Protein AF-A0A812XBV9-F1 (afdb_monomer_lite)

Structure (mmCIF, N/CA/C/O backbone):
data_AF-A0A812XBV9-F1
#
_entry.id   AF-A0A812XBV9-F1
#
loop_
_atom_site.group_PDB
_atom_site.id
_atom_site.type_symbol
_atom_site.label_atom_id
_atom_site.label_alt_id
_atom_site.label_comp_id
_atom_site.label_asym_id
_atom_site.label_entity_id
_atom_site.label_seq_id
_atom_site.pdbx_PDB_ins_code
_atom_site.Cartn_x
_atom_site.Cartn_y
_atom_site.Cartn_z
_atom_site.occupancy
_atom_site.B_iso_or_equiv
_atom_site.auth_seq_id
_atom_site.auth_comp_id
_atom_site.auth_asym_id
_atom_site.auth_atom_id
_atom_site.pdbx_PDB_model_num
ATOM 1 N N . MET A 1 1 ? 23.191 -6.930 1.680 1.00 27.78 1 MET A N 1
ATOM 2 C CA . MET A 1 1 ? 24.410 -7.057 0.852 1.00 27.78 1 MET A CA 1
ATOM 3 C C . MET A 1 1 ? 24.149 -6.350 -0.461 1.00 27.78 1 MET A C 1
ATOM 5 O O . MET A 1 1 ? 23.033 -6.417 -0.948 1.00 27.78 1 MET A O 1
ATOM 9 N N . LYS A 1 2 ? 25.125 -5.575 -0.938 1.00 32.94 2 LYS A N 1
ATOM 10 C CA . LYS A 1 2 ? 25.006 -4.695 -2.104 1.00 32.94 2 LYS A CA 1
ATOM 11 C C . LYS A 1 2 ? 24.888 -5.532 -3.384 1.00 32.94 2 LYS A C 1
ATOM 13 O O . LYS A 1 2 ? 25.775 -6.328 -3.660 1.00 32.94 2 LYS A O 1
ATOM 18 N N . SER A 1 3 ? 23.859 -5.301 -4.187 1.00 29.70 3 SER A N 1
ATOM 19 C CA . SER A 1 3 ? 23.828 -5.710 -5.599 1.00 29.70 3 SER A CA 1
ATOM 20 C C . SER A 1 3 ? 23.317 -4.546 -6.438 1.00 29.70 3 SER A C 1
ATOM 22 O O . SER A 1 3 ? 22.304 -4.617 -7.117 1.00 29.70 3 SER A O 1
ATOM 24 N N . ALA A 1 4 ? 24.027 -3.423 -6.339 1.00 32.88 4 ALA A N 1
ATOM 25 C CA . ALA A 1 4 ? 23.884 -2.332 -7.284 1.00 32.88 4 ALA A CA 1
ATOM 26 C C . ALA A 1 4 ? 24.925 -2.584 -8.387 1.00 32.88 4 ALA A C 1
ATOM 28 O O . ALA A 1 4 ? 26.127 -2.524 -8.129 1.00 32.88 4 ALA A O 1
ATOM 29 N N . ALA A 1 5 ? 24.467 -2.981 -9.574 1.00 44.12 5 ALA A N 1
ATOM 30 C CA . ALA A 1 5 ? 25.327 -3.325 -10.701 1.00 44.12 5 ALA A CA 1
ATOM 31 C C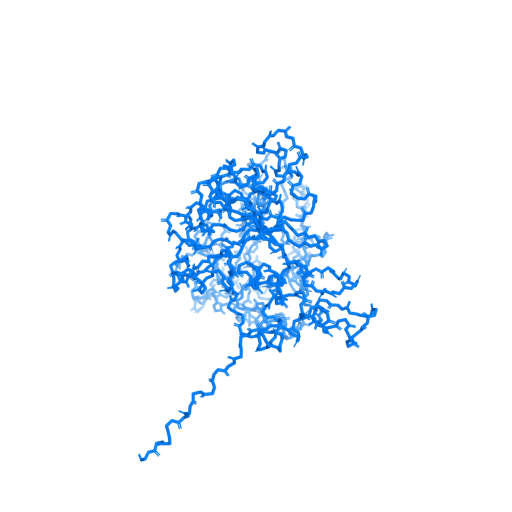 . ALA A 1 5 ? 25.739 -2.068 -11.482 1.00 44.12 5 ALA A C 1
ATOM 33 O O . ALA A 1 5 ? 24.898 -1.262 -11.884 1.00 44.12 5 ALA A O 1
ATOM 34 N N . VAL A 1 6 ? 27.045 -1.906 -11.686 1.00 35.16 6 VAL A N 1
ATOM 35 C CA . VAL A 1 6 ? 27.669 -0.795 -12.416 1.00 35.16 6 VAL A CA 1
ATOM 36 C C . VAL A 1 6 ? 27.518 -1.036 -13.922 1.00 35.16 6 VAL A C 1
ATOM 38 O O . VAL A 1 6 ? 27.993 -2.043 -14.439 1.00 35.16 6 VAL A O 1
ATOM 41 N N . ILE A 1 7 ? 26.892 -0.110 -14.645 1.00 44.69 7 ILE A N 1
ATOM 42 C CA . ILE A 1 7 ? 26.972 -0.032 -16.110 1.00 44.69 7 ILE A CA 1
ATOM 43 C C . ILE A 1 7 ? 27.617 1.321 -16.395 1.00 44.69 7 ILE A C 1
ATOM 45 O O . ILE A 1 7 ? 27.002 2.350 -16.165 1.00 44.69 7 ILE A O 1
ATOM 49 N N . ALA A 1 8 ? 28.884 1.359 -16.798 1.00 36.19 8 ALA A N 1
ATOM 50 C CA . ALA A 1 8 ? 29.570 2.625 -17.053 1.00 36.19 8 ALA A CA 1
ATOM 51 C C . ALA A 1 8 ? 28.933 3.366 -18.249 1.00 36.19 8 ALA A C 1
ATOM 53 O O . ALA A 1 8 ? 28.562 2.750 -19.247 1.00 36.19 8 ALA A O 1
ATOM 54 N N . VAL A 1 9 ? 28.811 4.697 -18.194 1.00 41.47 9 VAL A N 1
ATOM 55 C CA . VAL A 1 9 ? 28.460 5.479 -19.392 1.00 41.47 9 VAL A CA 1
ATOM 56 C C . VAL A 1 9 ? 29.735 5.981 -20.045 1.00 41.47 9 VAL A C 1
ATOM 58 O O . VAL A 1 9 ? 30.546 6.670 -19.421 1.00 41.47 9 VAL A O 1
ATOM 61 N N . LEU A 1 10 ? 29.881 5.698 -21.334 1.00 41.31 10 LEU A N 1
ATOM 62 C CA . LEU A 1 10 ? 30.812 6.413 -22.198 1.00 41.31 10 LEU A CA 1
ATOM 63 C C . LEU A 1 10 ? 29.968 7.389 -23.021 1.00 41.31 10 LEU A C 1
ATOM 65 O O . LEU A 1 10 ? 29.344 7.007 -24.003 1.00 41.31 10 LEU A O 1
ATOM 69 N N . ILE A 1 11 ? 29.877 8.644 -22.583 1.00 43.53 11 ILE A N 1
ATOM 70 C CA . ILE A 1 11 ? 29.222 9.699 -23.367 1.00 43.53 11 ILE A CA 1
ATOM 71 C C . ILE A 1 11 ? 30.276 10.250 -24.321 1.00 43.53 11 ILE A C 1
ATOM 73 O O . ILE A 1 11 ? 31.255 10.834 -23.865 1.00 43.53 11 ILE A O 1
ATOM 77 N N . ALA A 1 12 ? 30.075 10.113 -25.630 1.00 41.25 12 ALA A N 1
ATOM 78 C CA . ALA A 1 12 ? 30.874 10.858 -26.594 1.00 41.25 12 ALA A CA 1
ATOM 79 C C . ALA A 1 12 ? 30.089 12.026 -27.172 1.00 41.25 12 ALA A C 1
ATOM 81 O O . ALA A 1 12 ? 29.129 11.869 -27.920 1.00 41.25 12 ALA A O 1
ATOM 82 N N . SER A 1 13 ? 30.572 13.232 -26.913 1.00 39.94 13 SER A N 1
ATOM 83 C CA . SER A 1 13 ? 30.228 14.372 -27.753 1.00 39.94 13 SER A CA 1
ATOM 84 C C . SER A 1 13 ? 31.112 14.342 -28.997 1.00 39.94 13 SER A C 1
ATOM 86 O O . SER A 1 13 ? 32.218 14.874 -28.989 1.00 39.94 13 SER A O 1
ATOM 88 N N . LEU A 1 14 ? 30.645 13.715 -30.079 1.00 43.22 14 LEU A N 1
ATOM 89 C CA . LEU A 1 14 ? 31.294 13.831 -31.389 1.00 43.22 14 LEU A CA 1
ATOM 90 C C . LEU A 1 14 ? 30.937 15.182 -32.018 1.00 43.22 14 LEU A C 1
ATOM 92 O O . LEU A 1 14 ? 29.976 15.306 -32.764 1.00 43.22 14 LEU A O 1
ATOM 96 N N . ILE A 1 15 ? 31.730 16.212 -31.723 1.00 41.88 15 ILE A N 1
ATOM 97 C CA . ILE A 1 15 ? 31.645 17.501 -32.418 1.00 41.88 15 ILE A CA 1
ATOM 98 C C . ILE A 1 15 ? 32.419 17.377 -33.736 1.00 41.88 15 ILE A C 1
ATOM 100 O O . ILE A 1 15 ? 33.622 17.119 -33.725 1.00 41.88 15 ILE A O 1
ATOM 104 N N . LEU A 1 16 ? 31.747 17.588 -34.874 1.00 36.00 16 LEU A N 1
ATOM 105 C CA . LEU A 1 16 ? 32.397 17.717 -36.182 1.00 36.00 16 LEU A CA 1
ATOM 106 C C . LEU A 1 16 ? 33.376 18.904 -36.173 1.00 36.00 16 LEU A C 1
ATOM 108 O O . LEU A 1 16 ? 32.991 20.056 -36.361 1.00 36.00 16 LEU A O 1
ATOM 112 N N . GLY A 1 17 ? 34.661 18.613 -35.982 1.00 31.77 17 GLY A N 1
ATOM 113 C CA . GLY A 1 17 ? 35.753 19.397 -36.542 1.00 31.77 17 GLY A CA 1
ATOM 114 C C . GLY A 1 17 ? 36.124 18.785 -37.888 1.00 31.77 17 GLY A C 1
ATOM 115 O O . GLY A 1 17 ? 36.511 17.621 -37.957 1.00 31.77 17 GLY A O 1
ATOM 116 N N . THR A 1 18 ? 35.983 19.543 -38.971 1.00 37.50 18 THR A N 1
ATOM 117 C CA . THR A 1 18 ? 36.460 19.167 -40.307 1.00 37.50 18 THR A CA 1
ATOM 118 C C . THR A 1 18 ? 37.985 19.007 -40.276 1.00 37.50 18 THR A C 1
ATOM 120 O O . THR A 1 18 ? 38.712 19.972 -40.503 1.00 37.50 18 THR A O 1
ATOM 123 N N . GLY A 1 19 ? 38.499 17.823 -39.937 1.00 32.84 19 GLY A N 1
ATOM 124 C CA . GLY A 1 19 ? 39.942 17.641 -39.806 1.00 32.84 19 GLY A CA 1
ATOM 125 C C . GLY A 1 19 ? 40.392 16.239 -39.406 1.00 32.84 19 GLY A C 1
ATOM 126 O O . GLY A 1 19 ? 40.447 15.908 -38.231 1.00 32.84 19 GLY A O 1
ATOM 127 N N . THR A 1 20 ? 40.832 15.488 -40.419 1.00 33.41 20 THR A N 1
ATOM 128 C CA . THR A 1 20 ? 41.923 14.493 -40.391 1.00 33.41 20 THR A CA 1
ATOM 129 C C . THR A 1 20 ? 41.747 13.164 -39.636 1.00 33.41 20 THR A C 1
ATOM 131 O O . THR A 1 20 ? 41.835 13.092 -38.419 1.00 33.41 20 THR A O 1
ATOM 134 N N . GLY A 1 21 ? 41.718 12.075 -40.420 1.00 34.97 21 GLY A N 1
ATOM 135 C CA . GLY A 1 21 ? 42.597 10.920 -40.194 1.00 34.97 21 GLY A CA 1
ATOM 136 C C . GLY A 1 21 ? 42.126 9.832 -39.229 1.00 34.97 21 GLY A C 1
ATOM 137 O O . GLY A 1 21 ? 42.772 9.595 -38.213 1.00 34.97 21 GLY A O 1
ATOM 138 N N . PHE A 1 22 ? 41.090 9.069 -39.590 1.00 43.72 22 PHE A N 1
ATOM 139 C CA . PHE A 1 22 ? 40.867 7.765 -38.959 1.00 43.72 22 PHE A CA 1
ATOM 140 C C . PHE A 1 22 ? 41.961 6.786 -39.415 1.00 43.72 22 PHE A C 1
ATOM 142 O O . PHE A 1 22 ? 42.019 6.395 -40.580 1.00 43.72 22 PHE A O 1
ATOM 149 N N . MET A 1 23 ? 42.856 6.422 -38.493 1.00 35.03 23 MET A N 1
ATOM 150 C CA . MET A 1 23 ? 43.927 5.444 -38.700 1.00 35.03 23 MET A CA 1
ATOM 151 C C . MET A 1 23 ? 43.361 4.121 -39.236 1.00 35.03 23 MET A C 1
ATOM 153 O O . MET A 1 23 ? 42.583 3.437 -38.569 1.00 35.03 23 MET A O 1
ATOM 157 N N . ALA A 1 24 ? 43.775 3.751 -40.449 1.00 32.47 24 ALA A N 1
ATOM 158 C CA . ALA A 1 24 ? 43.490 2.455 -41.041 1.00 32.47 24 ALA A CA 1
ATOM 159 C C . ALA A 1 24 ? 44.209 1.363 -40.236 1.00 32.47 24 ALA A C 1
ATOM 161 O O . ALA A 1 24 ? 45.425 1.202 -40.326 1.00 32.47 24 ALA A O 1
ATOM 162 N N . SER A 1 25 ? 43.458 0.611 -39.434 1.00 39.50 25 SER A N 1
ATOM 163 C CA . SER A 1 25 ? 43.980 -0.593 -38.797 1.00 39.50 25 SER A CA 1
ATOM 164 C C . SER A 1 25 ? 43.973 -1.749 -39.801 1.00 39.50 25 SER A C 1
ATOM 166 O O . SER A 1 25 ? 42.959 -2.032 -40.443 1.00 39.50 25 SER A O 1
ATOM 168 N N . SER A 1 26 ? 45.126 -2.395 -39.957 1.00 37.50 26 SER A N 1
ATOM 169 C CA . SER A 1 26 ? 45.388 -3.514 -40.863 1.00 37.50 26 SER A CA 1
ATOM 170 C C . SER A 1 26 ? 44.745 -4.817 -40.371 1.00 37.50 26 SER A C 1
ATOM 172 O O . SER A 1 26 ? 45.421 -5.755 -39.955 1.00 37.50 26 SER A O 1
ATOM 174 N N . TYR A 1 27 ? 43.419 -4.908 -40.431 1.00 44.81 27 TYR A N 1
ATOM 175 C CA . TYR A 1 27 ? 42.720 -6.183 -40.263 1.00 44.81 27 TYR A CA 1
ATOM 176 C C . TYR A 1 27 ? 42.576 -6.890 -41.616 1.00 44.81 27 TYR A C 1
ATOM 178 O O . TYR A 1 27 ? 42.417 -6.237 -42.650 1.00 44.81 27 TYR A O 1
ATOM 186 N N . LYS A 1 28 ? 42.612 -8.234 -41.626 1.00 46.56 28 LYS A N 1
ATOM 187 C CA . LYS A 1 28 ? 42.173 -9.027 -42.788 1.00 46.56 28 LYS A CA 1
ATOM 188 C C . LYS A 1 28 ? 40.769 -8.541 -43.161 1.00 46.56 28 LYS A C 1
ATOM 190 O O . LYS A 1 28 ? 39.845 -8.727 -42.374 1.00 46.56 28 LYS A O 1
ATOM 195 N N . LYS A 1 29 ? 40.628 -7.890 -44.321 1.00 53.81 29 LYS A N 1
ATOM 196 C CA . LYS A 1 29 ? 39.341 -7.422 -44.851 1.00 53.81 29 LYS A CA 1
ATOM 197 C C . LYS A 1 29 ? 38.484 -8.636 -45.193 1.00 53.81 29 LYS A C 1
ATOM 199 O O . LYS A 1 29 ? 38.538 -9.150 -46.304 1.00 53.81 29 LYS A O 1
ATOM 204 N N . VAL A 1 30 ? 37.730 -9.112 -44.211 1.00 63.31 30 VAL A N 1
ATOM 205 C CA . VAL A 1 30 ? 36.536 -9.908 -44.469 1.00 63.31 30 VAL A CA 1
ATOM 206 C C . VAL A 1 30 ? 35.455 -8.907 -44.869 1.00 63.31 30 VAL A C 1
ATOM 208 O O . VAL A 1 30 ? 35.198 -7.952 -44.133 1.00 63.31 30 VAL A O 1
ATOM 211 N N . ASN A 1 31 ? 34.874 -9.079 -46.056 1.00 76.50 31 ASN A N 1
ATOM 212 C CA . ASN A 1 31 ? 33.734 -8.278 -46.495 1.00 76.50 31 ASN A CA 1
ATOM 213 C C . ASN A 1 31 ? 32.481 -8.796 -45.783 1.00 76.50 31 ASN A C 1
ATOM 215 O O . ASN A 1 31 ? 31.766 -9.644 -46.305 1.00 76.50 31 ASN A O 1
ATOM 219 N N . TRP A 1 32 ? 32.262 -8.314 -44.563 1.00 87.94 32 TRP A N 1
ATOM 220 C CA . TRP A 1 32 ? 31.052 -8.590 -43.797 1.00 87.94 32 TRP A CA 1
ATOM 221 C C . TRP A 1 32 ? 29.821 -7.985 -44.479 1.00 87.94 32 TRP A C 1
ATOM 223 O O . TRP A 1 32 ? 29.881 -6.855 -44.970 1.00 87.94 32 TRP A O 1
ATOM 233 N N . ILE A 1 33 ? 28.703 -8.713 -44.479 1.00 89.94 33 ILE A N 1
ATOM 234 C CA . ILE A 1 33 ? 27.433 -8.225 -45.024 1.00 89.94 33 ILE A CA 1
ATOM 235 C C . ILE A 1 33 ? 26.680 -7.535 -43.890 1.00 89.94 33 ILE A C 1
ATOM 237 O O . ILE A 1 33 ? 26.290 -8.179 -42.921 1.00 89.94 33 ILE A O 1
ATOM 241 N N . VAL A 1 34 ? 26.496 -6.217 -43.989 1.00 91.81 34 VAL A N 1
ATOM 242 C CA . VAL A 1 34 ? 25.741 -5.428 -43.004 1.00 91.81 34 VAL A CA 1
ATOM 243 C C . VAL A 1 34 ? 24.404 -5.039 -43.615 1.00 91.81 34 VAL A C 1
ATOM 245 O O . VAL A 1 34 ? 24.374 -4.357 -44.641 1.00 91.81 34 VAL A O 1
ATOM 248 N N . ARG A 1 35 ? 23.300 -5.441 -42.982 1.00 93.00 35 ARG A N 1
ATOM 249 C CA . ARG A 1 35 ? 21.942 -5.096 -43.425 1.00 93.00 35 ARG A CA 1
ATOM 250 C C . ARG A 1 35 ? 21.070 -4.635 -42.255 1.00 93.00 35 ARG A C 1
ATOM 252 O O . ARG A 1 35 ? 21.368 -4.992 -41.112 1.00 93.00 35 ARG A O 1
ATOM 259 N N . PRO A 1 36 ? 20.019 -3.832 -42.507 1.00 92.38 36 PRO A N 1
ATOM 260 C CA . PRO A 1 36 ? 19.009 -3.550 -41.495 1.00 92.38 36 PRO A CA 1
ATOM 261 C C . PRO A 1 36 ? 18.426 -4.853 -40.948 1.00 92.38 36 PRO A C 1
ATOM 263 O O . PRO A 1 36 ? 18.231 -5.813 -41.702 1.00 92.38 36 PRO A O 1
ATOM 266 N N . ALA A 1 37 ? 18.189 -4.878 -39.642 1.00 90.38 37 ALA A N 1
ATOM 267 C CA . ALA A 1 37 ? 17.507 -5.992 -39.007 1.00 90.38 37 ALA A CA 1
ATOM 268 C C . ALA A 1 37 ? 16.026 -6.014 -39.392 1.00 90.38 37 ALA A C 1
ATOM 270 O O . ALA A 1 37 ? 15.444 -4.990 -39.760 1.00 90.38 37 ALA A O 1
ATOM 271 N N . ASP A 1 38 ? 15.421 -7.185 -39.263 1.00 88.88 38 ASP A N 1
ATOM 272 C CA . ASP A 1 38 ? 13.989 -7.380 -39.398 1.00 88.88 38 ASP A CA 1
ATOM 273 C C . ASP A 1 38 ? 13.415 -8.173 -38.212 1.00 88.88 38 ASP A C 1
ATOM 275 O O . ASP A 1 38 ? 14.125 -8.700 -37.353 1.00 88.88 38 ASP A O 1
ATOM 279 N N . ALA A 1 39 ? 12.085 -8.256 -38.138 1.00 87.12 39 ALA A N 1
ATOM 280 C CA . ALA A 1 39 ? 11.406 -8.952 -37.047 1.00 87.12 39 ALA A CA 1
ATOM 281 C C . ALA A 1 39 ? 11.685 -10.471 -37.009 1.00 87.12 39 ALA A C 1
ATOM 283 O O . ALA A 1 39 ? 11.527 -11.084 -35.951 1.00 87.12 39 ALA A O 1
ATOM 284 N N . SER A 1 40 ? 12.084 -11.079 -38.131 1.00 89.25 40 SER A N 1
ATOM 285 C CA . SER A 1 40 ? 12.431 -12.502 -38.222 1.00 89.25 40 SER A CA 1
ATOM 286 C C . SER A 1 40 ? 13.819 -12.811 -37.652 1.00 89.25 40 SER A C 1
ATOM 288 O O . SER A 1 40 ? 14.042 -13.922 -37.173 1.00 89.25 40 SER A O 1
ATOM 290 N N . ASP A 1 41 ? 14.701 -11.811 -37.554 1.00 90.25 41 ASP A N 1
ATOM 291 C CA . ASP A 1 41 ? 16.037 -11.949 -36.960 1.00 90.25 41 ASP A CA 1
ATOM 292 C C . ASP A 1 41 ? 16.021 -12.173 -35.438 1.00 90.25 41 ASP A C 1
ATOM 294 O O . ASP A 1 41 ? 17.058 -12.480 -34.846 1.00 90.25 41 ASP A O 1
ATOM 298 N N . LYS A 1 42 ? 14.862 -12.034 -34.777 1.00 89.88 42 LYS A N 1
ATOM 299 C CA . LYS A 1 42 ? 14.741 -12.041 -33.310 1.00 89.88 42 LYS A CA 1
ATOM 300 C C . LYS A 1 42 ? 15.455 -13.219 -32.648 1.00 89.88 42 LYS A C 1
ATOM 302 O O . LYS A 1 42 ? 16.213 -13.017 -31.705 1.00 89.88 42 LYS A O 1
ATOM 307 N N . GLU A 1 43 ? 15.196 -14.439 -33.107 1.00 89.94 43 GLU A N 1
ATOM 308 C CA . GLU A 1 43 ? 15.755 -15.643 -32.482 1.00 89.94 43 GLU A CA 1
ATOM 309 C C . GLU A 1 43 ? 17.279 -15.712 -32.655 1.00 89.94 43 GLU A C 1
ATOM 311 O O . GLU A 1 43 ? 18.009 -16.016 -31.712 1.00 89.94 43 GLU A O 1
ATOM 316 N N . ALA A 1 44 ? 17.774 -15.368 -33.844 1.00 90.94 44 ALA A N 1
ATOM 317 C CA . ALA A 1 44 ? 19.202 -15.349 -34.134 1.00 90.94 44 ALA A CA 1
ATOM 318 C C . ALA A 1 44 ? 19.937 -14.263 -33.328 1.00 90.94 44 ALA A C 1
ATOM 320 O O . ALA A 1 44 ? 21.024 -14.516 -32.805 1.00 90.94 44 ALA A O 1
ATOM 321 N N . VAL A 1 45 ? 19.329 -13.086 -33.164 1.00 90.81 45 VAL A N 1
ATOM 322 C CA . VAL A 1 45 ? 19.875 -11.996 -32.346 1.00 90.81 45 VAL A CA 1
ATOM 323 C C . VAL A 1 45 ? 19.857 -12.351 -30.860 1.00 90.81 45 VAL A C 1
ATOM 325 O O . VAL A 1 45 ? 20.874 -12.155 -30.199 1.00 90.81 45 VAL A O 1
ATOM 328 N N . ASP A 1 46 ? 18.766 -12.913 -30.330 1.00 88.69 46 ASP A N 1
ATOM 329 C CA . ASP A 1 46 ? 18.699 -13.362 -28.930 1.00 88.69 46 ASP A CA 1
ATOM 330 C C . ASP A 1 46 ? 19.828 -14.367 -28.636 1.00 88.69 46 ASP A C 1
ATOM 332 O O . ASP A 1 46 ? 20.566 -14.226 -27.656 1.00 88.69 46 ASP A O 1
ATOM 336 N N . ASN A 1 47 ? 20.026 -15.340 -29.533 1.00 90.06 47 ASN A N 1
ATOM 337 C CA . ASN A 1 47 ? 21.102 -16.325 -29.429 1.00 90.06 47 ASN A CA 1
ATOM 338 C C . ASN A 1 47 ? 22.495 -15.679 -29.492 1.00 90.06 47 ASN A C 1
ATOM 340 O O . ASN A 1 47 ? 23.373 -16.033 -28.700 1.00 90.06 47 ASN A O 1
ATOM 344 N N . LEU A 1 48 ? 22.705 -14.713 -30.392 1.00 91.69 48 LEU A N 1
ATOM 345 C CA . LEU A 1 48 ? 23.956 -13.960 -30.487 1.00 91.69 48 LEU A CA 1
ATOM 346 C C . LEU A 1 48 ? 24.232 -13.159 -29.209 1.00 91.69 48 LEU A C 1
ATOM 348 O O . LEU A 1 48 ? 25.356 -13.191 -28.707 1.00 91.69 48 LEU A O 1
ATOM 352 N N . LEU A 1 49 ? 23.237 -12.444 -28.678 1.00 89.69 49 LEU A N 1
ATOM 353 C CA . LEU A 1 49 ? 23.368 -11.656 -27.452 1.00 89.69 49 LEU A CA 1
ATOM 354 C C . LEU A 1 49 ? 23.717 -12.559 -26.271 1.00 89.69 49 LEU A C 1
ATOM 356 O O . LEU A 1 49 ? 24.663 -12.265 -25.539 1.00 89.69 49 LEU A O 1
ATOM 360 N N . HIS A 1 50 ? 23.023 -13.692 -26.137 1.00 88.25 50 HIS A N 1
ATOM 361 C CA . HIS A 1 50 ? 23.333 -14.699 -25.127 1.00 88.25 50 HIS A CA 1
ATOM 362 C C . HIS A 1 50 ? 24.763 -15.222 -25.267 1.00 88.25 50 HIS A C 1
ATOM 364 O O . HIS A 1 50 ? 25.504 -15.222 -24.283 1.00 88.25 50 HIS A O 1
ATOM 370 N N . LEU A 1 51 ? 25.182 -15.626 -26.469 1.00 89.94 51 LEU A N 1
ATOM 371 C CA . LEU A 1 51 ? 26.529 -16.137 -26.724 1.00 89.94 51 LEU A CA 1
ATOM 372 C C . LEU A 1 51 ? 27.603 -15.079 -26.431 1.00 89.94 51 LEU A C 1
ATOM 374 O O . LEU A 1 51 ? 28.581 -15.361 -25.740 1.00 89.94 51 LEU A O 1
ATOM 378 N N . SER A 1 52 ? 27.412 -13.857 -26.923 1.00 90.25 52 SER A N 1
ATOM 379 C CA . SER A 1 52 ? 28.334 -12.735 -26.746 1.00 90.25 52 SER A CA 1
ATOM 380 C C . SER A 1 52 ? 28.450 -12.351 -25.273 1.00 90.25 52 SER A C 1
ATOM 382 O O . SER A 1 52 ? 29.538 -12.379 -24.705 1.00 90.25 52 SER A O 1
ATOM 384 N N . TYR A 1 53 ? 27.343 -12.014 -24.614 1.00 88.69 53 TYR A N 1
ATOM 385 C CA . TYR A 1 53 ? 27.390 -11.473 -23.258 1.00 88.69 53 TYR A CA 1
ATOM 386 C C . TYR A 1 53 ? 27.781 -12.513 -22.206 1.00 88.69 53 TYR A C 1
ATOM 388 O O . TYR A 1 53 ? 28.544 -12.177 -21.304 1.00 88.69 53 TYR A O 1
ATOM 396 N N . SER A 1 54 ? 27.353 -13.773 -22.337 1.00 85.88 54 SER A N 1
ATOM 397 C CA . SER A 1 54 ? 27.758 -14.827 -21.391 1.00 85.88 54 SER A CA 1
ATOM 398 C C . SER A 1 54 ? 29.267 -15.088 -21.397 1.00 85.88 54 SER A C 1
ATOM 400 O O . SER A 1 54 ? 29.851 -15.304 -20.339 1.00 85.88 54 SER A O 1
ATOM 402 N N . ASN A 1 55 ? 29.907 -15.030 -22.570 1.00 86.69 55 ASN A N 1
ATOM 403 C CA . ASN A 1 55 ? 31.340 -15.291 -22.708 1.00 86.69 55 ASN A CA 1
ATOM 404 C C . ASN A 1 55 ? 32.182 -14.048 -22.412 1.00 86.69 55 ASN A C 1
ATOM 406 O O . ASN A 1 55 ? 33.208 -14.144 -21.744 1.00 86.69 55 ASN A O 1
ATOM 410 N N . LEU A 1 56 ? 31.775 -12.882 -22.922 1.00 86.62 56 LEU A N 1
ATOM 411 C CA . LEU A 1 56 ? 32.622 -11.689 -22.900 1.00 86.62 56 LEU A CA 1
ATOM 412 C C . LEU A 1 56 ? 32.530 -10.909 -21.589 1.00 86.62 56 LEU A C 1
ATOM 414 O O . LEU A 1 56 ? 33.525 -10.323 -21.180 1.00 86.62 56 LEU A O 1
ATOM 418 N N . LEU A 1 57 ? 31.380 -10.927 -20.906 1.00 85.38 57 LEU A N 1
ATOM 419 C CA . LEU A 1 57 ? 31.211 -10.191 -19.648 1.00 85.38 57 LEU A CA 1
ATOM 420 C C . LEU A 1 57 ? 31.774 -10.943 -18.430 1.00 85.38 57 LEU A C 1
ATOM 422 O O . LEU A 1 57 ? 32.011 -10.328 -17.394 1.00 85.38 57 LEU A O 1
ATOM 426 N N . ALA A 1 58 ? 32.024 -12.251 -18.538 1.00 83.56 58 ALA A N 1
ATOM 427 C CA . ALA A 1 58 ? 32.483 -13.086 -17.424 1.00 83.56 58 ALA A CA 1
ATOM 428 C C . ALA A 1 58 ? 33.808 -12.619 -16.789 1.00 83.56 58 ALA A C 1
ATOM 430 O O . ALA A 1 58 ? 34.047 -12.885 -15.615 1.00 83.56 58 ALA A O 1
ATOM 431 N N . GLY A 1 59 ? 34.664 -11.924 -17.548 1.00 80.56 59 GLY A N 1
ATOM 432 C CA . GLY A 1 59 ? 35.940 -11.402 -17.049 1.00 80.56 59 GLY A CA 1
ATOM 433 C C . GLY A 1 59 ? 35.829 -10.113 -16.227 1.00 80.56 59 GLY A C 1
ATOM 434 O O . GLY A 1 59 ? 36.693 -9.859 -15.393 1.00 80.56 59 GLY A O 1
ATOM 435 N N . ASP A 1 60 ? 34.771 -9.325 -16.434 1.00 80.50 60 ASP A N 1
ATOM 436 C CA . ASP A 1 60 ? 34.629 -7.981 -15.852 1.00 80.50 60 ASP A CA 1
ATOM 437 C C . ASP A 1 60 ? 33.496 -7.883 -14.813 1.00 80.50 60 ASP A C 1
ATOM 439 O O . ASP A 1 60 ? 33.360 -6.862 -14.134 1.00 80.50 60 ASP A O 1
ATOM 443 N N . TYR A 1 61 ? 32.675 -8.931 -14.674 1.00 79.62 61 TYR A N 1
ATOM 444 C CA . TYR A 1 61 ? 31.472 -8.943 -13.838 1.00 79.62 61 TYR A CA 1
ATOM 445 C C . TYR A 1 61 ? 31.371 -10.212 -12.980 1.00 79.62 61 TYR A C 1
ATOM 447 O O . TYR A 1 61 ? 31.734 -11.303 -13.410 1.00 79.62 61 TYR A O 1
ATOM 455 N N . ALA A 1 62 ? 30.839 -10.074 -11.760 1.00 78.62 62 ALA A N 1
ATOM 456 C CA . ALA A 1 62 ? 30.651 -11.198 -10.840 1.00 78.62 62 ALA A CA 1
ATOM 457 C C . ALA A 1 62 ? 29.614 -12.217 -11.374 1.00 78.62 62 ALA A C 1
ATOM 459 O O . ALA A 1 62 ? 28.590 -11.789 -11.922 1.00 78.62 62 ALA A O 1
ATOM 460 N N . PRO A 1 63 ? 29.814 -13.537 -11.183 1.00 77.50 63 PRO A N 1
ATOM 461 C CA . PRO A 1 63 ? 28.909 -14.570 -11.698 1.00 77.50 63 PRO A CA 1
ATOM 462 C C . PRO A 1 63 ? 27.442 -14.387 -11.283 1.00 77.50 63 PRO A C 1
ATOM 464 O O . PRO A 1 63 ? 26.549 -14.462 -12.124 1.00 77.50 63 PRO A O 1
ATOM 467 N N . GLU A 1 64 ? 27.186 -14.046 -10.019 1.00 73.44 64 GLU A N 1
ATOM 468 C CA . GLU A 1 64 ? 25.834 -13.873 -9.466 1.00 73.44 64 GLU A CA 1
ATOM 469 C C . GLU A 1 64 ? 25.099 -12.682 -10.108 1.00 73.44 64 GLU A C 1
ATOM 471 O O . GLU A 1 64 ? 23.873 -12.673 -10.270 1.00 73.44 64 GLU A O 1
ATOM 476 N N . MET A 1 65 ? 25.858 -11.659 -10.514 1.00 71.94 65 MET A N 1
ATOM 477 C CA . MET A 1 65 ? 25.324 -10.514 -11.246 1.00 71.94 65 MET A CA 1
ATOM 478 C C . MET A 1 65 ? 24.925 -10.916 -12.666 1.00 71.94 65 MET A C 1
ATOM 480 O O . MET A 1 65 ? 23.855 -10.520 -13.128 1.00 71.94 65 MET A O 1
ATOM 484 N N . LEU A 1 66 ? 25.758 -11.706 -13.350 1.00 79.25 66 LEU A N 1
ATOM 485 C CA . LEU A 1 66 ? 25.486 -12.168 -14.710 1.00 79.25 66 LEU A CA 1
ATOM 486 C C . LEU A 1 66 ? 24.279 -13.105 -14.760 1.00 79.25 66 LEU A C 1
ATOM 488 O O . LEU A 1 66 ? 23.453 -12.956 -15.659 1.00 79.25 66 LEU A O 1
ATOM 492 N N . GLU A 1 67 ? 24.103 -13.980 -13.767 1.00 77.56 67 GLU A N 1
ATOM 493 C CA . GLU A 1 67 ? 22.894 -14.809 -13.637 1.00 77.56 67 GLU A CA 1
ATOM 494 C C . GLU A 1 67 ? 21.611 -13.968 -13.603 1.00 77.56 67 GLU A C 1
ATOM 496 O O . GLU A 1 67 ? 20.598 -14.336 -14.199 1.00 77.56 67 GLU A O 1
ATOM 501 N N . THR A 1 68 ? 21.659 -12.804 -12.949 1.00 72.62 68 THR A N 1
ATOM 502 C CA . THR A 1 68 ? 20.514 -11.886 -12.872 1.00 72.62 68 THR A CA 1
ATOM 503 C C . THR A 1 68 ? 20.379 -11.016 -14.127 1.00 72.62 68 THR A C 1
ATOM 505 O O . THR A 1 68 ? 19.264 -10.735 -14.568 1.00 72.62 68 THR A O 1
ATOM 508 N N . ALA A 1 69 ? 21.496 -10.569 -14.705 1.00 77.69 69 ALA A N 1
ATOM 509 C CA . ALA A 1 69 ? 21.516 -9.616 -15.811 1.00 77.69 69 ALA A CA 1
ATOM 510 C C . ALA A 1 69 ? 21.215 -10.260 -17.167 1.00 77.69 69 ALA A C 1
ATOM 512 O O . ALA A 1 69 ? 20.440 -9.700 -17.942 1.00 77.69 69 ALA A O 1
ATOM 513 N N . LEU A 1 70 ? 21.815 -11.420 -17.465 1.00 82.44 70 LEU A N 1
ATOM 514 C CA . LEU A 1 70 ? 21.749 -12.059 -18.784 1.00 82.44 70 LEU A CA 1
ATOM 515 C C . LEU A 1 70 ? 20.308 -12.289 -19.269 1.00 82.44 70 LEU A C 1
ATOM 517 O O . LEU A 1 70 ? 20.036 -11.925 -20.415 1.00 82.44 70 LEU A O 1
ATOM 521 N N . PRO A 1 71 ? 19.357 -12.773 -18.440 1.00 80.25 71 PRO A N 1
ATOM 522 C CA . PRO A 1 71 ? 17.967 -12.924 -18.868 1.00 80.25 71 PRO A CA 1
ATOM 523 C C . PRO A 1 71 ? 17.288 -11.612 -19.275 1.00 80.25 71 PRO A C 1
ATOM 525 O O . PRO A 1 71 ? 16.289 -11.659 -19.984 1.00 80.25 71 PRO A O 1
ATOM 528 N N . LEU A 1 72 ? 17.786 -10.458 -18.818 1.00 76.44 72 LEU A N 1
ATOM 529 C CA . LEU A 1 72 ? 17.212 -9.139 -19.093 1.00 76.44 72 LEU A CA 1
ATOM 530 C C . LEU A 1 72 ? 17.867 -8.462 -20.301 1.00 76.44 72 LEU A C 1
ATOM 532 O O . LEU A 1 72 ? 17.177 -7.832 -21.098 1.00 76.44 72 LEU A O 1
ATOM 536 N N . ILE A 1 73 ? 19.193 -8.571 -20.432 1.00 79.19 73 ILE A N 1
ATOM 537 C CA . ILE A 1 73 ? 19.963 -7.860 -21.468 1.00 79.19 73 ILE A CA 1
ATOM 538 C C . ILE A 1 73 ? 20.119 -8.650 -22.772 1.00 79.19 73 ILE A C 1
ATOM 540 O O . ILE A 1 73 ? 20.472 -8.060 -23.789 1.00 79.19 73 ILE A O 1
ATOM 544 N N . CYS A 1 74 ? 19.860 -9.962 -22.755 1.00 83.75 74 CYS A N 1
ATOM 545 C CA . CYS A 1 74 ? 19.930 -10.807 -23.952 1.00 83.75 74 CYS A CA 1
ATOM 546 C C . CYS A 1 74 ? 18.588 -10.931 -24.687 1.00 83.75 74 CYS A C 1
ATOM 548 O O . CYS A 1 74 ? 18.513 -11.620 -25.698 1.00 83.75 74 CYS A O 1
ATOM 550 N N . GLN A 1 75 ? 17.534 -10.274 -24.192 1.00 79.00 75 GLN A N 1
ATOM 551 C CA . GLN A 1 75 ? 16.247 -10.220 -24.876 1.00 79.00 75 GLN A CA 1
ATOM 552 C C . GLN A 1 75 ? 16.220 -9.056 -25.857 1.00 79.00 75 GLN A C 1
ATOM 554 O O . GLN A 1 75 ? 16.305 -7.885 -25.473 1.00 79.00 75 GLN A O 1
ATOM 559 N N . THR A 1 76 ? 16.040 -9.377 -27.130 1.00 78.25 76 THR A N 1
ATOM 560 C CA . THR A 1 76 ? 15.915 -8.374 -28.176 1.00 78.25 76 THR A CA 1
ATOM 561 C C . THR A 1 76 ? 14.604 -7.617 -28.030 1.00 78.25 76 THR A C 1
ATOM 563 O O . THR A 1 76 ? 13.523 -8.192 -27.877 1.00 78.25 76 THR A O 1
ATOM 566 N N . ARG A 1 77 ? 14.703 -6.291 -28.113 1.00 79.62 77 ARG A N 1
ATOM 567 C CA . ARG A 1 77 ? 13.552 -5.391 -28.094 1.00 79.62 77 ARG A CA 1
ATOM 568 C C . ARG A 1 77 ? 12.913 -5.330 -29.489 1.00 79.62 77 ARG A C 1
ATOM 570 O O . ARG A 1 77 ? 13.624 -4.966 -30.429 1.00 79.62 77 ARG A O 1
ATOM 577 N N . PRO A 1 78 ? 11.611 -5.641 -29.651 1.00 79.94 78 PRO A N 1
ATOM 578 C CA . PRO A 1 78 ? 10.945 -5.619 -30.959 1.00 79.94 78 PRO A CA 1
ATOM 579 C C . PRO A 1 78 ? 11.055 -4.274 -31.689 1.00 79.94 78 PRO A C 1
ATOM 581 O O . PRO A 1 78 ? 11.124 -4.229 -32.916 1.00 79.94 78 PRO A O 1
ATOM 584 N N . GLU A 1 79 ? 11.126 -3.172 -30.940 1.00 81.31 79 GLU A N 1
ATOM 585 C CA . GLU A 1 79 ? 11.248 -1.822 -31.496 1.00 81.31 79 GLU A CA 1
ATOM 586 C C . GLU A 1 79 ? 12.612 -1.580 -32.158 1.00 81.31 79 GLU A C 1
ATOM 588 O O . GLU A 1 79 ? 12.727 -0.729 -33.033 1.00 81.31 79 GLU A O 1
ATOM 593 N N . LEU A 1 80 ? 13.656 -2.318 -31.759 1.00 83.94 80 LEU A N 1
ATOM 594 C CA . LEU A 1 80 ? 14.976 -2.217 -32.388 1.00 83.94 80 LEU A CA 1
ATOM 595 C C . LEU A 1 80 ? 15.032 -3.013 -33.690 1.00 83.94 80 LEU A C 1
ATOM 597 O O . LEU A 1 80 ? 15.543 -2.501 -34.676 1.00 83.94 80 LEU A O 1
ATOM 601 N N . LEU A 1 81 ? 14.450 -4.214 -33.720 1.00 83.75 81 LEU A N 1
ATOM 602 C CA . LEU A 1 81 ? 14.395 -5.055 -34.926 1.00 83.75 81 LEU A CA 1
ATOM 603 C C . LEU A 1 81 ? 13.566 -4.446 -36.055 1.00 83.75 81 LEU A C 1
ATOM 605 O O . LEU A 1 81 ? 13.745 -4.787 -37.214 1.00 83.75 81 LEU A O 1
ATOM 609 N N . THR A 1 82 ? 12.633 -3.565 -35.714 1.00 81.06 82 THR A N 1
ATOM 610 C CA . THR A 1 82 ? 11.805 -2.844 -36.686 1.00 81.06 82 THR A CA 1
ATOM 611 C C . THR A 1 82 ? 12.361 -1.456 -37.015 1.00 81.06 82 THR A C 1
ATOM 613 O O . THR A 1 82 ? 11.782 -0.742 -37.833 1.00 81.06 82 THR A O 1
ATOM 616 N N . SER A 1 83 ? 13.489 -1.068 -36.407 1.00 82.75 83 SER A N 1
ATOM 617 C CA . SER A 1 83 ? 14.142 0.214 -36.662 1.00 82.75 83 SER A CA 1
ATOM 618 C C . SER A 1 83 ? 15.024 0.145 -37.905 1.00 82.75 83 SER A C 1
ATOM 620 O O . SER A 1 83 ? 15.890 -0.719 -38.018 1.00 82.75 83 SER A O 1
ATOM 622 N N . SER A 1 84 ? 14.904 1.130 -38.797 1.00 84.00 84 SER A N 1
ATOM 623 C CA . SER A 1 84 ? 15.763 1.245 -39.986 1.00 84.00 84 SER A CA 1
ATOM 624 C C . SER A 1 84 ? 17.222 1.595 -39.667 1.00 84.00 84 SER A C 1
ATOM 626 O O . SER A 1 84 ? 18.064 1.583 -40.559 1.00 84.00 84 SER A O 1
ATOM 628 N N . THR A 1 85 ? 17.517 1.944 -38.414 1.00 88.81 85 THR A N 1
ATOM 629 C CA . THR A 1 85 ? 18.840 2.361 -37.921 1.00 88.81 85 THR A CA 1
ATOM 630 C C . THR A 1 85 ? 19.500 1.311 -37.021 1.00 88.81 85 THR A C 1
ATOM 632 O O . THR A 1 85 ? 20.469 1.614 -36.317 1.00 88.81 85 THR A O 1
ATOM 635 N N . TRP A 1 86 ? 18.964 0.086 -37.003 1.00 92.44 86 TRP A N 1
ATOM 636 C CA . TRP A 1 86 ? 19.521 -1.043 -36.266 1.00 92.44 86 TRP A CA 1
ATOM 637 C C . TRP A 1 86 ? 19.857 -2.193 -37.214 1.00 92.44 86 TRP A C 1
ATOM 639 O O . TRP A 1 86 ? 19.102 -2.515 -38.129 1.00 92.44 86 TRP A O 1
ATOM 649 N N . TYR A 1 87 ? 21.036 -2.774 -37.019 1.00 93.56 87 TYR A N 1
ATOM 650 C CA . TYR A 1 87 ? 21.723 -3.565 -38.026 1.00 93.56 87 TYR A CA 1
ATOM 651 C C . TYR A 1 87 ? 22.144 -4.925 -37.494 1.00 93.56 87 TYR A C 1
ATOM 653 O O . TYR A 1 87 ? 22.517 -5.072 -36.326 1.00 93.56 87 TYR A O 1
ATOM 661 N N . VAL A 1 88 ? 22.173 -5.895 -38.402 1.00 93.94 88 VAL A N 1
ATOM 662 C CA . VAL A 1 88 ? 22.794 -7.203 -38.205 1.00 93.94 88 VAL A CA 1
ATOM 663 C C . VAL A 1 88 ? 23.944 -7.385 -39.189 1.00 93.94 88 VAL A C 1
ATOM 665 O O . VAL A 1 88 ? 23.964 -6.802 -40.278 1.00 93.94 88 VAL A O 1
ATOM 668 N N . VAL A 1 89 ? 24.930 -8.176 -38.777 1.00 94.62 89 VAL A N 1
ATOM 669 C CA . VAL A 1 89 ? 26.063 -8.579 -39.607 1.00 94.62 89 VAL A CA 1
ATOM 670 C C . VAL A 1 89 ? 25.965 -10.056 -39.880 1.00 94.62 89 VAL A C 1
ATOM 672 O O . VAL A 1 89 ? 25.981 -10.855 -38.945 1.00 94.62 89 VAL A O 1
ATOM 675 N N . GLU A 1 90 ? 25.939 -10.399 -41.155 1.00 93.31 90 GLU A N 1
ATOM 676 C CA . GLU A 1 90 ? 25.967 -11.771 -41.621 1.00 93.31 90 GLU A CA 1
ATOM 677 C C . GLU A 1 90 ? 27.377 -12.161 -42.049 1.00 93.31 90 GLU A C 1
ATOM 679 O O . GLU A 1 90 ? 28.124 -11.394 -42.675 1.00 93.31 90 GLU A O 1
ATOM 684 N N . ASP A 1 91 ? 27.740 -13.382 -41.684 1.00 89.75 91 ASP A N 1
ATOM 685 C CA . ASP A 1 91 ? 28.923 -14.043 -42.194 1.00 89.75 91 ASP A CA 1
ATOM 686 C C . ASP A 1 91 ? 28.680 -14.439 -43.663 1.00 89.75 91 ASP A C 1
ATOM 688 O O . ASP A 1 91 ? 27.721 -15.161 -43.944 1.00 89.75 91 ASP A O 1
ATOM 692 N N . PRO A 1 92 ? 29.508 -13.969 -44.613 1.00 85.75 92 PRO A N 1
ATOM 693 C CA . PRO A 1 92 ? 29.268 -14.175 -46.040 1.00 85.75 92 PRO A CA 1
ATOM 694 C C . PRO A 1 92 ? 29.369 -15.644 -46.472 1.00 85.75 92 PRO A C 1
ATOM 696 O O . PRO A 1 92 ? 28.788 -16.009 -47.492 1.00 85.75 92 PRO A O 1
ATOM 699 N N . ASP A 1 93 ? 30.086 -16.479 -45.716 1.00 85.56 93 ASP A N 1
ATOM 700 C CA . ASP A 1 93 ? 30.303 -17.885 -46.057 1.00 85.56 93 ASP A CA 1
ATOM 701 C C . ASP A 1 93 ? 29.189 -18.780 -45.497 1.00 85.56 93 ASP A C 1
ATOM 703 O O . ASP A 1 93 ? 28.846 -19.804 -46.088 1.00 85.56 93 ASP A O 1
ATOM 707 N N . THR A 1 94 ? 28.620 -18.409 -44.345 1.00 86.62 94 THR A N 1
ATOM 708 C CA . THR A 1 94 ? 27.644 -19.245 -43.618 1.00 86.62 94 THR A CA 1
ATOM 709 C C . THR A 1 94 ? 26.229 -18.671 -43.574 1.00 86.62 94 THR A C 1
ATOM 711 O O . THR A 1 94 ? 25.296 -19.401 -43.247 1.00 86.62 94 THR A O 1
ATOM 714 N N . GLY A 1 95 ? 26.055 -17.381 -43.868 1.00 86.25 95 GLY A N 1
ATOM 715 C CA . GLY A 1 95 ? 24.793 -16.650 -43.709 1.00 86.25 95 GLY A CA 1
ATOM 716 C C . GLY A 1 95 ? 24.368 -16.440 -42.251 1.00 86.25 95 GLY A C 1
ATOM 717 O O . GLY A 1 95 ? 23.278 -15.938 -41.996 1.00 86.25 95 GLY A O 1
ATOM 718 N N . ALA A 1 96 ? 25.191 -16.835 -41.275 1.00 89.88 96 ALA A N 1
ATOM 719 C CA . ALA A 1 96 ? 24.856 -16.712 -39.862 1.00 89.88 96 ALA A CA 1
ATOM 720 C C . ALA A 1 96 ? 25.024 -15.268 -39.369 1.00 89.88 96 ALA A C 1
ATOM 722 O O . ALA A 1 96 ? 25.986 -14.588 -39.732 1.00 89.88 96 ALA A O 1
ATOM 723 N N . ILE A 1 97 ? 24.137 -14.823 -38.475 1.00 93.38 97 ILE A N 1
ATOM 724 C CA . ILE A 1 97 ? 24.271 -13.522 -37.811 1.00 93.38 97 ILE A CA 1
ATOM 725 C C . ILE A 1 97 ? 25.401 -13.598 -36.776 1.00 93.38 97 ILE A C 1
ATOM 727 O O . ILE A 1 97 ? 25.318 -14.326 -35.789 1.00 93.38 97 ILE A O 1
ATOM 731 N N . VAL A 1 98 ? 26.463 -12.826 -37.002 1.00 93.69 98 VAL A N 1
ATOM 732 C CA . VAL A 1 98 ? 27.689 -12.805 -36.183 1.00 93.69 98 VAL A CA 1
ATOM 733 C C . VAL A 1 98 ? 27.904 -11.487 -35.442 1.00 93.69 98 VAL A C 1
ATOM 735 O O . VAL A 1 98 ? 28.829 -11.364 -34.635 1.00 93.69 98 VAL A O 1
ATOM 738 N N . GLY A 1 99 ? 27.067 -10.486 -35.696 1.00 93.25 99 GLY A N 1
ATOM 739 C CA . GLY A 1 99 ? 27.111 -9.201 -35.014 1.00 93.25 99 GLY A CA 1
ATOM 740 C C . GLY A 1 99 ? 25.779 -8.474 -35.098 1.00 93.25 99 GLY A C 1
ATOM 741 O O . GLY A 1 99 ? 25.014 -8.680 -36.036 1.00 93.25 99 GLY A O 1
ATOM 742 N N . CYS A 1 100 ? 25.508 -7.611 -34.126 1.00 93.56 100 CYS A N 1
ATOM 743 C CA . CYS A 1 100 ? 24.343 -6.736 -34.150 1.00 93.56 100 CYS A CA 1
ATOM 744 C C . CYS A 1 100 ? 24.629 -5.412 -33.441 1.00 93.56 100 CYS A C 1
ATOM 746 O O . CYS A 1 100 ? 25.530 -5.340 -32.600 1.00 93.56 100 CYS A O 1
ATOM 748 N N . GLY A 1 101 ? 23.887 -4.365 -33.788 1.00 92.44 101 GLY A N 1
ATOM 749 C CA . GLY A 1 101 ? 24.000 -3.051 -33.163 1.00 92.44 101 GLY A CA 1
ATOM 750 C C . GLY A 1 101 ? 23.430 -1.935 -34.031 1.00 92.44 101 GLY A C 1
ATOM 751 O O . GLY A 1 101 ? 23.124 -2.124 -35.203 1.00 92.44 101 GLY A O 1
ATOM 752 N N . GLY A 1 102 ? 23.278 -0.750 -33.456 1.00 90.31 102 GLY A N 1
ATOM 753 C CA . GLY A 1 102 ? 22.812 0.425 -34.189 1.00 90.31 102 GLY A CA 1
ATOM 754 C C . GLY A 1 102 ? 22.519 1.586 -33.261 1.00 90.31 102 GLY A C 1
ATOM 755 O O . GLY A 1 102 ? 23.083 1.659 -32.168 1.00 90.31 102 GLY A O 1
ATOM 756 N N . TRP A 1 103 ? 21.624 2.482 -33.661 1.00 90.12 103 TRP A N 1
ATOM 757 C CA . TRP A 1 103 ? 21.334 3.691 -32.891 1.00 90.12 103 TRP A CA 1
ATOM 758 C C . TRP A 1 103 ? 19.863 4.104 -32.964 1.00 90.12 103 TRP A C 1
ATOM 760 O O . TRP A 1 103 ? 19.132 3.684 -33.858 1.00 90.12 103 TRP A O 1
ATOM 770 N N . THR A 1 104 ? 19.412 4.906 -32.002 1.00 86.81 104 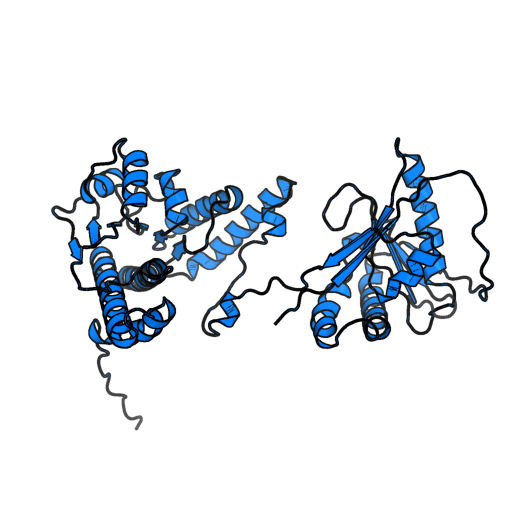THR A N 1
ATOM 771 C CA . THR A 1 104 ? 18.060 5.484 -31.958 1.00 86.81 104 THR A CA 1
ATOM 772 C C . THR A 1 104 ? 18.131 6.989 -31.702 1.00 86.81 104 THR A C 1
ATOM 774 O O . THR A 1 104 ? 19.029 7.414 -30.979 1.00 86.81 104 THR A O 1
ATOM 777 N N . PRO A 1 105 ? 17.184 7.802 -32.210 1.00 83.00 105 PRO A N 1
ATOM 778 C CA . PRO A 1 105 ? 17.182 9.255 -31.994 1.00 83.00 105 PRO A CA 1
ATOM 779 C C . PRO A 1 105 ? 16.890 9.662 -30.543 1.00 83.00 105 PRO A C 1
ATOM 781 O O . PRO A 1 105 ? 17.205 10.780 -30.154 1.00 83.00 105 PRO A O 1
ATOM 784 N N . LYS A 1 106 ? 16.305 8.757 -29.749 1.00 81.88 106 LYS A N 1
ATOM 785 C CA . LYS A 1 106 ? 16.034 8.951 -28.321 1.00 81.88 106 LYS A CA 1
ATOM 786 C C . LYS A 1 106 ? 16.847 7.999 -27.456 1.00 81.88 106 LYS A C 1
ATOM 788 O O . LYS A 1 106 ? 17.148 6.869 -27.873 1.00 81.88 106 LYS A O 1
ATOM 793 N N . SER A 1 107 ? 17.118 8.424 -26.225 1.00 79.19 107 SER A N 1
ATOM 794 C CA . SER A 1 107 ? 17.804 7.618 -25.222 1.00 79.19 107 SER A CA 1
ATOM 795 C C . SER A 1 107 ? 16.912 6.459 -24.746 1.00 79.19 107 SER A C 1
ATOM 797 O O . SER A 1 107 ? 15.684 6.498 -24.889 1.00 79.19 107 SER A O 1
ATOM 799 N N . PRO A 1 108 ? 17.483 5.401 -24.138 1.00 71.12 108 PRO A N 1
ATOM 800 C CA . PRO A 1 108 ? 16.707 4.337 -23.498 1.00 71.12 108 PRO A CA 1
ATOM 801 C C . PRO A 1 108 ? 15.759 4.833 -22.394 1.00 71.12 108 PRO A C 1
ATOM 803 O O . PRO A 1 108 ? 14.865 4.083 -22.003 1.00 71.12 108 PRO A O 1
ATOM 806 N N . PHE A 1 109 ? 15.961 6.062 -21.910 1.00 72.62 109 PHE A N 1
ATOM 807 C CA . PHE A 1 109 ? 15.176 6.718 -20.866 1.00 72.62 109 PHE A CA 1
ATOM 808 C C . PHE A 1 109 ? 14.178 7.752 -21.418 1.00 72.62 109 PHE A C 1
ATOM 810 O O . PHE A 1 109 ? 13.461 8.373 -20.640 1.00 72.62 109 PHE A O 1
ATOM 817 N N . GLY A 1 110 ? 14.089 7.905 -22.746 1.00 70.50 110 GLY A N 1
ATOM 818 C CA . GLY A 1 110 ? 13.108 8.768 -23.413 1.00 70.50 110 GLY A CA 1
ATOM 819 C C . GLY A 1 110 ? 13.556 10.212 -23.648 1.00 70.50 110 GLY A C 1
ATOM 820 O O . GLY A 1 110 ? 12.760 11.006 -24.140 1.00 70.50 110 GLY A O 1
ATOM 821 N N . GLU A 1 111 ? 14.807 10.550 -23.337 1.00 71.88 111 GLU A N 1
ATOM 822 C CA . GLU A 1 111 ? 15.382 11.868 -23.630 1.00 71.88 111 GLU A CA 1
ATOM 823 C C . GLU A 1 111 ? 15.660 11.998 -25.135 1.00 71.88 111 GLU A C 1
ATOM 825 O O . GLU A 1 111 ? 16.004 11.009 -25.790 1.00 71.88 111 GLU A O 1
ATOM 830 N N . ASP A 1 112 ? 15.556 13.209 -25.687 1.00 76.44 112 ASP A N 1
ATOM 831 C CA . ASP A 1 112 ? 15.837 13.501 -27.104 1.00 76.44 112 ASP A CA 1
ATOM 832 C C . ASP A 1 112 ? 17.351 13.589 -27.380 1.00 76.44 112 ASP A C 1
ATOM 834 O O . ASP A 1 112 ? 17.861 14.558 -27.937 1.00 76.44 112 ASP A O 1
ATOM 838 N N . ILE A 1 113 ? 18.076 12.559 -26.940 1.00 78.19 113 ILE A N 1
ATOM 839 C CA . ILE A 1 113 ? 19.516 12.396 -27.120 1.00 78.19 113 ILE A CA 1
ATOM 840 C C . ILE A 1 113 ? 19.753 11.129 -27.953 1.00 78.19 113 ILE A C 1
ATOM 842 O O . ILE A 1 113 ? 19.400 10.028 -27.506 1.00 78.19 113 ILE A O 1
ATOM 846 N N . PRO A 1 114 ? 20.355 11.250 -29.149 1.00 82.31 114 PRO A N 1
ATOM 847 C CA . PRO A 1 114 ? 20.709 10.108 -29.978 1.00 82.31 114 PRO A CA 1
ATOM 848 C C . PRO A 1 114 ? 21.644 9.135 -29.264 1.00 82.31 114 PRO A C 1
ATOM 850 O O . PRO A 1 114 ? 22.609 9.536 -28.613 1.00 82.31 114 PRO A O 1
ATOM 853 N N . HIS A 1 115 ? 21.357 7.840 -29.382 1.00 84.88 115 HIS A N 1
ATOM 854 C CA . HIS A 1 115 ? 21.967 6.839 -28.517 1.00 84.88 115 HIS A CA 1
ATOM 855 C C . HIS A 1 115 ? 22.270 5.523 -29.238 1.00 84.88 115 HIS A C 1
ATOM 857 O O . HIS A 1 115 ? 21.401 4.970 -29.915 1.00 84.88 115 HIS A O 1
ATOM 863 N N . LEU A 1 116 ? 23.468 4.962 -29.035 1.00 86.56 116 LEU A N 1
ATOM 864 C CA . LEU A 1 116 ? 23.827 3.629 -29.533 1.00 86.56 116 LEU A CA 1
ATOM 865 C C . LEU A 1 116 ? 23.112 2.522 -28.747 1.00 86.56 116 LEU A C 1
ATOM 867 O O . LEU A 1 116 ? 22.887 2.628 -27.538 1.00 86.56 116 LEU A O 1
ATOM 871 N N . ARG A 1 117 ? 22.746 1.428 -29.419 1.00 86.06 117 ARG A N 1
ATOM 872 C CA . ARG A 1 117 ? 21.910 0.355 -28.861 1.00 86.06 117 ARG A CA 1
ATOM 873 C C . ARG A 1 117 ? 22.458 -1.031 -29.195 1.00 86.06 117 ARG A C 1
ATOM 875 O O . ARG A 1 117 ? 22.641 -1.356 -30.363 1.00 86.06 117 ARG A O 1
ATOM 882 N N . HIS A 1 118 ? 22.607 -1.859 -28.155 1.00 79.75 118 HIS A N 1
ATOM 883 C CA . HIS A 1 118 ? 22.792 -3.319 -28.229 1.00 79.75 118 HIS A CA 1
ATOM 884 C C . HIS A 1 118 ? 23.867 -3.772 -29.227 1.00 79.75 118 HIS A C 1
ATOM 886 O O . HIS A 1 118 ? 23.600 -4.571 -30.120 1.00 79.75 118 HIS A O 1
ATOM 892 N N . PHE A 1 119 ? 25.085 -3.250 -29.070 1.00 87.75 119 PHE A N 1
ATOM 893 C CA . PHE A 1 119 ? 26.236 -3.764 -29.805 1.00 87.75 119 PHE A CA 1
ATOM 894 C C . PHE A 1 119 ? 26.673 -5.109 -29.217 1.00 87.75 119 PHE A C 1
ATOM 896 O O . PHE A 1 119 ? 26.943 -5.213 -28.015 1.00 87.75 119 PHE A O 1
ATOM 903 N N . ALA A 1 120 ? 26.756 -6.125 -30.069 1.00 90.19 120 ALA A N 1
ATOM 904 C CA . ALA A 1 120 ? 27.284 -7.439 -29.733 1.00 90.19 120 ALA A CA 1
ATOM 905 C C . ALA A 1 120 ? 28.010 -8.055 -30.932 1.00 90.19 120 ALA A C 1
ATOM 907 O O . ALA A 1 120 ? 27.769 -7.714 -32.092 1.00 90.19 120 ALA A O 1
ATOM 908 N N . THR A 1 121 ? 28.952 -8.949 -30.653 1.00 92.00 121 THR A N 1
ATOM 909 C CA . THR A 1 121 ? 29.744 -9.649 -31.668 1.00 92.00 121 THR A CA 1
ATOM 910 C C . THR A 1 121 ? 30.005 -11.060 -31.181 1.00 92.00 121 THR A C 1
ATOM 912 O O . THR A 1 121 ? 30.320 -11.260 -30.010 1.00 92.00 121 THR A O 1
ATOM 915 N N . ASP A 1 122 ? 29.908 -12.029 -32.085 1.00 90.94 122 ASP A N 1
ATOM 916 C CA . ASP A 1 122 ? 30.229 -13.417 -31.790 1.00 90.94 122 ASP A CA 1
ATOM 917 C C . ASP A 1 122 ? 31.667 -13.516 -31.234 1.00 90.94 122 ASP A C 1
ATOM 919 O O . ASP A 1 122 ? 32.612 -13.067 -31.900 1.00 90.94 122 ASP A O 1
ATOM 923 N N . PRO A 1 123 ? 31.870 -14.117 -30.044 1.00 88.62 123 PRO A N 1
ATOM 924 C CA . PRO A 1 123 ? 33.189 -14.280 -29.434 1.00 88.62 123 PRO A CA 1
ATOM 925 C C . PRO A 1 123 ? 34.235 -14.907 -30.371 1.00 88.62 123 PRO A C 1
ATOM 927 O O . PRO A 1 123 ? 35.414 -14.556 -30.320 1.00 88.62 123 PRO A O 1
ATOM 930 N N . ARG A 1 124 ? 33.811 -15.798 -31.278 1.00 87.62 124 ARG A N 1
ATOM 931 C CA . ARG A 1 124 ? 34.670 -16.508 -32.247 1.00 87.62 124 ARG A CA 1
ATOM 932 C C . ARG A 1 124 ? 35.141 -15.615 -33.401 1.00 87.62 124 ARG A C 1
ATOM 934 O O . ARG A 1 124 ? 36.093 -15.957 -34.109 1.00 87.62 124 ARG A O 1
ATOM 941 N N . GLN A 1 125 ? 34.473 -14.480 -33.605 1.00 86.31 125 GLN A N 1
ATOM 942 C CA . GLN A 1 125 ? 34.729 -13.519 -34.681 1.00 86.31 125 GLN A CA 1
ATOM 943 C C . GLN A 1 125 ? 35.312 -12.192 -34.165 1.00 86.31 125 GLN A C 1
ATOM 945 O O . GLN A 1 125 ? 35.476 -11.231 -34.927 1.00 86.31 125 GLN A O 1
ATOM 950 N N . LEU A 1 126 ? 35.686 -12.125 -32.882 1.00 83.88 126 LEU A N 1
ATOM 951 C CA . LEU A 1 126 ? 36.334 -10.950 -32.310 1.00 83.88 126 LEU A CA 1
ATOM 952 C C . LEU A 1 126 ? 37.611 -10.576 -33.063 1.00 83.88 126 LEU A C 1
ATOM 954 O O . LEU A 1 126 ? 38.366 -11.424 -33.536 1.00 83.88 126 LEU A O 1
ATOM 958 N N . ARG A 1 127 ? 37.858 -9.263 -33.157 1.00 82.69 127 ARG A N 1
ATOM 959 C CA . ARG A 1 127 ? 39.031 -8.674 -33.833 1.00 82.69 127 ARG A CA 1
ATOM 960 C C . ARG A 1 127 ? 39.131 -8.998 -35.334 1.00 82.69 127 ARG A C 1
ATOM 962 O O . ARG A 1 127 ? 40.156 -8.709 -35.940 1.00 82.69 127 ARG A O 1
ATOM 969 N N . LYS A 1 128 ? 38.065 -9.517 -35.959 1.00 85.88 128 LYS A N 1
ATOM 970 C CA . LYS A 1 128 ? 37.962 -9.706 -37.421 1.00 85.88 128 LYS A CA 1
ATOM 971 C C . LYS A 1 128 ? 37.180 -8.594 -38.134 1.00 85.88 128 LYS A C 1
ATOM 973 O O . LYS A 1 128 ? 36.860 -8.719 -39.309 1.00 85.88 128 LYS A O 1
ATOM 978 N N . GLY A 1 129 ? 36.862 -7.506 -37.430 1.00 85.44 129 GLY A N 1
ATOM 979 C CA . GLY A 1 129 ? 36.229 -6.317 -38.011 1.00 85.44 129 GLY A CA 1
ATOM 980 C C . GLY A 1 129 ? 34.699 -6.259 -37.947 1.00 85.44 129 GLY A C 1
ATOM 981 O O . GLY A 1 129 ? 34.151 -5.255 -38.381 1.00 85.44 129 GLY A O 1
ATOM 982 N N . VAL A 1 130 ? 34.011 -7.247 -37.357 1.00 88.50 130 VAL A N 1
ATOM 983 C CA . VAL A 1 130 ? 32.533 -7.269 -37.245 1.00 88.50 130 VAL A CA 1
ATOM 984 C C . VAL A 1 130 ? 31.984 -6.000 -36.577 1.00 88.50 130 VAL A C 1
ATOM 986 O O . VAL A 1 130 ? 31.203 -5.271 -37.180 1.00 88.50 130 VAL A O 1
ATOM 989 N N . GLY A 1 131 ? 32.448 -5.668 -35.366 1.00 86.50 131 GLY A N 1
ATOM 990 C CA . GLY A 1 131 ? 31.987 -4.463 -34.661 1.00 86.50 131 GLY A CA 1
ATOM 991 C C . GLY A 1 131 ? 32.309 -3.157 -35.399 1.00 86.50 131 GLY A C 1
ATOM 992 O O . GLY A 1 131 ? 31.532 -2.207 -35.346 1.00 86.50 131 GLY A O 1
ATOM 993 N N . LYS A 1 132 ? 33.423 -3.119 -36.144 1.00 86.50 132 LYS A N 1
ATOM 994 C CA . LYS A 1 132 ? 33.798 -1.965 -36.972 1.00 86.50 132 LYS A CA 1
ATOM 995 C C . LYS A 1 132 ? 32.874 -1.824 -38.185 1.00 86.50 132 LYS A C 1
ATOM 997 O O . LYS A 1 132 ? 32.481 -0.708 -38.486 1.00 86.50 132 LYS A O 1
ATOM 1002 N N . ALA A 1 133 ? 32.463 -2.929 -38.807 1.00 88.31 133 ALA A N 1
ATOM 1003 C CA . ALA A 1 133 ? 31.504 -2.918 -39.911 1.00 88.31 133 ALA A CA 1
ATOM 1004 C C . ALA A 1 133 ? 30.133 -2.355 -39.482 1.00 88.31 133 ALA A C 1
ATOM 1006 O O . ALA A 1 133 ? 29.570 -1.512 -40.178 1.00 88.31 133 ALA A O 1
ATOM 1007 N N . ILE A 1 134 ? 29.633 -2.748 -38.300 1.00 90.19 134 ILE A N 1
ATOM 1008 C CA . ILE A 1 134 ? 28.389 -2.196 -37.721 1.00 90.19 134 ILE A CA 1
ATOM 1009 C C . ILE A 1 134 ? 28.545 -0.705 -37.445 1.00 90.19 134 ILE A C 1
ATOM 1011 O O . ILE A 1 134 ? 27.661 0.088 -37.771 1.00 90.19 134 ILE A O 1
ATOM 1015 N N . TRP A 1 135 ? 29.672 -0.323 -36.839 1.00 88.75 135 TRP A N 1
ATOM 1016 C CA . TRP A 1 135 ? 29.963 1.071 -36.538 1.00 88.75 135 TRP A CA 1
ATOM 1017 C C . TRP A 1 135 ? 30.029 1.924 -37.801 1.00 88.75 135 TRP A C 1
ATOM 1019 O O . TRP A 1 135 ? 29.415 2.978 -37.829 1.00 88.75 135 TRP A O 1
ATOM 1029 N N . ASP A 1 136 ? 30.726 1.479 -38.845 1.00 87.12 136 ASP A N 1
ATOM 1030 C CA . ASP A 1 136 ? 30.873 2.248 -40.084 1.00 87.12 136 ASP A CA 1
ATOM 1031 C C . ASP A 1 136 ? 29.513 2.523 -40.726 1.00 87.12 136 ASP A C 1
ATOM 1033 O O . ASP A 1 136 ? 29.240 3.652 -41.138 1.00 87.12 136 ASP A O 1
ATOM 1037 N N . ARG A 1 137 ? 28.619 1.526 -40.713 1.00 87.88 137 ARG A N 1
ATOM 1038 C CA . ARG A 1 137 ? 27.246 1.707 -41.183 1.00 87.88 137 ARG A CA 1
ATOM 1039 C C . ARG A 1 137 ? 26.433 2.643 -40.285 1.00 87.88 137 ARG A C 1
ATOM 1041 O O . ARG A 1 137 ? 25.741 3.528 -40.778 1.00 87.88 137 ARG A O 1
ATOM 1048 N N . THR A 1 138 ? 26.540 2.464 -38.971 1.00 88.19 138 THR A N 1
ATOM 1049 C CA . THR A 1 138 ? 25.874 3.308 -37.965 1.00 88.19 138 THR A CA 1
ATOM 1050 C C . THR A 1 138 ? 26.316 4.766 -38.080 1.00 88.19 138 THR A C 1
ATOM 1052 O O . THR A 1 138 ? 25.492 5.672 -38.011 1.00 88.19 138 THR A O 1
ATOM 1055 N N . TRP A 1 139 ? 27.610 4.987 -38.292 1.00 85.56 139 TRP A N 1
ATOM 1056 C CA . TRP A 1 139 ? 28.229 6.296 -38.429 1.00 85.56 139 TRP A CA 1
ATOM 1057 C C . TRP A 1 139 ? 27.769 7.012 -39.697 1.00 85.56 139 TRP A C 1
ATOM 1059 O O . TRP A 1 139 ? 27.433 8.190 -39.640 1.00 85.56 139 TRP A O 1
ATOM 1069 N N . GLU A 1 140 ? 27.698 6.304 -40.827 1.00 84.75 140 GLU A N 1
ATOM 1070 C CA . GLU A 1 140 ? 27.190 6.862 -42.083 1.00 84.75 140 GLU A CA 1
ATOM 1071 C C . GLU A 1 140 ? 25.751 7.384 -41.931 1.00 84.75 140 GLU A C 1
ATOM 1073 O O . GLU A 1 140 ? 25.438 8.507 -42.332 1.00 84.75 140 GLU A O 1
ATOM 1078 N N . ASP A 1 141 ? 24.881 6.581 -41.319 1.00 85.50 141 ASP A N 1
ATOM 1079 C CA . ASP A 1 141 ? 23.489 6.944 -41.056 1.00 85.50 141 ASP A CA 1
ATOM 1080 C C . ASP A 1 141 ? 23.353 8.083 -40.053 1.00 85.50 141 ASP A C 1
ATOM 1082 O O . ASP A 1 141 ? 22.574 9.015 -40.262 1.00 85.50 141 ASP A O 1
ATOM 1086 N N . TRP A 1 142 ? 24.138 8.027 -38.981 1.00 84.19 142 TRP A N 1
ATOM 1087 C CA . TRP A 1 142 ? 24.209 9.094 -38.000 1.00 84.19 142 TRP A CA 1
ATOM 1088 C C . TRP A 1 142 ? 24.623 10.412 -38.652 1.00 84.19 142 TRP A C 1
ATOM 1090 O O . TRP A 1 142 ? 23.959 11.416 -38.432 1.00 84.19 142 TRP A O 1
ATOM 1100 N N . CYS A 1 143 ? 25.651 10.429 -39.507 1.00 82.19 143 CYS A N 1
ATOM 1101 C CA . CYS A 1 143 ? 26.077 11.644 -40.203 1.00 82.19 143 CYS A CA 1
ATOM 1102 C C . CYS A 1 143 ? 24.961 12.246 -41.071 1.00 82.19 143 CYS A C 1
ATOM 1104 O O . CYS A 1 143 ? 24.826 13.469 -41.115 1.00 82.19 143 CYS A O 1
ATOM 1106 N N . LYS A 1 144 ? 24.143 11.415 -41.733 1.00 84.44 144 LYS A N 1
ATOM 1107 C CA . LYS A 1 144 ? 22.984 11.886 -42.516 1.00 84.44 144 LYS A CA 1
ATOM 1108 C C . LYS A 1 144 ? 21.922 12.524 -41.624 1.00 84.44 144 LYS A C 1
ATOM 1110 O O . LYS A 1 144 ? 21.386 13.569 -41.974 1.00 84.44 144 LYS A O 1
ATOM 1115 N N . TYR A 1 145 ? 21.638 11.914 -40.476 1.00 83.06 145 TYR A N 1
ATOM 1116 C CA . TYR A 1 145 ? 20.690 12.457 -39.505 1.00 83.06 145 TYR A CA 1
ATOM 1117 C C . TYR A 1 145 ? 21.212 13.738 -38.845 1.00 83.06 145 TYR A C 1
ATOM 1119 O O . TYR A 1 145 ? 20.508 14.740 -38.774 1.00 83.06 145 TYR A O 1
ATOM 1127 N N . ALA A 1 146 ? 22.474 13.733 -38.430 1.00 80.31 146 ALA A N 1
ATOM 1128 C CA . ALA A 1 146 ? 23.165 14.857 -37.820 1.00 80.31 146 ALA A CA 1
ATOM 1129 C C . ALA A 1 146 ? 23.202 16.091 -38.733 1.00 80.31 146 ALA A C 1
ATOM 1131 O O . ALA A 1 146 ? 23.090 17.207 -38.243 1.00 80.31 146 ALA A O 1
ATOM 1132 N N . ALA A 1 147 ? 23.290 15.903 -40.056 1.00 80.12 147 ALA A N 1
ATOM 1133 C CA . ALA A 1 147 ? 23.223 16.997 -41.027 1.00 80.12 147 ALA A CA 1
ATOM 1134 C C . ALA A 1 147 ? 21.866 17.728 -41.054 1.00 80.12 147 ALA A C 1
ATOM 1136 O O . ALA A 1 147 ? 21.786 18.824 -41.599 1.00 80.12 147 ALA A O 1
ATOM 1137 N N . SER A 1 148 ? 20.811 17.132 -40.488 1.00 77.56 148 SER A N 1
ATOM 1138 C CA . SER A 1 148 ? 19.492 17.761 -40.349 1.00 77.56 148 SER A CA 1
ATOM 1139 C C . SER A 1 148 ? 19.287 18.500 -39.020 1.00 77.56 148 SER A C 1
ATOM 1141 O O . SER A 1 148 ? 18.211 19.047 -38.798 1.00 77.56 148 SER A O 1
ATOM 1143 N N . LEU A 1 149 ? 20.291 18.509 -38.136 1.00 76.38 149 LEU A N 1
ATOM 1144 C CA . LEU A 1 149 ? 20.230 19.159 -36.827 1.00 76.38 149 LEU A CA 1
ATOM 1145 C C . LEU A 1 149 ? 20.941 20.521 -36.870 1.00 76.38 149 LEU A C 1
ATOM 1147 O O . LEU A 1 149 ? 22.032 20.634 -37.424 1.00 76.38 149 LEU A O 1
ATOM 1151 N N . ASP A 1 150 ? 20.330 21.542 -36.263 1.00 63.00 150 ASP A N 1
ATOM 1152 C CA . ASP A 1 150 ? 20.838 22.927 -36.266 1.00 63.00 150 ASP A CA 1
ATOM 1153 C C . ASP A 1 150 ? 22.038 23.152 -35.314 1.00 63.00 150 ASP A C 1
ATOM 1155 O O . ASP A 1 150 ? 22.802 24.102 -35.490 1.00 63.00 150 ASP A O 1
ATOM 1159 N N . ASP A 1 151 ? 22.234 22.271 -34.326 1.00 66.19 151 ASP A N 1
ATOM 1160 C CA . ASP A 1 151 ? 23.271 22.365 -33.286 1.00 66.19 151 ASP A CA 1
ATOM 1161 C C . ASP A 1 151 ? 24.361 21.293 -33.431 1.00 66.19 151 ASP A C 1
ATOM 1163 O O . ASP A 1 151 ? 24.194 20.308 -34.146 1.00 66.19 151 ASP A O 1
ATOM 1167 N N . ARG A 1 152 ? 25.484 21.453 -32.703 1.00 62.66 152 ARG A N 1
ATOM 1168 C CA . ARG A 1 152 ? 26.562 20.445 -32.599 1.00 62.66 152 ARG A CA 1
ATOM 1169 C C . ARG A 1 152 ? 25.981 19.098 -32.132 1.00 62.66 152 ARG A C 1
ATOM 1171 O O . ARG A 1 152 ? 25.707 18.955 -30.939 1.00 62.66 152 ARG A O 1
ATOM 1178 N N . PRO A 1 153 ? 25.833 18.102 -33.016 1.00 68.81 153 PRO A N 1
ATOM 1179 C CA . PRO A 1 153 ? 25.085 16.901 -32.686 1.00 68.81 153 PRO A CA 1
ATOM 1180 C C . PRO A 1 153 ? 25.979 15.935 -31.903 1.00 68.81 153 PRO A C 1
ATOM 1182 O O . PRO A 1 153 ? 27.068 15.590 -32.355 1.00 68.81 153 PRO A O 1
ATOM 1185 N N . SER A 1 154 ? 25.539 15.500 -30.723 1.00 72.62 154 SER A N 1
ATOM 1186 C CA . SER A 1 154 ? 26.228 14.504 -29.891 1.00 72.62 154 SER A CA 1
ATOM 1187 C C . SER A 1 154 ? 25.521 13.146 -29.948 1.00 72.62 154 SER A C 1
ATOM 1189 O O . SER A 1 154 ? 24.334 13.068 -30.263 1.00 72.62 154 SER A O 1
ATOM 1191 N N . MET A 1 155 ? 26.256 12.067 -29.653 1.00 77.00 155 MET A N 1
ATOM 1192 C CA . MET A 1 155 ? 25.706 10.710 -29.624 1.00 77.00 155 MET A CA 1
ATOM 1193 C C . MET A 1 155 ? 26.243 9.927 -28.427 1.00 77.00 155 MET A C 1
ATOM 1195 O O . MET A 1 155 ? 27.447 9.746 -28.262 1.00 77.00 155 MET A O 1
ATOM 1199 N N . GLU A 1 156 ? 25.342 9.399 -27.612 1.00 82.19 156 GLU A N 1
ATOM 1200 C CA . GLU A 1 156 ? 25.697 8.752 -26.352 1.00 82.19 156 GLU A CA 1
ATOM 1201 C C . GLU A 1 156 ? 25.684 7.220 -26.432 1.00 82.19 156 GLU A C 1
ATOM 1203 O O . GLU A 1 156 ? 25.004 6.617 -27.268 1.00 82.19 156 GLU A O 1
ATOM 1208 N N . VAL A 1 157 ? 26.438 6.563 -25.541 1.00 81.94 157 VAL A N 1
ATOM 1209 C CA . VAL A 1 157 ? 26.367 5.111 -25.364 1.00 81.94 157 VAL A CA 1
ATOM 1210 C C . VAL A 1 157 ? 26.485 4.684 -23.900 1.00 81.94 157 VAL A C 1
ATOM 1212 O O . VAL A 1 157 ? 27.402 5.045 -23.161 1.00 81.94 157 VAL A O 1
ATOM 1215 N N . LEU A 1 158 ? 25.564 3.815 -23.490 1.00 80.69 158 LEU A N 1
ATOM 1216 C CA . LEU A 1 158 ? 25.689 3.021 -22.272 1.00 80.69 158 LEU A CA 1
ATOM 1217 C C . LEU A 1 158 ? 26.539 1.789 -22.589 1.00 80.69 158 LEU A C 1
ATOM 1219 O O . LEU A 1 158 ? 26.105 0.915 -23.342 1.00 80.69 158 LEU A O 1
ATOM 1223 N N . SER A 1 159 ? 27.747 1.719 -22.030 1.00 79.94 159 SER A N 1
ATOM 1224 C CA . SER A 1 159 ? 28.695 0.641 -22.311 1.00 79.94 159 SER A CA 1
ATOM 1225 C C . SER A 1 159 ? 28.862 -0.282 -21.110 1.00 79.94 159 SER A C 1
ATOM 1227 O O . SER A 1 159 ? 28.942 0.135 -19.959 1.00 79.94 159 SER A O 1
ATOM 1229 N N . THR A 1 160 ? 29.021 -1.572 -21.377 1.00 81.38 160 THR A N 1
ATOM 1230 C CA . THR A 1 160 ? 29.639 -2.473 -20.391 1.00 81.38 160 THR A CA 1
ATOM 1231 C C . THR A 1 160 ? 31.110 -2.097 -20.162 1.00 81.38 160 THR A C 1
ATOM 1233 O O . THR A 1 160 ? 31.728 -1.461 -21.024 1.00 81.38 160 THR A O 1
ATOM 1236 N N . LEU A 1 161 ? 31.685 -2.517 -19.033 1.00 79.56 161 LEU A N 1
ATOM 1237 C CA . LEU A 1 161 ? 33.114 -2.369 -18.737 1.00 79.56 161 LEU A CA 1
ATOM 1238 C C . LEU A 1 161 ? 33.963 -3.048 -19.823 1.00 79.56 161 LEU A C 1
ATOM 1240 O O . LEU A 1 161 ? 34.906 -2.453 -20.339 1.00 79.56 161 LEU A O 1
ATOM 1244 N N . THR A 1 162 ? 33.535 -4.228 -20.272 1.00 82.19 162 THR A N 1
ATOM 1245 C CA . THR A 1 162 ? 34.174 -5.007 -21.339 1.00 82.19 162 THR A CA 1
ATOM 1246 C C . THR A 1 162 ? 34.275 -4.239 -22.658 1.00 82.19 162 THR A C 1
ATOM 1248 O O . THR A 1 162 ? 35.318 -4.229 -23.316 1.00 82.19 162 THR A O 1
ATOM 1251 N N . ALA A 1 163 ? 33.200 -3.552 -23.056 1.00 82.31 163 ALA A N 1
ATOM 1252 C CA . ALA A 1 163 ? 33.136 -2.836 -24.332 1.00 82.31 163 ALA A CA 1
ATOM 1253 C C . ALA A 1 163 ? 33.804 -1.447 -24.300 1.00 82.31 163 ALA A C 1
ATOM 1255 O O . ALA A 1 163 ? 33.891 -0.783 -25.335 1.00 82.31 163 ALA A O 1
ATOM 1256 N N . GLN A 1 164 ? 34.327 -1.008 -23.150 1.00 80.75 164 GLN A N 1
ATOM 1257 C CA . GLN A 1 164 ? 34.883 0.336 -23.003 1.00 80.75 164 GLN A CA 1
ATOM 1258 C C . GLN A 1 164 ? 36.058 0.608 -23.947 1.00 80.75 164 GLN A C 1
ATOM 1260 O O . GLN A 1 164 ? 36.125 1.663 -24.577 1.00 80.75 164 GLN A O 1
ATOM 1265 N N . SER A 1 165 ? 36.972 -0.354 -24.074 1.00 82.19 165 SER A N 1
ATOM 1266 C CA . SER A 1 165 ? 38.143 -0.224 -24.950 1.00 82.19 165 SER A CA 1
ATOM 1267 C C . SER A 1 165 ? 37.764 -0.110 -26.432 1.00 82.19 165 SER A C 1
ATOM 1269 O O . SER A 1 165 ? 38.433 0.593 -27.191 1.00 82.19 165 SER A O 1
ATOM 1271 N N . PHE A 1 166 ? 36.668 -0.756 -26.839 1.00 84.19 166 PHE A N 1
ATOM 1272 C CA . PHE A 1 166 ? 36.148 -0.677 -28.199 1.00 84.19 166 PHE A CA 1
ATOM 1273 C C . PHE A 1 166 ? 35.644 0.734 -28.509 1.00 84.19 166 PHE A C 1
ATOM 1275 O O . PHE A 1 166 ? 36.121 1.340 -29.466 1.00 84.19 166 PHE A O 1
ATOM 1282 N N . TYR A 1 167 ? 34.765 1.300 -27.678 1.00 82.75 167 TYR A N 1
ATOM 1283 C CA . TYR A 1 167 ? 34.247 2.652 -27.910 1.00 82.75 167 TYR A CA 1
ATOM 1284 C C . TYR A 1 167 ? 35.337 3.723 -27.811 1.00 82.75 167 TYR A C 1
ATOM 1286 O O . TYR A 1 167 ? 35.374 4.627 -28.643 1.00 82.75 167 TYR A O 1
ATOM 1294 N N . ALA A 1 168 ? 36.289 3.580 -26.885 1.00 80.50 168 ALA A N 1
ATOM 1295 C CA . ALA A 1 168 ? 37.445 4.475 -26.818 1.00 80.50 168 ALA A CA 1
ATOM 1296 C C . ALA A 1 168 ? 38.241 4.488 -28.138 1.00 80.50 168 ALA A C 1
ATOM 1298 O O . ALA A 1 168 ? 38.633 5.547 -28.619 1.00 80.50 168 ALA A O 1
ATOM 1299 N N . SER A 1 169 ? 38.411 3.327 -28.787 1.00 81.31 169 SER A N 1
ATOM 1300 C CA . SER A 1 169 ? 39.079 3.240 -30.097 1.00 81.31 169 SER A CA 1
ATOM 1301 C C . SER A 1 169 ? 38.302 3.891 -31.250 1.00 81.31 169 SER A C 1
ATOM 1303 O O . SER A 1 169 ? 38.889 4.195 -32.287 1.00 81.31 169 SER A O 1
ATOM 1305 N N . LEU A 1 170 ? 36.997 4.118 -31.073 1.00 80.88 170 LEU A N 1
ATOM 1306 C CA . LEU A 1 170 ? 36.130 4.819 -32.023 1.00 80.88 170 LEU A CA 1
ATOM 1307 C C . LEU A 1 170 ? 36.070 6.334 -31.768 1.00 80.88 170 LEU A C 1
ATOM 1309 O O . LEU A 1 170 ? 35.411 7.043 -32.524 1.00 80.88 170 LEU A O 1
ATOM 1313 N N . GLY A 1 171 ? 36.762 6.828 -30.734 1.00 79.12 171 GLY A N 1
ATOM 1314 C CA . GLY A 1 171 ? 36.786 8.242 -30.355 1.00 79.12 171 GLY A CA 1
ATOM 1315 C C . GLY A 1 171 ? 35.789 8.625 -29.260 1.00 79.12 171 GLY A C 1
ATOM 1316 O O . GLY A 1 171 ? 35.534 9.811 -29.079 1.00 79.12 171 GLY A O 1
ATOM 1317 N N . PHE A 1 172 ? 35.215 7.656 -28.535 1.00 77.31 172 PHE A N 1
ATOM 1318 C CA . PHE A 1 172 ? 34.346 7.958 -27.397 1.00 77.31 172 PHE A CA 1
ATOM 1319 C C . PHE A 1 172 ? 35.149 8.291 -26.138 1.00 77.31 172 PHE A C 1
ATOM 1321 O O . PHE A 1 172 ? 36.115 7.603 -25.807 1.00 77.31 172 PHE A O 1
ATOM 1328 N N . GLU A 1 173 ? 34.694 9.296 -25.391 1.00 75.00 173 GLU A N 1
ATOM 1329 C CA . GLU A 1 173 ? 35.278 9.681 -24.105 1.00 75.00 173 GLU A CA 1
ATOM 1330 C C . GLU A 1 173 ? 34.436 9.174 -22.922 1.00 75.00 173 GLU A C 1
ATOM 1332 O O . GLU A 1 173 ? 33.227 8.953 -23.017 1.00 75.00 173 GLU A O 1
ATOM 1337 N N . LYS A 1 174 ? 35.084 8.950 -21.773 1.00 74.06 174 LYS A N 1
ATOM 1338 C CA . LYS A 1 174 ? 34.388 8.566 -20.540 1.00 74.06 174 LYS A CA 1
ATOM 1339 C C . LYS A 1 174 ? 33.949 9.803 -19.777 1.00 74.06 174 LYS A C 1
ATOM 1341 O O . LYS A 1 174 ? 34.794 10.582 -19.353 1.00 74.06 174 LYS A O 1
ATOM 1346 N N . VAL A 1 175 ? 32.645 9.914 -19.521 1.00 73.44 175 VAL A N 1
ATOM 1347 C CA . VAL A 1 175 ? 32.081 11.017 -18.726 1.00 73.44 175 VAL A CA 1
ATOM 1348 C C . VAL A 1 175 ? 31.760 10.593 -17.297 1.00 73.44 175 VAL A C 1
ATOM 1350 O O . VAL A 1 175 ? 32.179 11.273 -16.364 1.00 73.44 175 VAL A O 1
ATOM 1353 N N . LYS A 1 176 ? 31.037 9.482 -17.087 1.00 69.12 176 LYS A N 1
ATOM 1354 C CA . LYS A 1 176 ? 30.673 9.028 -15.733 1.00 69.12 176 LYS A CA 1
ATOM 1355 C C . LYS A 1 176 ? 30.360 7.538 -15.659 1.00 69.12 176 LYS A C 1
ATOM 1357 O O . LYS A 1 176 ? 29.835 6.949 -16.597 1.00 69.12 176 LYS A O 1
ATOM 1362 N N . ASP A 1 177 ? 30.590 6.955 -14.492 1.00 69.12 177 ASP A N 1
ATOM 1363 C CA . ASP A 1 177 ? 30.057 5.634 -14.168 1.00 69.12 177 ASP A CA 1
ATOM 1364 C C . ASP A 1 177 ? 28.602 5.771 -13.698 1.00 69.12 177 ASP A C 1
ATOM 1366 O O . ASP A 1 177 ? 28.303 6.626 -12.862 1.00 69.12 177 ASP A O 1
ATOM 1370 N N . ILE A 1 178 ? 27.689 4.949 -14.228 1.00 63.78 178 ILE A N 1
ATOM 1371 C CA . ILE A 1 178 ? 26.331 4.819 -13.682 1.00 63.78 178 ILE A CA 1
ATOM 1372 C C . ILE A 1 178 ? 26.106 3.404 -13.162 1.00 63.78 178 ILE A C 1
ATOM 1374 O O . ILE A 1 178 ? 26.869 2.473 -13.400 1.00 63.78 178 ILE A O 1
ATOM 1378 N N . THR A 1 179 ? 25.064 3.249 -12.362 1.00 65.19 179 THR A N 1
ATOM 1379 C CA . THR A 1 179 ? 24.667 1.972 -11.779 1.00 65.19 179 THR A CA 1
ATOM 1380 C C . THR A 1 179 ? 23.210 1.761 -12.138 1.00 65.19 179 THR A C 1
ATOM 1382 O O . THR A 1 179 ? 22.378 2.610 -11.820 1.00 65.19 179 THR A O 1
ATOM 1385 N N . ILE A 1 180 ? 22.913 0.668 -12.840 1.00 67.31 180 ILE A N 1
ATOM 1386 C CA . ILE A 1 180 ? 21.557 0.343 -13.283 1.00 67.31 180 ILE A CA 1
ATOM 1387 C C . ILE A 1 180 ? 21.062 -0.824 -12.423 1.00 67.31 180 ILE A C 1
ATOM 1389 O O . ILE A 1 180 ? 21.652 -1.907 -12.471 1.00 67.31 180 ILE A O 1
ATOM 1393 N N . PRO A 1 181 ? 20.008 -0.635 -11.611 1.00 58.50 181 PRO A N 1
ATOM 1394 C CA . PRO A 1 181 ? 19.445 -1.722 -10.822 1.00 58.50 181 PRO A CA 1
ATOM 1395 C C . PRO A 1 181 ? 18.814 -2.770 -11.751 1.00 58.50 181 PRO A C 1
ATOM 1397 O O . PRO A 1 181 ? 17.945 -2.451 -12.558 1.00 58.50 181 PRO A O 1
ATOM 1400 N N . LEU A 1 182 ? 19.257 -4.029 -11.640 1.00 59.16 182 LEU A N 1
ATOM 1401 C CA . LEU A 1 182 ? 18.739 -5.153 -12.439 1.00 59.16 182 LEU A CA 1
ATOM 1402 C C . LEU A 1 182 ? 17.359 -5.623 -11.956 1.00 59.16 182 LEU A C 1
ATOM 1404 O O . LEU A 1 182 ? 16.571 -6.170 -12.725 1.00 59.16 182 LEU A O 1
ATOM 1408 N N . ARG A 1 183 ? 17.064 -5.400 -10.675 1.00 55.53 183 ARG A N 1
ATOM 1409 C CA . ARG A 1 183 ? 15.760 -5.601 -10.049 1.00 55.53 183 ARG A CA 1
ATOM 1410 C C . ARG A 1 183 ? 15.513 -4.466 -9.066 1.00 55.53 183 ARG A C 1
ATOM 1412 O O . ARG A 1 183 ? 16.425 -4.054 -8.352 1.00 55.53 183 ARG A O 1
ATOM 1419 N N . GLU A 1 184 ? 14.275 -3.993 -9.004 1.00 53.12 184 GLU A N 1
ATOM 1420 C CA . GLU A 1 184 ? 13.787 -3.349 -7.790 1.00 53.12 184 GLU A CA 1
ATOM 1421 C C . GLU A 1 184 ? 13.602 -4.477 -6.769 1.00 53.12 184 GLU A C 1
ATOM 1423 O O . GLU A 1 184 ? 12.631 -5.235 -6.830 1.00 53.12 184 GLU A O 1
ATOM 1428 N N . ASP A 1 185 ? 14.586 -4.680 -5.892 1.00 54.31 185 ASP A N 1
ATOM 1429 C CA . ASP A 1 185 ? 14.433 -5.609 -4.775 1.00 54.31 185 ASP A CA 1
ATOM 1430 C C . ASP A 1 185 ? 13.174 -5.207 -4.009 1.00 54.31 185 ASP A C 1
ATOM 1432 O O . ASP A 1 185 ? 13.102 -4.104 -3.476 1.00 54.31 185 ASP A O 1
ATOM 1436 N N . CYS A 1 186 ? 12.164 -6.077 -3.976 1.00 64.56 186 CYS A N 1
ATOM 1437 C CA . CYS A 1 186 ? 10.969 -5.857 -3.175 1.00 64.56 186 CYS A CA 1
ATOM 1438 C C . CYS A 1 186 ? 11.257 -6.369 -1.757 1.00 64.56 186 CYS A C 1
ATOM 1440 O O . CYS A 1 186 ? 11.140 -7.580 -1.527 1.00 64.56 186 CYS A O 1
ATOM 1442 N N . PRO A 1 187 ? 11.610 -5.503 -0.784 1.00 78.50 187 PRO A N 1
ATOM 1443 C CA . PRO A 1 187 ? 12.078 -5.961 0.524 1.00 78.50 187 PRO A CA 1
ATOM 1444 C C . PRO A 1 187 ? 10.971 -6.703 1.282 1.00 78.50 187 PRO A C 1
ATOM 1446 O O . PRO A 1 187 ? 11.250 -7.573 2.098 1.00 78.50 187 PRO A O 1
ATOM 1449 N N . ILE A 1 188 ? 9.706 -6.420 0.940 1.00 86.31 188 ILE A N 1
ATOM 1450 C CA . ILE A 1 188 ? 8.502 -7.044 1.501 1.00 86.31 188 ILE A CA 1
ATOM 1451 C C . ILE A 1 188 ? 8.551 -8.572 1.373 1.00 86.31 188 ILE A C 1
ATOM 1453 O O . ILE A 1 188 ? 8.277 -9.270 2.346 1.00 86.31 188 ILE A O 1
ATOM 1457 N N . LYS A 1 189 ? 8.964 -9.101 0.211 1.00 82.69 189 LYS A N 1
ATOM 1458 C CA . LYS A 1 189 ? 9.062 -10.557 -0.010 1.00 82.69 189 LYS A CA 1
ATOM 1459 C C . LYS A 1 189 ? 10.140 -11.214 0.855 1.00 82.69 189 LYS A C 1
ATOM 1461 O O . LYS A 1 189 ? 10.036 -12.397 1.154 1.00 82.69 189 LYS A O 1
ATOM 1466 N N . GLY A 1 190 ? 11.161 -10.455 1.256 1.00 80.56 190 GLY A N 1
ATOM 1467 C CA . GLY A 1 190 ? 12.221 -10.934 2.141 1.00 80.56 190 GLY A CA 1
ATOM 1468 C C . GLY A 1 190 ? 11.787 -11.074 3.602 1.00 80.56 190 GLY A C 1
ATOM 1469 O O . GLY A 1 190 ? 12.431 -11.809 4.343 1.00 80.56 190 GLY A O 1
ATOM 1470 N N . TYR A 1 191 ? 10.706 -10.404 4.023 1.00 84.38 191 TYR A N 1
ATOM 1471 C CA . TYR A 1 191 ? 10.217 -10.481 5.403 1.00 84.38 191 TYR A CA 1
ATOM 1472 C C . TYR A 1 191 ? 9.358 -11.715 5.679 1.00 84.38 191 TYR A C 1
ATOM 1474 O O . TYR A 1 191 ? 9.358 -12.201 6.807 1.00 84.38 191 TYR A O 1
ATOM 1482 N N . SER A 1 192 ? 8.602 -12.210 4.695 1.00 84.56 192 SER A N 1
ATOM 1483 C CA . SER A 1 192 ? 7.757 -13.389 4.892 1.00 84.56 192 SER A CA 1
ATOM 1484 C C . SER A 1 192 ? 7.398 -14.078 3.570 1.00 84.56 192 SER A C 1
ATOM 1486 O O . SER A 1 192 ? 6.887 -13.410 2.664 1.00 84.56 192 SER A O 1
ATOM 1488 N N . PRO A 1 193 ? 7.591 -15.408 3.465 1.00 84.12 193 PRO A N 1
ATOM 1489 C CA . PRO A 1 193 ? 7.171 -16.186 2.300 1.00 84.12 193 PRO A CA 1
ATOM 1490 C C . PRO A 1 193 ? 5.644 -16.355 2.209 1.00 84.12 193 PRO A C 1
ATOM 1492 O O . PRO A 1 193 ? 5.136 -16.664 1.135 1.00 84.12 193 PRO A O 1
ATOM 1495 N N . GLU A 1 194 ? 4.905 -16.112 3.298 1.00 87.25 194 GLU A N 1
ATOM 1496 C CA . GLU A 1 194 ? 3.437 -16.208 3.339 1.00 87.25 194 GLU A CA 1
ATOM 1497 C C . GLU A 1 194 ? 2.749 -15.039 2.608 1.00 87.25 194 GLU A C 1
ATOM 1499 O O . GLU A 1 194 ? 1.558 -15.088 2.293 1.00 87.25 194 GLU A O 1
ATOM 1504 N N . LEU A 1 195 ? 3.484 -13.953 2.335 1.00 91.06 195 LEU A N 1
ATOM 1505 C CA . LEU A 1 195 ? 2.937 -12.764 1.693 1.00 91.06 195 LEU A CA 1
ATOM 1506 C C . LEU A 1 195 ? 2.897 -12.916 0.168 1.00 91.06 195 LEU A C 1
ATOM 1508 O O . LEU A 1 195 ? 3.922 -12.948 -0.514 1.00 91.06 195 LEU A O 1
ATOM 1512 N N . MET A 1 196 ? 1.690 -12.875 -0.398 1.00 90.19 196 MET A N 1
ATOM 1513 C CA . MET A 1 196 ? 1.511 -12.659 -1.835 1.00 90.19 196 MET A CA 1
ATOM 1514 C C . MET A 1 196 ? 1.738 -11.183 -2.177 1.00 90.19 196 MET A C 1
ATOM 1516 O O . MET A 1 196 ? 0.858 -10.345 -1.989 1.00 90.19 196 MET A O 1
ATOM 1520 N N . VAL A 1 197 ? 2.917 -10.866 -2.717 1.00 91.56 197 VAL A N 1
ATOM 1521 C CA . VAL A 1 197 ? 3.280 -9.494 -3.103 1.00 91.56 197 VAL A CA 1
ATOM 1522 C C . VAL A 1 197 ? 3.182 -9.309 -4.617 1.00 91.56 197 VAL A C 1
ATOM 1524 O O . VAL A 1 197 ? 3.912 -9.946 -5.383 1.00 91.56 197 VAL A O 1
ATOM 1527 N N . SER A 1 198 ? 2.306 -8.395 -5.040 1.00 89.56 198 SER A N 1
ATOM 1528 C CA . SER A 1 198 ? 2.107 -8.013 -6.439 1.00 89.56 198 SER A CA 1
ATOM 1529 C C . SER A 1 198 ? 2.467 -6.545 -6.652 1.00 89.56 198 SER A C 1
ATOM 1531 O O . SER A 1 198 ? 1.842 -5.667 -6.067 1.00 89.56 198 SER A O 1
ATOM 1533 N N . GLU A 1 199 ? 3.399 -6.275 -7.563 1.00 88.69 199 GLU A N 1
ATOM 1534 C CA . GLU A 1 199 ? 3.655 -4.922 -8.068 1.00 88.69 199 GLU A CA 1
ATOM 1535 C C . GLU A 1 199 ? 2.446 -4.446 -8.882 1.00 88.69 199 GLU A C 1
ATOM 1537 O O . GLU A 1 199 ? 2.061 -5.091 -9.860 1.00 88.69 199 GLU A O 1
ATOM 1542 N N . VAL A 1 200 ? 1.801 -3.358 -8.467 1.00 92.00 200 VAL A N 1
ATOM 1543 C CA . VAL A 1 200 ? 0.582 -2.849 -9.122 1.00 92.00 200 VAL A CA 1
ATOM 1544 C C . VAL A 1 200 ? 0.853 -1.702 -10.092 1.00 92.00 200 VAL A C 1
ATOM 1546 O O . VAL A 1 200 ? 0.057 -1.505 -11.002 1.00 92.00 200 VAL A O 1
ATOM 1549 N N . TYR A 1 201 ? 1.985 -1.012 -9.954 1.00 91.81 201 TYR A N 1
ATOM 1550 C CA . TYR A 1 201 ? 2.482 -0.011 -10.895 1.00 91.81 201 TYR A CA 1
ATOM 1551 C C . TYR A 1 201 ? 4.015 0.050 -10.836 1.00 91.81 201 TYR A C 1
ATOM 1553 O O . TYR A 1 201 ? 4.601 -0.329 -9.824 1.00 91.81 201 TYR A O 1
ATOM 1561 N N . SER A 1 202 ? 4.643 0.581 -11.886 1.00 88.12 202 SER A N 1
ATOM 1562 C CA . SER A 1 202 ? 6.078 0.874 -11.928 1.00 88.12 202 SER A CA 1
ATOM 1563 C C . SER A 1 202 ? 6.349 2.341 -11.604 1.00 88.12 202 SER A C 1
ATOM 1565 O O . SER A 1 202 ? 5.812 3.236 -12.266 1.00 88.12 202 SER A O 1
ATOM 1567 N N . TRP A 1 203 ? 7.214 2.610 -10.620 1.00 87.81 203 TRP A N 1
ATOM 1568 C CA . TRP A 1 203 ? 7.556 3.987 -10.247 1.00 87.81 203 TRP A CA 1
ATOM 1569 C C . TRP A 1 203 ? 8.240 4.744 -11.386 1.00 87.81 203 TRP A C 1
ATOM 1571 O O . TRP A 1 203 ? 7.917 5.905 -11.606 1.00 87.81 203 TRP A O 1
ATOM 1581 N N . SER A 1 204 ? 9.120 4.103 -12.160 1.00 81.31 204 SER A N 1
ATOM 1582 C CA . SER A 1 204 ? 9.785 4.747 -13.309 1.00 81.31 204 SER A CA 1
ATOM 1583 C C . SER A 1 204 ? 8.788 5.309 -14.333 1.00 81.31 204 SER A C 1
ATOM 1585 O O . SER A 1 204 ? 8.961 6.416 -14.834 1.00 81.31 204 SER A O 1
ATOM 1587 N N . ARG A 1 205 ? 7.692 4.585 -14.586 1.00 84.44 205 ARG A N 1
ATOM 1588 C CA . ARG A 1 205 ? 6.614 5.022 -15.483 1.00 84.44 205 ARG A CA 1
ATOM 1589 C C . ARG A 1 205 ? 5.706 6.055 -14.827 1.00 84.44 205 ARG A C 1
ATOM 1591 O O . ARG A 1 205 ? 5.392 7.066 -15.443 1.00 84.44 205 ARG A O 1
ATOM 1598 N N . MET A 1 206 ? 5.329 5.831 -13.568 1.00 88.06 206 MET A N 1
ATOM 1599 C CA . MET A 1 206 ? 4.493 6.760 -12.800 1.00 88.06 206 MET A CA 1
ATOM 1600 C C . MET A 1 206 ? 5.181 8.116 -12.580 1.00 88.06 206 MET A C 1
ATOM 1602 O O . MET A 1 206 ? 4.515 9.143 -12.495 1.00 88.06 206 MET A O 1
ATOM 1606 N N . SER A 1 207 ? 6.514 8.124 -12.508 1.00 86.94 207 SER A N 1
ATOM 1607 C CA . SER A 1 207 ? 7.331 9.321 -12.307 1.00 86.94 207 SER A CA 1
ATOM 1608 C C . SER A 1 207 ? 7.809 9.992 -13.600 1.00 86.94 207 SER A C 1
ATOM 1610 O O . SER A 1 207 ? 8.459 11.033 -13.513 1.00 86.94 207 SER A O 1
ATOM 1612 N N . SER A 1 208 ? 7.447 9.442 -14.767 1.00 84.94 208 SER A N 1
ATOM 1613 C CA . SER A 1 208 ? 7.827 9.953 -16.090 1.00 84.94 208 SER A CA 1
ATOM 1614 C C . SER A 1 208 ? 7.456 11.427 -16.284 1.00 84.94 208 SER A C 1
ATOM 1616 O O . SER A 1 208 ? 6.439 11.903 -15.770 1.00 84.94 208 SER A O 1
ATOM 1618 N N . ALA A 1 209 ? 8.270 12.138 -17.070 1.00 85.25 209 ALA A N 1
ATOM 1619 C CA . ALA A 1 209 ? 7.969 13.496 -17.516 1.00 85.25 209 ALA A CA 1
ATOM 1620 C C . ALA A 1 209 ? 6.858 13.531 -18.582 1.00 85.25 209 ALA A C 1
ATOM 1622 O O . ALA A 1 209 ? 6.196 14.554 -18.732 1.00 85.25 209 ALA A O 1
ATOM 1623 N N . ASP A 1 210 ? 6.642 12.423 -19.300 1.00 86.19 210 ASP A N 1
ATOM 1624 C CA . ASP A 1 210 ? 5.597 12.296 -20.317 1.00 86.19 210 ASP A CA 1
ATOM 1625 C C . ASP A 1 210 ? 4.228 12.005 -19.663 1.00 86.19 210 ASP A C 1
ATOM 1627 O O . ASP A 1 210 ? 4.032 10.913 -19.105 1.00 86.19 210 ASP A O 1
ATOM 1631 N N . PRO A 1 211 ? 3.245 12.926 -19.759 1.00 88.75 211 PRO A N 1
ATOM 1632 C CA . PRO A 1 211 ? 1.914 12.729 -19.189 1.00 88.75 211 PRO A CA 1
ATOM 1633 C C . PRO A 1 211 ? 1.164 11.522 -19.768 1.00 88.75 211 PRO A C 1
ATOM 1635 O O . PRO A 1 211 ? 0.366 10.909 -19.058 1.00 88.75 211 PRO A O 1
ATOM 1638 N N . GLY A 1 212 ? 1.416 11.158 -21.030 1.00 88.38 212 GLY A N 1
ATOM 1639 C CA . GLY A 1 212 ? 0.808 9.997 -21.677 1.00 88.38 212 GLY A CA 1
ATOM 1640 C C . GLY A 1 212 ? 1.263 8.687 -21.037 1.00 88.38 212 GLY A C 1
ATOM 1641 O O . GLY A 1 212 ? 0.437 7.820 -20.745 1.00 88.38 212 GLY A O 1
ATOM 1642 N N . VAL A 1 213 ? 2.558 8.578 -20.718 1.00 86.06 213 VAL A N 1
ATOM 1643 C CA . VAL A 1 213 ? 3.122 7.422 -19.997 1.00 86.06 213 VAL A CA 1
ATOM 1644 C C . VAL A 1 213 ? 2.547 7.326 -18.585 1.00 86.06 213 VAL A C 1
ATOM 1646 O O . VAL A 1 213 ? 2.150 6.240 -18.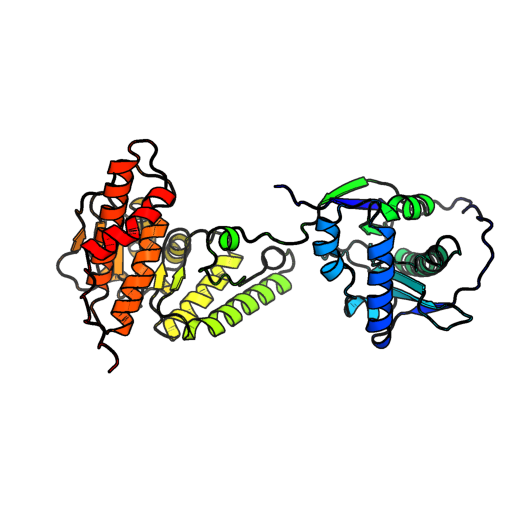159 1.00 86.06 213 VAL A O 1
ATOM 1649 N N . VAL A 1 214 ? 2.451 8.454 -17.874 1.00 88.88 214 VAL A N 1
ATOM 1650 C CA . VAL A 1 214 ? 1.869 8.488 -16.523 1.00 88.88 214 VAL A CA 1
ATOM 1651 C C . VAL A 1 214 ? 0.400 8.066 -16.561 1.00 88.88 214 VAL A C 1
ATOM 1653 O O . VAL A 1 214 ? -0.020 7.239 -15.755 1.00 88.88 214 VAL A O 1
ATOM 1656 N N . SER A 1 215 ? -0.383 8.591 -17.510 1.00 95.00 215 SER A N 1
ATOM 1657 C CA . SER A 1 215 ? -1.798 8.237 -17.665 1.00 95.00 215 SER A CA 1
ATOM 1658 C C . SER A 1 215 ? -1.979 6.745 -17.946 1.00 95.00 215 SER A C 1
ATOM 1660 O O . SER A 1 215 ? -2.762 6.086 -17.263 1.00 95.00 215 SER A O 1
ATOM 1662 N N . ALA A 1 216 ? -1.208 6.194 -18.887 1.00 89.81 216 ALA A N 1
ATOM 1663 C CA . ALA A 1 216 ? -1.262 4.773 -19.213 1.00 89.81 216 ALA A CA 1
ATOM 1664 C C . ALA A 1 216 ? -0.887 3.889 -18.009 1.00 89.81 216 ALA A C 1
ATOM 1666 O O . ALA A 1 216 ? -1.504 2.846 -17.785 1.00 89.81 216 ALA A O 1
ATOM 1667 N N . GLU A 1 217 ? 0.089 4.305 -17.194 1.00 94.75 217 GLU A N 1
ATOM 1668 C CA . GLU A 1 217 ? 0.471 3.560 -15.992 1.00 94.75 217 GLU A CA 1
ATOM 1669 C C . GLU A 1 217 ? -0.600 3.637 -14.891 1.00 94.75 217 GLU A C 1
ATOM 1671 O O . GLU A 1 217 ? -0.866 2.630 -14.232 1.00 94.75 217 GLU A O 1
ATOM 1676 N N . LYS A 1 218 ? -1.280 4.782 -14.725 1.00 97.88 218 LYS A N 1
ATOM 1677 C CA . LYS A 1 218 ? -2.453 4.888 -13.839 1.00 97.88 218 LYS A CA 1
ATOM 1678 C C . LYS A 1 218 ? -3.562 3.930 -14.276 1.00 97.88 218 LYS A C 1
ATOM 1680 O O . LYS A 1 218 ? -4.111 3.214 -13.440 1.00 97.88 218 LYS A O 1
ATOM 1685 N N . ASP A 1 219 ? -3.874 3.886 -15.570 1.00 96.75 219 ASP A N 1
ATOM 1686 C CA . ASP A 1 219 ? -4.901 2.990 -16.114 1.00 96.75 219 ASP A CA 1
ATOM 1687 C C . ASP A 1 219 ? -4.539 1.520 -15.900 1.00 96.75 219 ASP A C 1
ATOM 1689 O O . ASP A 1 219 ? -5.371 0.732 -15.447 1.00 96.75 219 ASP A O 1
ATOM 1693 N N . ARG A 1 220 ? -3.271 1.163 -16.127 1.00 96.88 220 ARG A N 1
ATOM 1694 C CA . ARG A 1 220 ? -2.737 -0.172 -15.839 1.00 96.88 220 ARG A CA 1
ATOM 1695 C C . ARG A 1 220 ? -2.871 -0.537 -14.358 1.00 96.88 220 ARG A C 1
ATOM 1697 O O . ARG A 1 220 ? -3.306 -1.649 -14.052 1.00 96.88 220 ARG A O 1
ATOM 1704 N N . MET A 1 221 ? -2.515 0.377 -13.452 1.00 97.38 221 MET A N 1
ATOM 1705 C CA . MET A 1 221 ? -2.635 0.173 -12.005 1.00 97.38 221 MET A CA 1
ATOM 1706 C C . MET A 1 221 ? -4.081 -0.102 -11.600 1.00 97.38 221 MET A C 1
ATOM 1708 O O . MET A 1 221 ? -4.356 -1.071 -10.888 1.00 97.38 221 MET A O 1
ATOM 1712 N N . VAL A 1 222 ? -5.007 0.733 -12.074 1.00 98.38 222 VAL A N 1
ATOM 1713 C CA . VAL A 1 222 ? -6.434 0.618 -11.763 1.00 98.38 222 VAL A CA 1
ATOM 1714 C C . VAL A 1 222 ? -6.998 -0.685 -12.317 1.00 98.38 222 VAL A C 1
ATOM 1716 O O . VAL A 1 222 ? -7.567 -1.453 -11.547 1.00 98.38 222 VAL A O 1
ATOM 1719 N N . ALA A 1 223 ? -6.762 -0.999 -13.593 1.00 97.50 223 ALA A N 1
ATOM 1720 C CA . ALA A 1 223 ? -7.247 -2.231 -14.217 1.00 97.50 223 ALA A CA 1
ATOM 1721 C C . ALA A 1 223 ? -6.734 -3.487 -13.493 1.00 97.50 223 ALA A C 1
ATOM 1723 O O . ALA A 1 223 ? -7.482 -4.438 -13.249 1.00 97.50 223 ALA A O 1
ATOM 1724 N N . LYS A 1 224 ? -5.458 -3.485 -13.087 1.00 97.06 224 LYS A N 1
ATOM 1725 C CA . LYS A 1 224 ? -4.880 -4.589 -12.317 1.00 97.06 224 LYS A CA 1
ATOM 1726 C C . LYS A 1 224 ? -5.531 -4.727 -10.941 1.00 97.06 224 LYS A C 1
ATOM 1728 O O . LYS A 1 224 ? -5.848 -5.843 -10.534 1.00 97.06 224 LYS A O 1
ATOM 1733 N N . MET A 1 225 ? -5.749 -3.621 -10.231 1.00 97.81 225 MET A N 1
ATOM 1734 C CA . MET A 1 225 ? -6.437 -3.646 -8.940 1.00 97.81 225 MET A CA 1
ATOM 1735 C C . MET A 1 225 ? -7.886 -4.109 -9.080 1.00 97.81 225 MET A C 1
ATOM 1737 O O . MET A 1 225 ? -8.316 -4.967 -8.316 1.00 97.81 225 MET A O 1
ATOM 1741 N N . GLU A 1 226 ? -8.617 -3.630 -10.084 1.00 97.44 226 GLU A N 1
ATOM 1742 C CA . GLU A 1 226 ? -9.991 -4.052 -10.369 1.00 97.44 226 GLU A CA 1
ATOM 1743 C C . GLU A 1 226 ? -10.117 -5.555 -10.622 1.00 97.44 226 GLU A C 1
ATOM 1745 O O . GLU A 1 226 ? -11.074 -6.171 -10.150 1.00 97.44 226 GLU A O 1
ATOM 1750 N N . ALA A 1 227 ? -9.140 -6.158 -11.303 1.00 96.31 227 ALA A N 1
ATOM 1751 C CA . ALA A 1 227 ? -9.079 -7.604 -11.504 1.00 96.31 227 ALA A CA 1
ATOM 1752 C C . ALA A 1 227 ? -8.825 -8.382 -10.197 1.00 96.31 227 ALA A C 1
ATOM 1754 O O . ALA A 1 227 ? -9.247 -9.532 -10.066 1.00 96.31 227 ALA A O 1
ATOM 1755 N N . LEU A 1 228 ? -8.150 -7.768 -9.219 1.00 95.88 228 LEU A N 1
ATOM 1756 C CA . LEU A 1 228 ? -7.861 -8.372 -7.915 1.00 95.88 228 LEU A CA 1
ATOM 1757 C C . LEU A 1 228 ? -8.993 -8.190 -6.900 1.00 95.88 228 LEU A C 1
ATOM 1759 O O . LEU A 1 228 ? -9.203 -9.085 -6.084 1.00 95.88 228 LEU A O 1
ATOM 1763 N N . LEU A 1 229 ? -9.744 -7.084 -6.963 1.00 96.12 229 LEU A N 1
ATOM 1764 C CA . LEU A 1 229 ? -10.812 -6.753 -6.009 1.00 96.12 229 LEU A CA 1
ATOM 1765 C C . LEU A 1 229 ? -11.796 -7.905 -5.716 1.00 96.12 229 LEU A C 1
ATOM 1767 O O . LEU A 1 229 ? -12.112 -8.091 -4.543 1.00 96.12 229 LEU A O 1
ATOM 1771 N N . PRO A 1 230 ? -12.257 -8.722 -6.691 1.00 95.12 230 PRO A N 1
ATOM 1772 C CA . PRO A 1 230 ? -13.151 -9.852 -6.414 1.00 95.12 230 PRO A CA 1
ATOM 1773 C C . PRO A 1 230 ? -12.575 -10.907 -5.461 1.00 95.12 230 PRO A C 1
ATOM 1775 O O . PRO A 1 230 ? -13.324 -11.703 -4.903 1.00 95.12 230 PRO A O 1
ATOM 1778 N N . ARG A 1 231 ? -11.249 -10.942 -5.296 1.00 94.88 231 ARG A N 1
ATOM 1779 C CA . ARG A 1 231 ? -10.537 -11.896 -4.437 1.00 94.88 231 ARG A CA 1
ATOM 1780 C C . ARG A 1 231 ? -10.337 -11.366 -3.015 1.00 94.88 231 ARG A C 1
ATOM 1782 O O . ARG A 1 231 ? -9.851 -12.107 -2.165 1.00 94.88 231 ARG A O 1
ATOM 1789 N N . PHE A 1 232 ? -10.654 -10.096 -2.758 1.00 95.81 232 PHE A N 1
ATOM 1790 C CA . PHE A 1 232 ? -10.402 -9.443 -1.478 1.00 95.81 232 PHE A CA 1
ATOM 1791 C C . PHE A 1 232 ? -11.665 -9.377 -0.623 1.00 95.81 232 PHE A C 1
ATOM 1793 O O . PHE A 1 232 ? -12.688 -8.830 -1.024 1.00 95.81 232 PHE A O 1
ATOM 1800 N N . HIS A 1 233 ? -11.566 -9.890 0.602 1.00 96.88 233 HIS A N 1
ATOM 1801 C CA . HIS A 1 233 ? -12.618 -9.759 1.615 1.00 96.88 233 HIS A CA 1
ATOM 1802 C C . HIS A 1 233 ? -12.589 -8.404 2.333 1.00 96.88 233 HIS A C 1
ATOM 1804 O O . HIS A 1 233 ? -13.582 -8.001 2.928 1.00 96.88 233 HIS A O 1
ATOM 1810 N N . ALA A 1 234 ? -11.445 -7.725 2.296 1.00 97.75 234 ALA A N 1
ATOM 1811 C CA . ALA A 1 234 ? -11.230 -6.363 2.756 1.00 97.75 234 ALA A CA 1
ATOM 1812 C C . ALA A 1 234 ? -9.971 -5.815 2.071 1.00 97.75 234 ALA A C 1
ATOM 1814 O O . ALA A 1 234 ? -9.107 -6.588 1.649 1.00 97.75 234 ALA A O 1
ATOM 1815 N N . LEU A 1 235 ? -9.855 -4.493 1.980 1.00 98.06 235 LEU A N 1
ATOM 1816 C CA . LEU A 1 235 ? -8.705 -3.806 1.401 1.00 98.06 235 LEU A CA 1
ATOM 1817 C C . LEU A 1 235 ? -8.221 -2.704 2.351 1.00 98.06 235 LEU A C 1
ATOM 1819 O O . LEU A 1 235 ? -8.970 -1.790 2.691 1.00 98.06 235 LEU A O 1
ATOM 1823 N N . CYS A 1 236 ? -6.956 -2.794 2.763 1.00 98.31 236 CYS A N 1
ATOM 1824 C CA . CYS A 1 236 ? -6.277 -1.761 3.540 1.00 98.31 236 CYS A CA 1
ATOM 1825 C C . CYS A 1 236 ? -5.485 -0.839 2.606 1.00 98.31 236 CYS A C 1
ATOM 1827 O O . CYS A 1 236 ? -4.712 -1.323 1.780 1.00 98.31 236 CYS A O 1
ATOM 1829 N N . ILE A 1 237 ? -5.658 0.476 2.736 1.00 98.00 237 ILE A N 1
ATOM 1830 C CA . ILE A 1 237 ? -4.985 1.493 1.918 1.00 98.00 237 ILE A CA 1
ATOM 1831 C C . ILE A 1 237 ? -4.343 2.515 2.849 1.00 98.00 237 ILE A C 1
ATOM 1833 O O . ILE A 1 237 ? -5.024 3.099 3.691 1.00 98.00 237 ILE A O 1
ATOM 1837 N N . GLY A 1 238 ? -3.043 2.761 2.673 1.00 96.12 238 GLY A N 1
ATOM 1838 C CA . GLY A 1 238 ? -2.356 3.816 3.412 1.00 96.12 238 GLY A CA 1
ATOM 1839 C C . GLY A 1 238 ? -0.938 3.511 3.875 1.00 96.12 238 GLY A C 1
ATOM 1840 O O . GLY A 1 238 ? -0.068 4.342 3.614 1.00 96.12 238 GLY A O 1
ATOM 1841 N N . PRO A 1 239 ? -0.680 2.371 4.546 1.00 95.31 239 PRO A N 1
ATOM 1842 C CA . PRO A 1 239 ? 0.656 2.033 5.034 1.00 95.31 239 PRO A CA 1
ATOM 1843 C C . PRO A 1 239 ? 1.699 2.080 3.911 1.00 95.31 239 PRO A C 1
ATOM 1845 O O . PRO A 1 239 ? 1.634 1.303 2.961 1.00 95.31 239 PRO A O 1
ATOM 1848 N N . GLY A 1 240 ? 2.632 3.031 3.995 1.00 92.06 240 GLY A N 1
ATOM 1849 C CA . GLY A 1 240 ? 3.690 3.221 2.998 1.00 92.06 240 GLY A CA 1
ATOM 1850 C C . GLY A 1 240 ? 3.224 3.693 1.614 1.00 92.06 240 GLY A C 1
ATOM 1851 O O . GLY A 1 240 ? 3.991 3.571 0.664 1.00 92.06 240 GLY A O 1
ATOM 1852 N N . LEU A 1 241 ? 1.999 4.220 1.475 1.00 94.12 241 LEU A N 1
ATOM 1853 C CA . LEU A 1 241 ? 1.462 4.642 0.175 1.00 94.12 241 LEU A CA 1
ATOM 1854 C C . LEU A 1 241 ? 2.181 5.876 -0.398 1.00 94.12 241 LEU A C 1
ATOM 1856 O O . LEU A 1 241 ? 2.312 6.001 -1.615 1.00 94.12 241 LEU A O 1
ATOM 1860 N N . GLY A 1 242 ? 2.650 6.782 0.464 1.00 93.69 242 GLY A N 1
ATOM 1861 C CA . GLY A 1 242 ? 3.235 8.049 0.043 1.00 93.69 242 GLY A CA 1
ATOM 1862 C C . GLY A 1 242 ? 2.185 9.077 -0.385 1.00 93.69 242 GLY A C 1
ATOM 1863 O O . GLY A 1 242 ? 0.978 8.860 -0.301 1.00 93.69 242 GLY A O 1
ATOM 1864 N N . ARG A 1 243 ? 2.663 10.249 -0.816 1.00 95.44 243 ARG A N 1
ATOM 1865 C CA . ARG A 1 243 ? 1.832 11.443 -1.072 1.00 95.44 243 ARG A CA 1
ATOM 1866 C C . ARG A 1 243 ? 2.015 12.020 -2.473 1.00 95.44 243 ARG A C 1
ATOM 1868 O O . ARG A 1 243 ? 1.797 13.207 -2.679 1.00 95.44 243 ARG A O 1
ATOM 1875 N N . ASP A 1 244 ? 2.481 11.200 -3.410 1.00 96.06 244 ASP A N 1
ATOM 1876 C CA . ASP A 1 244 ? 2.602 11.615 -4.805 1.00 96.06 244 ASP A CA 1
ATOM 1877 C C . ASP A 1 244 ? 1.209 11.682 -5.442 1.00 96.06 244 ASP A C 1
ATOM 1879 O O . ASP A 1 244 ? 0.486 10.682 -5.478 1.00 96.06 244 ASP A O 1
ATOM 1883 N N . ASP A 1 245 ? 0.835 12.855 -5.952 1.00 95.12 245 ASP A N 1
ATOM 1884 C CA . ASP A 1 245 ? -0.503 13.105 -6.497 1.00 95.12 245 ASP A CA 1
ATOM 1885 C C . ASP A 1 245 ? -0.859 12.157 -7.654 1.00 95.12 245 ASP A C 1
ATOM 1887 O O . ASP A 1 245 ? -2.029 11.816 -7.837 1.00 95.12 245 ASP A O 1
ATOM 1891 N N . ARG A 1 246 ? 0.128 11.670 -8.421 1.00 95.31 246 ARG A N 1
ATOM 1892 C CA . ARG A 1 246 ? -0.115 10.745 -9.540 1.00 95.31 246 ARG A CA 1
ATOM 1893 C C . ARG A 1 246 ? -0.549 9.378 -9.024 1.00 95.31 246 ARG A C 1
ATOM 1895 O O . ARG A 1 246 ? -1.501 8.802 -9.549 1.00 95.31 246 ARG A O 1
ATOM 1902 N N . VAL A 1 247 ? 0.096 8.893 -7.965 1.00 96.88 247 VAL A N 1
ATOM 1903 C CA . VAL A 1 247 ? -0.287 7.637 -7.305 1.00 96.88 247 VAL A CA 1
ATOM 1904 C C . VAL A 1 247 ? -1.642 7.798 -6.619 1.00 96.88 247 VAL A C 1
ATOM 1906 O O . VAL A 1 247 ? -2.524 6.957 -6.791 1.00 96.88 247 VAL A O 1
ATOM 1909 N N . LEU A 1 248 ? -1.844 8.893 -5.884 1.00 97.44 248 LEU A N 1
ATOM 1910 C CA . LEU A 1 248 ? -3.086 9.134 -5.148 1.00 97.44 248 LEU A CA 1
ATOM 1911 C C . LEU A 1 248 ? -4.312 9.271 -6.062 1.00 97.44 248 LEU A C 1
ATOM 1913 O O . LEU A 1 248 ? -5.395 8.809 -5.704 1.00 97.44 248 LEU A O 1
ATOM 1917 N N . ASP A 1 249 ? -4.146 9.835 -7.257 1.00 97.31 249 ASP A N 1
ATOM 1918 C CA . ASP A 1 249 ? -5.199 9.897 -8.272 1.00 97.31 249 ASP A CA 1
ATOM 1919 C C . ASP A 1 249 ? -5.624 8.496 -8.758 1.00 97.31 249 ASP A C 1
ATOM 1921 O O . ASP A 1 249 ? -6.817 8.181 -8.817 1.00 97.31 249 ASP A O 1
ATOM 1925 N N . ALA A 1 250 ? -4.666 7.596 -9.006 1.00 98.06 250 ALA A N 1
ATOM 1926 C CA . ALA A 1 250 ? -4.975 6.200 -9.318 1.00 98.06 250 ALA A CA 1
ATOM 1927 C C . ALA A 1 250 ? -5.640 5.479 -8.130 1.00 98.06 250 ALA A C 1
ATOM 1929 O O . ALA A 1 250 ? -6.620 4.755 -8.309 1.00 98.06 250 ALA A O 1
ATOM 1930 N N . VAL A 1 251 ? -5.176 5.716 -6.901 1.00 98.44 251 VAL A N 1
ATOM 1931 C CA . VAL A 1 251 ? -5.773 5.139 -5.683 1.00 98.44 251 VAL A CA 1
ATOM 1932 C C . VAL A 1 251 ? -7.216 5.603 -5.482 1.00 98.44 251 VAL A C 1
ATOM 1934 O O . VAL A 1 251 ? -8.063 4.794 -5.108 1.00 98.44 251 VAL A O 1
ATOM 1937 N N . ALA A 1 252 ? -7.541 6.863 -5.782 1.00 98.62 252 ALA A N 1
ATOM 1938 C CA . ALA A 1 252 ? -8.914 7.364 -5.721 1.00 98.62 252 ALA A CA 1
ATOM 1939 C C . ALA A 1 252 ? -9.858 6.578 -6.656 1.00 98.62 252 ALA A C 1
ATOM 1941 O O . ALA A 1 252 ? -10.990 6.245 -6.281 1.00 98.62 252 ALA A O 1
ATOM 1942 N N . ARG A 1 253 ? -9.374 6.207 -7.849 1.00 98.56 253 ARG A N 1
ATOM 1943 C CA . ARG A 1 253 ? -10.100 5.334 -8.789 1.00 98.56 253 ARG A CA 1
ATOM 1944 C C . ARG A 1 253 ? -10.252 3.914 -8.235 1.00 98.56 253 ARG A C 1
ATOM 1946 O O . ARG A 1 253 ? -11.346 3.359 -8.297 1.00 98.56 253 ARG A O 1
ATOM 1953 N N . VAL A 1 254 ? -9.213 3.363 -7.601 1.00 98.50 254 VAL A N 1
ATOM 1954 C CA . VAL A 1 254 ? -9.277 2.049 -6.927 1.00 98.50 254 VAL A CA 1
ATOM 1955 C C . VAL A 1 254 ? -10.290 2.044 -5.775 1.00 98.50 254 VAL A C 1
ATOM 1957 O O . VAL A 1 254 ? -11.072 1.102 -5.662 1.00 98.50 254 VAL A O 1
ATOM 1960 N N . ILE A 1 255 ? -10.335 3.096 -4.949 1.00 98.56 255 ILE A N 1
ATOM 1961 C CA . ILE A 1 255 ? -11.332 3.251 -3.873 1.00 98.56 255 ILE A CA 1
ATOM 1962 C C . ILE A 1 255 ? -12.748 3.259 -4.455 1.00 98.56 255 ILE A C 1
ATOM 1964 O O . ILE A 1 255 ? -13.634 2.576 -3.942 1.00 98.56 255 ILE A O 1
ATOM 1968 N N . THR A 1 256 ? -12.953 3.985 -5.555 1.00 98.38 256 THR A N 1
ATOM 1969 C CA . THR A 1 256 ? -14.246 4.045 -6.249 1.00 98.38 256 THR A CA 1
ATOM 1970 C C . THR A 1 256 ? -14.672 2.663 -6.753 1.00 98.38 256 THR A C 1
ATOM 1972 O O . THR A 1 256 ? -15.806 2.241 -6.512 1.00 98.38 256 THR A O 1
ATOM 1975 N N . ALA A 1 257 ? -13.757 1.913 -7.373 1.00 98.12 257 ALA A N 1
ATOM 1976 C CA . ALA A 1 257 ? -14.018 0.552 -7.837 1.00 98.12 257 ALA A CA 1
ATOM 1977 C C . ALA A 1 257 ? -14.300 -0.430 -6.683 1.00 98.12 257 ALA A C 1
ATOM 1979 O O . ALA A 1 257 ? -15.194 -1.275 -6.779 1.00 98.12 257 ALA A O 1
ATOM 1980 N N . ALA A 1 258 ? -13.584 -0.304 -5.562 1.00 98.00 258 ALA A N 1
ATOM 1981 C CA . ALA A 1 258 ? -13.815 -1.106 -4.361 1.00 98.00 258 ALA A CA 1
ATOM 1982 C C . ALA A 1 258 ? -15.194 -0.823 -3.742 1.00 98.00 258 ALA A C 1
ATOM 1984 O O . ALA A 1 258 ? -15.925 -1.759 -3.409 1.00 98.00 258 ALA A O 1
ATOM 1985 N N . LYS A 1 259 ? -15.587 0.457 -3.670 1.00 97.56 259 LYS A N 1
ATOM 1986 C CA . LYS A 1 259 ? -16.908 0.906 -3.206 1.00 97.56 259 LYS A CA 1
ATOM 1987 C C . LYS A 1 259 ? -18.036 0.356 -4.079 1.00 97.56 259 LYS A C 1
ATOM 1989 O O . LYS A 1 259 ? -19.014 -0.158 -3.541 1.00 97.56 259 LYS A O 1
ATOM 1994 N N . ALA A 1 260 ? -17.879 0.378 -5.404 1.00 97.12 260 ALA A N 1
ATOM 1995 C CA . ALA A 1 260 ? -18.852 -0.192 -6.343 1.00 97.12 260 ALA A CA 1
ATOM 1996 C C . ALA A 1 260 ? -19.072 -1.706 -6.145 1.00 97.12 260 ALA A C 1
ATOM 1998 O O . ALA A 1 260 ? -20.136 -2.230 -6.462 1.00 97.12 260 ALA A O 1
ATOM 1999 N N . ARG A 1 261 ? -18.079 -2.407 -5.584 1.00 96.00 261 ARG A N 1
ATOM 2000 C CA . ARG A 1 261 ? -18.129 -3.842 -5.265 1.00 96.00 261 ARG A CA 1
ATOM 2001 C C . ARG A 1 261 ? -18.466 -4.138 -3.801 1.00 96.00 261 ARG A C 1
ATOM 2003 O O . ARG A 1 261 ? -18.424 -5.297 -3.402 1.00 96.00 261 ARG A O 1
ATOM 2010 N N . ALA A 1 262 ? -18.777 -3.115 -3.005 1.00 96.31 262 ALA A N 1
ATOM 2011 C CA . ALA A 1 262 ? -19.018 -3.223 -1.568 1.00 96.31 262 ALA A CA 1
ATOM 2012 C C . ALA A 1 262 ? -17.860 -3.867 -0.768 1.00 96.31 262 ALA A C 1
ATOM 2014 O O . ALA A 1 262 ? -18.090 -4.383 0.329 1.00 96.31 262 ALA A O 1
ATOM 2015 N N . VAL A 1 263 ? -16.619 -3.809 -1.278 1.00 97.62 263 VAL A N 1
ATOM 2016 C CA . VAL A 1 263 ? -15.424 -4.329 -0.590 1.00 97.62 263 VAL A CA 1
ATOM 2017 C C . VAL A 1 263 ? -15.148 -3.489 0.662 1.00 97.62 263 VAL A C 1
ATOM 2019 O O . VAL A 1 263 ? -14.991 -2.269 0.537 1.00 97.62 263 VAL A O 1
ATOM 2022 N N . PRO A 1 264 ? -15.066 -4.087 1.862 1.00 98.06 264 PRO A N 1
ATOM 2023 C CA . PRO A 1 264 ? -14.688 -3.362 3.067 1.00 98.06 264 PRO A CA 1
ATOM 2024 C C . PRO A 1 264 ? -13.335 -2.660 2.933 1.00 98.06 264 PRO A C 1
ATOM 2026 O O . PRO A 1 264 ? -12.358 -3.266 2.496 1.00 98.06 264 PRO A O 1
ATOM 2029 N N . LEU A 1 265 ? -13.282 -1.384 3.316 1.00 98.50 265 LEU A N 1
ATOM 2030 C CA . LEU A 1 265 ? -12.095 -0.539 3.209 1.00 98.50 265 LEU A CA 1
ATOM 2031 C C . LEU A 1 265 ? -11.579 -0.158 4.592 1.00 98.50 265 LEU A C 1
ATOM 2033 O O . LEU A 1 265 ? -12.340 0.330 5.421 1.00 98.50 265 LEU A O 1
ATOM 2037 N N . VAL A 1 266 ? -10.276 -0.305 4.810 1.00 98.62 266 VAL A N 1
ATOM 2038 C CA . VAL A 1 266 ? -9.569 0.285 5.952 1.00 98.62 266 VAL A CA 1
ATOM 2039 C C . VAL A 1 266 ? -8.611 1.333 5.409 1.00 98.62 266 VAL A C 1
ATOM 2041 O O . VAL A 1 266 ? -7.718 1.008 4.630 1.00 98.62 266 VAL A O 1
ATOM 2044 N N . ILE A 1 267 ? -8.813 2.592 5.784 1.00 98.31 267 ILE A N 1
ATOM 2045 C CA . ILE A 1 267 ? -8.001 3.715 5.317 1.00 98.31 267 ILE A CA 1
ATOM 2046 C C . ILE A 1 267 ? -7.193 4.269 6.492 1.00 98.31 267 ILE A C 1
ATOM 2048 O O . ILE A 1 267 ? -7.764 4.811 7.442 1.00 98.31 267 ILE A O 1
ATOM 2052 N N . ASP A 1 268 ? -5.868 4.154 6.401 1.00 96.56 268 ASP A N 1
ATOM 2053 C CA . ASP A 1 268 ? -4.915 4.619 7.417 1.00 96.56 268 ASP A CA 1
ATOM 2054 C C . ASP A 1 268 ? -3.848 5.539 6.801 1.00 96.56 268 ASP A C 1
ATOM 2056 O O . ASP A 1 268 ? -3.762 5.672 5.581 1.00 96.56 268 ASP A O 1
ATOM 2060 N N . ALA A 1 269 ? -3.030 6.183 7.635 1.00 93.56 269 ALA A N 1
ATOM 2061 C CA . ALA A 1 269 ? -1.822 6.912 7.230 1.00 93.56 269 ALA A CA 1
ATOM 2062 C C . ALA A 1 269 ? -2.011 7.821 5.989 1.00 93.56 269 ALA A C 1
ATOM 2064 O O . ALA A 1 269 ? -2.861 8.711 5.988 1.00 93.56 269 ALA A O 1
ATOM 2065 N N . ASP A 1 270 ? -1.238 7.621 4.917 1.00 94.81 270 ASP A N 1
ATOM 2066 C CA . ASP A 1 270 ? -1.326 8.443 3.702 1.00 94.81 270 ASP A CA 1
ATOM 2067 C C . ASP A 1 270 ? -2.639 8.240 2.923 1.00 94.81 270 ASP A C 1
ATOM 2069 O O . ASP A 1 270 ? -3.067 9.118 2.176 1.00 94.81 270 ASP A O 1
ATOM 2073 N N . GLY A 1 271 ? -3.359 7.141 3.160 1.00 96.94 271 GLY A N 1
ATOM 2074 C CA . GLY A 1 271 ? -4.733 6.995 2.689 1.00 96.94 271 GLY A CA 1
ATOM 2075 C C . GLY A 1 271 ? -5.644 8.061 3.305 1.00 96.94 271 GLY A C 1
ATOM 2076 O O . GLY A 1 271 ? -6.472 8.644 2.609 1.00 96.94 271 GLY A O 1
ATOM 2077 N N . LEU A 1 272 ? -5.451 8.398 4.586 1.00 97.06 272 LEU A N 1
ATOM 2078 C CA . LEU A 1 272 ? -6.194 9.484 5.234 1.00 97.06 272 LEU A CA 1
ATOM 2079 C C . LEU A 1 272 ? -5.810 10.849 4.673 1.00 97.06 272 LEU A C 1
ATOM 2081 O O . LEU A 1 272 ? -6.683 11.697 4.547 1.00 97.06 272 LEU A O 1
ATOM 2085 N N . TRP A 1 273 ? -4.553 11.054 4.268 1.00 96.38 273 TRP A N 1
ATOM 2086 C CA . TRP A 1 273 ? -4.147 12.284 3.576 1.00 96.38 273 TRP A CA 1
ATOM 2087 C C . TRP A 1 273 ? -4.984 12.512 2.308 1.00 96.38 273 TRP A C 1
ATOM 2089 O O . TRP A 1 273 ? -5.363 13.653 2.019 1.00 96.38 273 TRP A O 1
ATOM 2099 N N . LEU A 1 274 ? -5.293 11.439 1.565 1.00 97.69 274 LEU A N 1
ATOM 2100 C CA . LEU A 1 274 ? -6.152 11.498 0.378 1.00 97.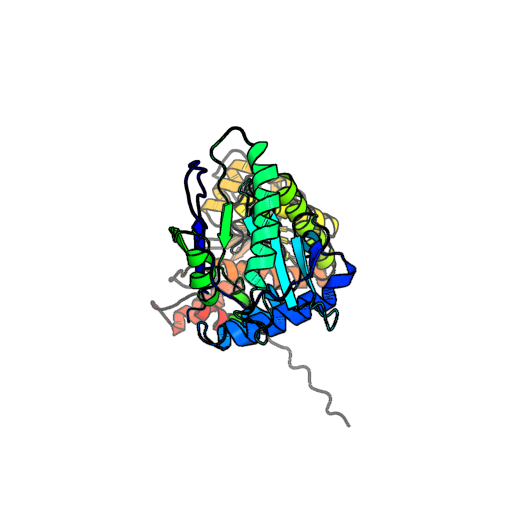69 274 LEU A CA 1
ATOM 2101 C C . LEU A 1 274 ? -7.597 11.820 0.768 1.00 97.69 274 LEU A C 1
ATOM 2103 O O . LEU A 1 274 ? -8.196 12.725 0.190 1.00 97.69 274 LEU A O 1
ATOM 2107 N N . ILE A 1 275 ? -8.135 11.143 1.785 1.00 97.88 275 ILE A N 1
ATOM 2108 C CA . ILE A 1 275 ? -9.504 11.385 2.267 1.00 97.88 275 ILE A CA 1
ATOM 2109 C C . ILE A 1 275 ? -9.674 12.794 2.851 1.00 97.88 275 ILE A C 1
ATOM 2111 O O . ILE A 1 275 ? -10.725 13.395 2.667 1.00 97.88 275 ILE A O 1
ATOM 2115 N N . GLU A 1 276 ? -8.649 13.362 3.490 1.00 95.12 276 GLU A N 1
ATOM 2116 C CA . GLU A 1 276 ? -8.653 14.752 3.970 1.00 95.12 276 GLU A CA 1
ATOM 2117 C C . GLU A 1 276 ? -8.910 15.753 2.825 1.00 95.12 276 GLU A C 1
ATOM 2119 O O . GLU A 1 276 ? -9.537 16.785 3.048 1.00 95.12 276 GLU A O 1
ATOM 2124 N N . ARG A 1 277 ? -8.450 15.461 1.600 1.00 95.75 277 ARG A N 1
ATOM 2125 C CA . ARG A 1 277 ? -8.650 16.318 0.412 1.00 95.75 277 ARG A CA 1
ATOM 2126 C C . ARG A 1 277 ? -9.870 15.955 -0.408 1.00 95.75 277 ARG A C 1
ATOM 2128 O O . ARG A 1 277 ? -10.419 16.821 -1.081 1.00 95.75 277 ARG A O 1
ATOM 2135 N N . ARG A 1 278 ? -10.248 14.680 -0.380 1.00 97.06 278 ARG A N 1
ATOM 2136 C CA . ARG A 1 278 ? -11.360 14.123 -1.146 1.00 97.06 278 ARG A CA 1
ATOM 2137 C C . ARG A 1 278 ? -12.288 13.288 -0.256 1.00 97.06 278 ARG A C 1
ATOM 2139 O O . ARG A 1 278 ? -12.354 12.063 -0.427 1.00 97.06 278 ARG A O 1
ATOM 2146 N N . PRO A 1 279 ? -12.993 13.901 0.721 1.00 96.81 279 PRO A N 1
ATOM 2147 C CA . PRO A 1 279 ? -13.866 13.162 1.635 1.00 96.81 279 PRO A CA 1
ATOM 2148 C C . PRO A 1 279 ? -14.974 12.386 0.912 1.00 96.81 279 PRO A C 1
ATOM 2150 O O . PRO A 1 279 ? -15.414 11.339 1.393 1.00 96.81 279 PRO A O 1
ATOM 2153 N N . GLU A 1 280 ? -15.386 12.854 -0.271 1.00 96.75 280 GLU A N 1
ATOM 2154 C CA . GLU A 1 280 ? -16.427 12.250 -1.101 1.00 96.75 280 GLU A CA 1
ATOM 2155 C C . GLU A 1 280 ? -16.120 10.801 -1.514 1.00 96.75 280 GLU A C 1
ATOM 2157 O O . GLU A 1 280 ? -17.041 10.024 -1.778 1.00 96.75 280 GLU A O 1
ATOM 2162 N N . LEU A 1 281 ? -14.840 10.400 -1.514 1.00 97.81 281 LEU A N 1
ATOM 2163 C CA . LEU A 1 281 ? -14.421 9.037 -1.855 1.00 97.81 281 LEU A CA 1
ATOM 2164 C C . LEU A 1 281 ? -15.016 7.989 -0.903 1.00 97.81 281 LEU A C 1
ATOM 2166 O O . LEU A 1 281 ? -15.373 6.889 -1.329 1.00 97.81 281 LEU A O 1
ATOM 2170 N N . VAL A 1 282 ? -15.166 8.335 0.378 1.00 97.56 282 VAL A N 1
ATOM 2171 C CA . VAL A 1 282 ? -15.683 7.431 1.423 1.00 97.56 282 VAL A CA 1
ATOM 2172 C C . VAL A 1 282 ? -16.986 7.922 2.052 1.00 97.56 282 VAL A C 1
ATOM 2174 O O . VAL A 1 282 ? -17.634 7.163 2.771 1.00 97.56 282 VAL A O 1
ATOM 2177 N N . GLN A 1 283 ? -17.417 9.152 1.762 1.00 96.94 283 GLN A N 1
ATOM 2178 C CA . GLN A 1 283 ? -18.715 9.658 2.201 1.00 96.94 283 GLN A CA 1
ATOM 2179 C C . GLN A 1 283 ? -19.853 8.757 1.689 1.00 96.94 283 GLN A C 1
ATOM 2181 O O . GLN A 1 283 ? -19.831 8.274 0.547 1.00 96.94 283 GLN A O 1
ATOM 2186 N N . GLY A 1 284 ? -20.832 8.475 2.550 1.00 97.12 284 GLY A N 1
ATOM 2187 C CA . GLY A 1 284 ? -21.933 7.569 2.216 1.00 97.12 284 GLY A CA 1
ATOM 2188 C C . GLY A 1 284 ? -21.572 6.078 2.236 1.00 97.12 284 GLY A C 1
ATOM 2189 O O . GLY A 1 284 ? -22.415 5.250 1.898 1.00 97.12 284 GLY A O 1
ATOM 2190 N N . TYR A 1 285 ? -20.327 5.700 2.559 1.00 97.88 285 TYR A N 1
ATOM 2191 C CA . TYR A 1 285 ? -19.883 4.309 2.463 1.00 97.88 285 TYR A CA 1
ATOM 2192 C C . TYR A 1 285 ? -19.750 3.625 3.828 1.00 97.88 285 TYR A C 1
ATOM 2194 O O . TYR A 1 285 ? -18.752 3.777 4.528 1.00 97.88 285 TYR A O 1
ATOM 2202 N N . ALA A 1 286 ? -20.758 2.824 4.185 1.00 96.19 286 ALA A N 1
ATOM 2203 C CA . ALA A 1 286 ? -20.837 2.132 5.476 1.00 96.19 286 ALA A CA 1
ATOM 2204 C C . ALA A 1 286 ? -19.761 1.053 5.696 1.00 96.19 286 ALA A C 1
ATOM 2206 O O . ALA A 1 286 ? -19.448 0.720 6.836 1.00 96.19 286 ALA A O 1
ATOM 2207 N N . ASN A 1 287 ? -19.172 0.526 4.617 1.00 96.44 287 ASN A N 1
ATOM 2208 C CA . ASN A 1 287 ? -18.128 -0.498 4.689 1.00 96.44 287 ASN A CA 1
ATOM 2209 C C . ASN A 1 287 ? -16.708 0.102 4.764 1.00 96.44 287 ASN A C 1
ATOM 2211 O O . ASN A 1 287 ? -15.735 -0.631 4.601 1.00 96.44 287 ASN A O 1
ATOM 2215 N N . ALA A 1 288 ? -16.564 1.414 4.986 1.00 98.19 288 ALA A N 1
ATOM 2216 C CA . ALA A 1 288 ? -15.269 2.046 5.230 1.00 98.19 288 ALA A CA 1
ATOM 2217 C C . ALA A 1 288 ? -14.987 2.235 6.726 1.00 98.19 288 ALA A C 1
ATOM 2219 O O . ALA A 1 288 ? -15.862 2.616 7.504 1.00 98.19 288 ALA A O 1
ATOM 2220 N N . VAL A 1 289 ? -13.726 2.041 7.099 1.00 98.69 289 VAL A N 1
ATOM 2221 C CA . VAL A 1 289 ? -13.169 2.335 8.417 1.00 98.69 289 VAL A CA 1
ATOM 2222 C C . VAL A 1 289 ? -11.993 3.289 8.244 1.00 98.69 289 VAL A C 1
ATOM 2224 O O . VAL A 1 289 ? -11.065 3.002 7.490 1.00 98.69 289 VAL A O 1
ATOM 2227 N N . LEU A 1 290 ? -12.029 4.423 8.940 1.00 98.62 290 LEU A N 1
ATOM 2228 C CA . LEU A 1 290 ? -10.958 5.420 8.962 1.00 98.62 290 LEU A CA 1
ATOM 2229 C C . LEU A 1 290 ? -10.242 5.360 10.310 1.00 98.62 290 LEU A C 1
ATOM 2231 O O . LEU A 1 290 ? -10.906 5.327 11.346 1.00 98.62 290 LEU A O 1
ATOM 2235 N N . THR A 1 291 ? -8.910 5.402 10.320 1.00 97.62 291 THR A N 1
ATOM 2236 C CA . THR A 1 291 ? -8.104 5.252 11.550 1.00 97.62 291 THR A CA 1
ATOM 2237 C C . THR A 1 291 ? -7.261 6.484 11.898 1.00 97.62 291 THR A C 1
ATOM 2239 O O . THR A 1 291 ? -6.051 6.356 12.104 1.00 97.62 291 THR A O 1
ATOM 2242 N N . PRO A 1 292 ? -7.832 7.701 11.969 1.00 97.50 292 PRO A N 1
ATOM 2243 C CA . PRO A 1 292 ? -7.041 8.900 12.202 1.00 97.50 292 PRO A CA 1
ATOM 2244 C C . PRO A 1 292 ? -6.453 8.955 13.615 1.00 97.50 292 PRO A C 1
ATOM 2246 O O . PRO A 1 292 ? -7.131 8.704 14.612 1.00 97.50 292 PRO A O 1
ATOM 2249 N N . ASN A 1 293 ? -5.189 9.359 13.724 1.00 94.88 293 ASN A N 1
ATOM 2250 C CA . ASN A 1 293 ? -4.637 9.875 14.976 1.00 94.88 293 ASN A CA 1
ATOM 2251 C C . ASN A 1 293 ? -5.212 11.266 15.308 1.00 94.88 293 ASN A C 1
ATOM 2253 O O . ASN A 1 293 ? -5.936 11.867 14.518 1.00 94.88 293 ASN A O 1
ATOM 2257 N N . ALA A 1 294 ? -4.869 11.822 16.472 1.00 94.00 294 ALA A N 1
ATOM 2258 C CA . ALA A 1 294 ? -5.393 13.118 16.911 1.00 94.00 294 ALA A CA 1
ATOM 2259 C C . ALA A 1 294 ? -5.118 14.289 15.938 1.00 94.00 294 ALA A C 1
ATOM 2261 O O . ALA A 1 294 ? -5.905 15.233 15.879 1.00 94.00 294 ALA A O 1
ATOM 2262 N N . ALA A 1 295 ? -4.012 14.265 15.187 1.00 94.44 295 ALA A N 1
ATOM 2263 C CA . ALA A 1 295 ? -3.699 15.308 14.210 1.00 94.44 295 ALA A CA 1
ATOM 2264 C C . ALA A 1 295 ? -4.468 15.104 12.895 1.00 94.44 295 ALA A C 1
ATOM 2266 O O . ALA A 1 295 ? -5.053 16.055 12.383 1.00 94.44 295 ALA A O 1
ATOM 2267 N N . GLU A 1 296 ? -4.504 13.872 12.381 1.00 96.31 296 GLU A N 1
ATOM 2268 C CA . GLU A 1 296 ? -5.303 13.471 11.210 1.00 96.31 296 GLU A CA 1
ATOM 2269 C C . GLU A 1 296 ? -6.792 13.736 11.436 1.00 96.31 296 GLU A C 1
ATOM 2271 O O . GLU A 1 296 ? -7.463 14.295 10.576 1.00 96.31 296 GLU A O 1
ATOM 2276 N N . PHE A 1 297 ? -7.297 13.434 12.633 1.00 97.62 297 PHE A N 1
ATOM 2277 C CA . PHE A 1 297 ? -8.699 13.634 12.981 1.00 97.62 297 PHE A CA 1
ATOM 2278 C C . PHE A 1 297 ? -9.079 15.113 12.927 1.00 97.62 297 PHE A C 1
ATOM 2280 O O . PHE A 1 297 ? -10.094 15.455 12.332 1.00 97.62 297 PHE A O 1
ATOM 2287 N N . ARG A 1 298 ? -8.247 16.004 13.488 1.00 97.00 298 ARG A N 1
ATOM 2288 C CA . ARG A 1 298 ? -8.490 17.454 13.428 1.00 97.00 298 ARG A CA 1
ATOM 2289 C C . ARG A 1 298 ? -8.478 17.979 11.996 1.00 97.00 298 ARG A C 1
ATOM 2291 O O . ARG A 1 298 ? -9.341 18.775 11.639 1.00 97.00 298 ARG A O 1
ATOM 2298 N N . ARG A 1 299 ? -7.544 17.515 11.158 1.00 96.44 299 ARG A N 1
ATOM 2299 C CA . ARG A 1 299 ? -7.495 17.909 9.740 1.00 96.44 299 ARG A CA 1
ATOM 2300 C C . ARG A 1 299 ? -8.717 17.422 8.971 1.00 96.44 299 ARG A C 1
ATOM 2302 O O . ARG A 1 299 ? -9.327 18.215 8.259 1.00 96.44 299 ARG A O 1
ATOM 2309 N N . LEU A 1 300 ? -9.115 16.166 9.169 1.00 97.12 300 LEU A N 1
ATOM 2310 C CA . LEU A 1 300 ? -10.314 15.603 8.553 1.00 97.12 300 LEU A CA 1
ATOM 2311 C C . LEU A 1 300 ? -11.584 16.324 9.030 1.00 97.12 300 LEU A C 1
ATOM 2313 O O . LEU A 1 300 ? -12.431 16.681 8.216 1.00 97.12 300 LEU A O 1
ATOM 2317 N N . ALA A 1 301 ? -11.692 16.615 10.328 1.00 97.62 301 ALA A N 1
ATOM 2318 C CA . ALA A 1 301 ? -12.782 17.403 10.894 1.00 97.62 301 ALA A CA 1
ATOM 2319 C C . ALA A 1 301 ? -12.862 18.798 10.266 1.00 97.62 301 ALA A C 1
ATOM 2321 O O . ALA A 1 301 ? -13.929 19.212 9.819 1.00 97.62 301 ALA A O 1
ATOM 2322 N N . LYS A 1 302 ? -11.730 19.495 10.140 1.00 97.38 302 LYS A N 1
ATOM 2323 C CA . LYS A 1 302 ? -11.672 20.799 9.477 1.00 97.38 302 LYS A CA 1
ATOM 2324 C C . LYS A 1 302 ? -12.108 20.724 8.016 1.00 97.38 302 LYS A C 1
ATOM 2326 O O . LYS A 1 302 ? -12.869 21.582 7.583 1.00 97.38 302 LYS A O 1
ATOM 2331 N N . ALA A 1 303 ? -11.662 19.707 7.281 1.00 96.25 303 ALA A N 1
ATOM 2332 C CA . ALA A 1 303 ? -12.022 19.518 5.878 1.00 96.25 303 ALA A CA 1
ATOM 2333 C C . ALA A 1 303 ? -13.524 19.245 5.679 1.00 96.25 303 ALA A C 1
ATOM 2335 O O . ALA A 1 303 ? -14.118 19.731 4.723 1.00 96.25 303 ALA A O 1
ATOM 2336 N N . VAL A 1 304 ? -14.149 18.496 6.592 1.00 96.81 304 VAL A N 1
ATOM 2337 C CA . VAL A 1 304 ? -15.534 18.014 6.444 1.00 96.81 304 VAL A CA 1
ATOM 2338 C C . VAL A 1 304 ? -16.571 18.925 7.121 1.00 96.81 304 VAL A C 1
ATOM 2340 O O . VAL A 1 304 ? -17.687 19.086 6.620 1.00 96.81 304 VAL A O 1
ATOM 2343 N N . LEU A 1 305 ? -16.225 19.514 8.269 1.00 96.62 305 LEU A N 1
ATOM 2344 C CA . LEU A 1 305 ? -17.113 20.316 9.123 1.00 96.62 305 LEU A CA 1
ATOM 2345 C C . LEU A 1 305 ? -16.715 21.798 9.206 1.00 96.62 305 LEU A C 1
ATOM 2347 O O . LEU A 1 305 ? -17.460 22.588 9.779 1.00 96.62 305 LEU A O 1
ATOM 2351 N N . GLY A 1 306 ? -15.549 22.191 8.684 1.00 96.50 306 GLY A N 1
ATOM 2352 C CA . GLY A 1 306 ? -15.045 23.568 8.769 1.00 96.50 306 GLY A CA 1
ATOM 2353 C C . GLY A 1 306 ? -14.460 23.958 10.134 1.00 96.50 306 GLY A C 1
ATOM 2354 O O . GLY A 1 306 ? -14.047 25.102 10.312 1.00 96.50 306 GLY A O 1
ATOM 2355 N N . ARG A 1 307 ? -14.394 23.032 11.102 1.00 96.44 307 ARG A N 1
ATOM 2356 C CA . ARG A 1 307 ? -13.844 23.255 12.453 1.00 96.44 307 ARG A CA 1
ATOM 2357 C C . ARG A 1 307 ? -13.128 22.012 12.990 1.00 96.44 307 ARG A C 1
ATOM 2359 O O . ARG A 1 307 ? -13.431 20.902 12.569 1.00 96.44 307 ARG A O 1
ATOM 2366 N N . GLU A 1 308 ? -12.188 22.203 13.917 1.00 94.44 308 GLU A N 1
ATOM 2367 C CA . GLU A 1 308 ? -11.347 21.119 14.467 1.00 94.44 308 GLU A CA 1
ATOM 2368 C C . GLU A 1 308 ? -11.873 20.526 15.785 1.00 94.44 308 GLU A C 1
ATOM 2370 O O . GLU A 1 308 ? -11.621 19.355 16.064 1.00 94.44 308 GLU A O 1
ATOM 2375 N N . ASP A 1 309 ? -12.578 21.323 16.594 1.00 93.56 309 ASP A N 1
ATOM 2376 C CA . ASP A 1 309 ? -13.092 20.914 17.907 1.00 93.56 309 ASP A CA 1
ATOM 2377 C C . ASP A 1 309 ? -14.461 20.242 17.757 1.00 93.56 309 ASP A C 1
ATOM 2379 O O . ASP A 1 309 ? -15.515 20.876 17.829 1.00 93.56 309 ASP A O 1
ATOM 2383 N N . VAL A 1 310 ? -14.421 18.959 17.406 1.00 95.44 310 VAL A N 1
ATOM 2384 C CA . VAL A 1 310 ? -15.599 18.112 17.191 1.00 95.44 310 VAL A CA 1
ATOM 2385 C C . VAL A 1 310 ? -15.376 16.761 17.838 1.00 95.44 310 VAL A C 1
ATOM 2387 O O . VAL A 1 310 ? -14.249 16.260 17.904 1.00 95.44 310 VAL A O 1
ATOM 2390 N N . ASN A 1 311 ? -16.456 16.126 18.278 1.00 95.06 311 ASN A N 1
ATOM 2391 C CA . ASN A 1 311 ? -16.382 14.732 18.694 1.00 95.06 311 ASN A CA 1
ATOM 2392 C C . ASN A 1 311 ? -16.482 13.773 17.488 1.00 95.06 311 ASN A C 1
ATOM 2394 O O . ASN A 1 311 ? -16.879 14.149 16.382 1.00 95.06 311 ASN A O 1
ATOM 2398 N N . VAL A 1 312 ? -16.117 12.502 17.698 1.00 97.25 312 VAL A N 1
ATOM 2399 C CA . VAL A 1 312 ? -16.113 11.479 16.635 1.00 97.25 312 VAL A CA 1
ATOM 2400 C C . VAL A 1 312 ? -17.498 11.251 16.012 1.00 97.25 312 VAL A C 1
ATOM 2402 O O . VAL A 1 312 ? -17.591 11.012 14.810 1.00 97.25 312 VAL A O 1
ATOM 2405 N N . LEU A 1 313 ? -18.581 11.374 16.790 1.00 97.88 313 LEU A N 1
ATOM 2406 C CA . LEU A 1 313 ? -19.951 11.148 16.318 1.00 97.88 313 LEU A CA 1
ATOM 2407 C C . LEU A 1 313 ? -20.433 12.264 15.389 1.00 97.88 313 LEU A C 1
ATOM 2409 O O . LEU A 1 313 ? -21.123 11.977 14.411 1.00 97.88 313 LEU A O 1
ATOM 2413 N N . GLU A 1 314 ? -20.052 13.516 15.653 1.00 97.25 314 GLU A N 1
ATOM 2414 C CA . GLU A 1 314 ? -20.347 14.649 14.765 1.00 97.25 314 GLU A CA 1
ATOM 2415 C C . GLU A 1 314 ? -19.730 14.432 13.379 1.00 97.25 314 GLU A C 1
ATOM 2417 O O . GLU A 1 314 ? -20.411 14.574 12.359 1.00 97.25 314 GLU A O 1
ATOM 2422 N N . LEU A 1 315 ? -18.459 14.015 13.337 1.00 97.56 315 LEU A N 1
ATOM 2423 C CA . LEU A 1 315 ? -17.769 13.726 12.083 1.00 97.56 315 LEU A CA 1
ATOM 2424 C C . LEU A 1 315 ? -18.385 12.523 11.360 1.00 97.56 315 LEU A C 1
ATOM 2426 O O . LEU A 1 315 ? -18.671 12.613 10.166 1.00 97.56 315 LEU A O 1
ATOM 2430 N N . CYS A 1 316 ? -18.665 11.427 12.074 1.00 97.75 316 CYS A N 1
ATOM 2431 C CA . CYS A 1 316 ? -19.368 10.275 11.504 1.00 97.75 316 CYS A CA 1
ATOM 2432 C C . CYS A 1 316 ? -20.730 10.664 10.920 1.00 97.75 316 CYS A C 1
ATOM 2434 O O . CYS A 1 316 ? -21.077 10.215 9.833 1.00 97.75 316 CYS A O 1
ATOM 2436 N N . THR A 1 317 ? -21.491 11.511 11.616 1.00 97.25 317 THR A N 1
ATOM 2437 C CA . THR A 1 317 ? -22.816 11.961 11.165 1.00 97.25 317 THR A CA 1
ATOM 2438 C C . THR A 1 317 ? -22.719 12.752 9.866 1.00 97.25 317 THR A C 1
ATOM 2440 O O . THR A 1 317 ? -23.512 12.529 8.958 1.00 97.25 317 THR A O 1
ATOM 2443 N N . LYS A 1 318 ? -21.721 13.633 9.733 1.00 97.25 318 LYS A N 1
ATOM 2444 C CA . LYS A 1 318 ? -21.517 14.405 8.501 1.00 97.25 318 LYS A CA 1
ATOM 2445 C C . LYS A 1 318 ? -21.023 13.552 7.329 1.00 97.25 318 LYS A C 1
ATOM 2447 O O . LYS A 1 318 ? -21.405 13.809 6.188 1.00 97.25 318 LYS A O 1
ATOM 2452 N N . MET A 1 319 ? -20.188 12.551 7.607 1.00 96.56 319 MET A N 1
ATOM 2453 C CA . MET A 1 319 ? -19.682 11.612 6.601 1.00 96.56 319 MET A CA 1
ATOM 2454 C C . MET A 1 319 ? -20.726 10.562 6.173 1.00 96.56 319 MET A C 1
ATOM 2456 O O . MET A 1 319 ? -20.568 9.955 5.114 1.00 96.56 319 MET A O 1
ATOM 2460 N N . ASP A 1 320 ? -21.764 10.343 6.988 1.00 96.75 320 ASP A N 1
ATOM 2461 C CA . ASP A 1 320 ? -22.922 9.466 6.747 1.00 96.75 320 ASP A CA 1
ATOM 2462 C C . ASP A 1 320 ? -22.573 8.098 6.136 1.00 96.75 320 ASP A C 1
ATOM 2464 O O . ASP A 1 320 ? -23.137 7.652 5.145 1.00 96.75 320 ASP A O 1
ATOM 2468 N N . GLY A 1 321 ? -21.581 7.419 6.702 1.00 95.81 321 GLY A N 1
ATOM 2469 C CA . GLY A 1 321 ? -21.172 6.106 6.217 1.00 95.81 321 GLY A CA 1
ATOM 2470 C C . GLY A 1 321 ? -20.063 5.497 7.059 1.00 95.81 321 GLY A C 1
ATOM 2471 O O . GLY A 1 321 ? -20.338 4.575 7.827 1.00 95.81 321 GLY A O 1
ATOM 2472 N N . PRO A 1 322 ? -18.827 6.008 6.948 1.00 97.88 322 PRO A N 1
ATOM 2473 C CA . PRO A 1 322 ? -17.665 5.348 7.512 1.00 97.88 322 PRO A CA 1
ATOM 2474 C C . PRO A 1 322 ? -17.708 5.266 9.039 1.00 97.88 322 PRO A C 1
ATOM 2476 O O . PRO A 1 322 ? -18.166 6.179 9.736 1.00 97.88 322 PRO A O 1
ATOM 2479 N N . ILE A 1 323 ? -17.136 4.180 9.552 1.00 98.62 323 ILE A N 1
ATOM 2480 C CA . ILE A 1 323 ? -16.740 4.060 10.953 1.00 98.62 323 ILE A CA 1
ATOM 2481 C C . ILE A 1 323 ? -15.434 4.832 11.133 1.00 98.62 323 ILE A C 1
ATOM 2483 O O . ILE A 1 323 ? -14.513 4.704 10.328 1.00 98.62 323 ILE A O 1
ATOM 2487 N N . ILE A 1 324 ? -15.333 5.623 12.196 1.00 98.62 324 ILE A N 1
ATOM 2488 C CA . ILE A 1 324 ? -14.114 6.372 12.513 1.00 98.62 324 ILE A CA 1
ATOM 2489 C C . ILE A 1 324 ? -13.551 5.851 13.827 1.00 98.62 324 ILE A C 1
ATOM 2491 O O . ILE A 1 324 ? -14.214 5.915 14.860 1.00 98.62 324 ILE A O 1
ATOM 2495 N N . VAL A 1 325 ? -12.318 5.352 13.771 1.00 98.50 325 VAL A N 1
ATOM 2496 C CA . VAL A 1 325 ? -11.503 4.925 14.910 1.00 98.50 325 VAL A CA 1
ATOM 2497 C C . VAL A 1 325 ? -10.497 6.040 15.201 1.00 98.50 325 VAL A C 1
ATOM 2499 O O . VAL A 1 325 ? -9.413 6.094 14.620 1.00 98.50 325 VAL A O 1
ATOM 2502 N N . GLN A 1 326 ? -10.866 6.967 16.084 1.00 97.81 326 GLN A N 1
ATOM 2503 C CA . GLN A 1 326 ? -9.982 8.042 16.530 1.00 97.81 326 GLN A CA 1
ATOM 2504 C C . GLN A 1 326 ? -8.946 7.475 17.509 1.00 97.81 326 GLN A C 1
ATOM 2506 O O . GLN A 1 326 ? -9.259 7.224 18.676 1.00 97.81 326 GLN A O 1
ATOM 2511 N N . LYS A 1 327 ? -7.707 7.296 17.036 1.00 95.06 327 LYS A N 1
ATOM 2512 C CA . LYS A 1 327 ? -6.594 6.734 17.818 1.00 95.06 327 LYS A CA 1
ATOM 2513 C C . LYS A 1 327 ? -6.154 7.713 18.909 1.00 95.06 327 LYS A C 1
ATOM 2515 O O . LYS A 1 327 ? -5.905 8.892 18.629 1.00 95.06 327 LYS A O 1
ATOM 2520 N N . GLY A 1 328 ? -5.985 7.229 20.138 1.00 92.75 328 GLY A N 1
ATOM 2521 C CA . GLY A 1 328 ? -5.651 8.076 21.284 1.00 92.75 328 GLY A CA 1
ATOM 2522 C C . GLY A 1 328 ? -5.139 7.316 22.506 1.00 92.75 328 GLY A C 1
ATOM 2523 O O . GLY A 1 328 ? -4.747 6.155 22.430 1.00 92.75 328 GLY A O 1
ATOM 2524 N N . ALA A 1 329 ? -5.117 7.979 23.668 1.00 91.56 329 ALA A N 1
ATOM 2525 C CA . ALA A 1 329 ? -4.895 7.276 24.938 1.00 91.56 329 ALA A CA 1
ATOM 2526 C C . ALA A 1 329 ? -6.012 6.244 25.177 1.00 91.56 329 ALA A C 1
ATOM 2528 O O . ALA A 1 329 ? -5.735 5.091 25.502 1.00 91.56 329 ALA A O 1
ATOM 2529 N N . VAL A 1 330 ? -7.243 6.666 24.890 1.00 94.81 330 VAL A N 1
ATOM 2530 C CA . VAL A 1 330 ? -8.435 5.840 24.704 1.00 94.81 330 VAL A CA 1
ATOM 2531 C C . VAL A 1 330 ? -8.830 5.978 23.238 1.00 94.81 330 VAL A C 1
ATOM 2533 O O . VAL A 1 330 ? -8.931 7.108 22.751 1.00 94.81 330 VAL A O 1
ATOM 2536 N N . ASP A 1 331 ? -9.018 4.863 22.533 1.00 97.19 331 ASP A N 1
ATOM 2537 C CA . ASP A 1 331 ? -9.499 4.923 21.150 1.00 97.19 331 ASP A CA 1
ATOM 2538 C C . ASP A 1 331 ? -11.010 5.130 21.162 1.00 97.19 331 ASP A C 1
ATOM 2540 O O . ASP A 1 331 ? -11.734 4.385 21.827 1.00 97.19 331 ASP A O 1
ATOM 2544 N N . ARG A 1 332 ? -11.490 6.139 20.433 1.00 98.31 332 ARG A N 1
ATOM 2545 C CA . ARG A 1 332 ? -12.924 6.427 20.316 1.00 98.31 332 ARG A CA 1
ATOM 2546 C C . ARG A 1 332 ? -13.433 5.954 18.971 1.00 98.31 332 ARG A C 1
ATOM 2548 O O . ARG A 1 332 ? -12.893 6.343 17.938 1.00 98.31 332 ARG A O 1
ATOM 2555 N N . ILE A 1 333 ? -14.480 5.139 18.985 1.00 98.44 333 ILE A N 1
ATOM 2556 C CA . ILE A 1 333 ? -15.014 4.494 17.789 1.00 98.44 333 ILE A CA 1
ATOM 2557 C C . ILE A 1 333 ? -16.447 4.969 17.569 1.00 98.44 333 ILE A C 1
ATOM 2559 O O . ILE A 1 333 ? -17.337 4.718 18.386 1.00 98.44 333 ILE A O 1
ATOM 2563 N N . GLY A 1 334 ? -16.660 5.676 16.464 1.00 97.88 334 GLY A N 1
ATOM 2564 C CA . GLY A 1 334 ? -17.956 6.219 16.075 1.00 97.88 334 GLY A CA 1
ATOM 2565 C C . GLY A 1 334 ? -18.470 5.623 14.771 1.00 97.88 334 GLY A C 1
ATOM 2566 O O . GLY A 1 334 ? -17.695 5.206 13.912 1.00 97.88 334 GLY A O 1
ATOM 2567 N N . ARG A 1 335 ? -19.794 5.633 14.611 1.00 96.94 335 ARG A N 1
ATOM 2568 C CA . ARG A 1 335 ? -20.493 5.433 13.334 1.00 96.94 335 ARG A CA 1
ATOM 2569 C C . ARG A 1 335 ? -21.691 6.389 13.257 1.00 96.94 335 ARG A C 1
ATOM 2571 O O . ARG A 1 335 ? -22.106 6.890 14.307 1.00 96.94 335 ARG A O 1
ATOM 2578 N N . PRO A 1 336 ? -22.264 6.649 12.068 1.00 95.19 336 PRO A N 1
ATOM 2579 C CA . PRO A 1 336 ? -23.450 7.494 11.953 1.00 95.19 336 PRO A CA 1
ATOM 2580 C C . PRO A 1 336 ? -24.595 6.995 12.846 1.00 95.19 336 PRO A C 1
ATOM 2582 O O . PRO A 1 336 ? -24.796 5.785 12.982 1.00 95.19 336 PRO A O 1
ATOM 2585 N N . LYS A 1 337 ? -25.364 7.927 13.426 1.00 92.06 337 LYS A N 1
ATOM 2586 C CA . LYS A 1 337 ? -26.571 7.656 14.241 1.00 92.06 337 LYS A CA 1
ATOM 2587 C C . LYS A 1 337 ? -26.331 6.858 15.533 1.00 92.06 337 LYS A C 1
ATOM 2589 O O . LYS A 1 337 ? -27.279 6.350 16.123 1.00 92.06 337 LYS A O 1
ATOM 2594 N N . LEU A 1 338 ? -25.083 6.726 15.976 1.00 94.56 338 LEU A N 1
ATOM 2595 C CA . LEU A 1 338 ? -24.769 6.122 17.266 1.00 94.56 338 LEU A CA 1
ATOM 2596 C C . LEU A 1 338 ? -24.967 7.159 18.382 1.00 94.56 338 LEU A C 1
ATOM 2598 O O . LEU A 1 338 ? -24.428 8.257 18.288 1.00 94.56 338 LEU A O 1
ATOM 2602 N N . GLU A 1 339 ? -25.706 6.812 19.439 1.00 93.81 339 GLU A N 1
ATOM 2603 C CA . GLU A 1 339 ? -25.969 7.729 20.564 1.00 93.81 339 GLU A CA 1
ATOM 2604 C C . GLU A 1 339 ? -24.705 8.045 21.375 1.00 93.81 339 GLU A C 1
ATOM 2606 O O . GLU A 1 339 ? -24.512 9.168 21.836 1.00 93.81 339 GLU A O 1
ATOM 2611 N N . LYS A 1 340 ? -23.824 7.051 21.539 1.00 96.31 340 LYS A N 1
ATOM 2612 C CA . LYS A 1 340 ? -22.572 7.170 22.287 1.00 96.31 340 LYS A CA 1
ATOM 2613 C C . LYS A 1 340 ? -21.460 6.387 21.599 1.00 96.31 340 LYS A C 1
ATOM 2615 O O . LYS A 1 340 ? -21.644 5.218 21.271 1.00 96.31 340 LYS A O 1
ATOM 2620 N N . ALA A 1 341 ? -20.303 7.020 21.412 1.00 96.94 341 ALA A N 1
ATOM 2621 C CA . ALA A 1 341 ? -19.119 6.367 20.861 1.00 96.94 341 ALA A CA 1
ATOM 2622 C C . ALA A 1 341 ? -18.662 5.209 21.760 1.00 96.94 341 ALA A C 1
ATOM 2624 O O . ALA A 1 341 ? -18.750 5.303 22.988 1.00 96.94 341 ALA A O 1
ATOM 2625 N N . LEU A 1 342 ? -18.151 4.136 21.152 1.00 97.56 342 LEU A N 1
ATOM 2626 C CA . LEU A 1 342 ? -17.436 3.113 21.912 1.00 97.56 342 LEU A CA 1
ATOM 2627 C C . LEU A 1 342 ? -16.061 3.651 22.301 1.00 97.56 342 LEU A C 1
ATOM 2629 O O . LEU A 1 342 ? -15.451 4.424 21.558 1.00 97.56 342 LEU A O 1
ATOM 2633 N N . GLU A 1 343 ? -15.570 3.220 23.455 1.00 96.62 343 GLU A N 1
ATOM 2634 C CA . GLU A 1 343 ? -14.276 3.630 23.983 1.00 96.62 343 GLU A CA 1
ATOM 2635 C C . GLU A 1 343 ? -13.444 2.392 24.312 1.00 96.62 343 GLU A C 1
ATOM 2637 O O . GLU A 1 343 ? -13.811 1.594 25.173 1.00 96.62 343 GLU A O 1
ATOM 2642 N N . CYS A 1 344 ? -12.306 2.235 23.636 1.00 95.81 344 CYS A N 1
ATOM 2643 C CA . CYS A 1 344 ? -11.328 1.210 23.970 1.00 95.81 344 CYS A CA 1
ATOM 2644 C C . CYS A 1 344 ? -10.276 1.808 24.909 1.00 95.81 344 CYS A C 1
ATOM 2646 O O . CYS A 1 344 ? -9.336 2.483 24.478 1.00 95.81 344 CYS A O 1
ATOM 2648 N N . ALA A 1 345 ? -10.458 1.561 26.207 1.00 95.06 345 ALA A N 1
ATOM 2649 C CA . ALA A 1 345 ? -9.531 1.951 27.269 1.00 95.06 345 ALA A CA 1
ATOM 2650 C C . ALA A 1 345 ? -8.587 0.806 27.689 1.00 95.06 345 ALA A C 1
ATOM 2652 O O . ALA A 1 345 ? -7.988 0.868 28.760 1.00 95.06 345 ALA A O 1
ATOM 2653 N N . GLU A 1 346 ? -8.460 -0.240 26.862 1.00 95.31 346 GLU A N 1
ATOM 2654 C CA . GLU A 1 346 ? -7.543 -1.354 27.117 1.00 95.31 346 GLU A CA 1
ATOM 2655 C C . GLU A 1 346 ? -6.111 -0.820 27.299 1.00 95.31 346 GLU A C 1
ATOM 2657 O O . GLU A 1 346 ? -5.633 0.051 26.556 1.00 95.31 346 GLU A O 1
ATOM 2662 N N . GLU A 1 347 ? -5.428 -1.330 28.320 1.00 93.56 347 GLU A N 1
ATOM 2663 C CA . GLU A 1 347 ? -4.072 -0.908 28.641 1.00 93.56 347 GLU A CA 1
ATOM 2664 C C . GLU A 1 347 ? -3.104 -1.366 27.539 1.00 93.56 347 GLU A C 1
ATOM 2666 O O . GLU A 1 347 ? -3.018 -2.552 27.224 1.00 93.56 347 GLU A O 1
ATOM 2671 N N . GLY A 1 348 ? -2.380 -0.412 26.949 1.00 91.88 348 GLY A N 1
ATOM 2672 C CA . GLY A 1 348 ? -1.366 -0.666 25.927 1.00 91.88 348 GLY A CA 1
ATOM 2673 C C . GLY A 1 348 ? 0.065 -0.598 26.467 1.00 91.88 348 GLY A C 1
ATOM 2674 O O . GLY A 1 348 ? 0.328 -0.828 27.644 1.00 91.88 348 GLY A O 1
ATOM 2675 N N . ALA A 1 349 ? 1.005 -0.219 25.599 1.00 91.88 349 ALA A N 1
ATOM 2676 C CA . ALA A 1 349 ? 2.388 0.052 25.983 1.00 91.88 349 ALA A CA 1
ATOM 2677 C C . ALA A 1 349 ? 2.639 1.554 26.216 1.00 91.88 349 ALA A C 1
ATOM 2679 O O . ALA A 1 349 ? 2.206 2.383 25.409 1.00 91.88 349 ALA A O 1
ATOM 2680 N N . PRO A 1 350 ? 3.435 1.940 27.231 1.00 90.44 350 PRO A N 1
ATOM 2681 C CA . PRO A 1 350 ? 3.906 3.320 27.380 1.00 90.44 350 PRO A CA 1
ATOM 2682 C C . PRO A 1 350 ? 4.950 3.701 26.311 1.00 90.44 350 PRO A C 1
ATOM 2684 O O . PRO A 1 350 ? 5.202 4.881 26.067 1.00 90.44 350 PRO A O 1
ATOM 2687 N N . ARG A 1 351 ? 5.572 2.713 25.655 1.00 89.62 351 ARG A N 1
ATOM 2688 C CA . ARG A 1 351 ? 6.541 2.896 24.568 1.00 89.62 351 ARG A CA 1
ATOM 2689 C C . ARG A 1 351 ? 5.827 2.893 23.213 1.00 89.62 351 ARG A C 1
ATOM 2691 O O . ARG A 1 351 ? 5.053 1.991 22.925 1.00 89.62 351 ARG A O 1
ATOM 2698 N N . ARG A 1 352 ? 6.136 3.881 22.365 1.00 84.69 352 ARG A N 1
ATOM 2699 C CA . ARG A 1 352 ? 5.545 4.049 21.022 1.00 84.69 352 ARG A CA 1
ATOM 2700 C C . ARG A 1 352 ? 6.600 3.950 19.911 1.00 84.69 352 ARG A C 1
ATOM 2702 O O . ARG A 1 352 ? 7.154 4.984 19.531 1.00 84.69 352 ARG A O 1
ATOM 2709 N N . PRO A 1 353 ? 6.990 2.747 19.452 1.00 85.31 353 PRO A N 1
ATOM 2710 C CA . PRO A 1 353 ? 7.796 2.616 18.243 1.00 85.31 353 PRO A CA 1
ATOM 2711 C C . PRO A 1 353 ? 7.002 3.090 17.016 1.00 85.31 353 PRO A C 1
ATOM 2713 O O . PRO A 1 353 ? 5.771 3.134 17.035 1.00 85.31 353 PRO A O 1
ATOM 2716 N N . GLY A 1 354 ? 7.709 3.476 15.952 1.00 86.38 354 GLY A N 1
ATOM 2717 C CA . GLY A 1 354 ? 7.072 3.684 14.650 1.00 86.38 354 GLY A CA 1
ATOM 2718 C C . GLY A 1 354 ? 6.491 2.365 14.130 1.00 86.38 354 GLY A C 1
ATOM 2719 O O . GLY A 1 354 ? 7.015 1.305 14.460 1.00 86.38 354 GLY A O 1
ATOM 2720 N N . GLY A 1 355 ? 5.404 2.432 13.360 1.00 87.31 355 GLY A N 1
ATOM 2721 C CA . GLY A 1 355 ? 4.754 1.256 12.762 1.00 87.31 355 GLY A CA 1
ATOM 2722 C C . GLY A 1 355 ? 3.627 0.621 13.588 1.00 87.31 355 GLY A C 1
ATOM 2723 O O . GLY A 1 355 ? 2.947 -0.273 13.105 1.00 87.31 355 GLY A O 1
ATOM 2724 N N . LEU A 1 356 ? 3.345 1.099 14.811 1.00 89.94 356 LEU A N 1
ATOM 2725 C CA . LEU A 1 356 ? 2.219 0.568 15.605 1.00 89.94 356 LEU A CA 1
ATOM 2726 C C . LEU A 1 356 ? 0.847 0.726 14.923 1.00 89.94 356 LEU A C 1
ATOM 2728 O O . LEU A 1 356 ? -0.047 -0.089 15.138 1.00 89.94 356 LEU A O 1
ATOM 2732 N N . GLY A 1 357 ? 0.675 1.775 14.111 1.00 90.81 357 GLY A N 1
ATOM 2733 C CA . GLY A 1 357 ? -0.553 1.995 13.340 1.00 90.81 357 GLY A CA 1
ATOM 2734 C C . GLY A 1 357 ? -0.813 0.896 12.308 1.00 90.81 357 GLY A C 1
ATOM 2735 O O . GLY A 1 357 ? -1.965 0.518 12.114 1.00 90.81 357 GLY A O 1
ATOM 2736 N N . ASP A 1 358 ? 0.250 0.320 11.744 1.00 94.25 358 ASP A N 1
ATOM 2737 C CA . ASP A 1 358 ? 0.166 -0.706 10.701 1.00 94.25 358 ASP A CA 1
ATOM 2738 C C . ASP A 1 358 ? -0.396 -2.027 11.252 1.00 94.25 358 ASP A C 1
ATOM 2740 O O . ASP A 1 358 ? -1.161 -2.720 10.582 1.00 94.25 358 ASP A O 1
ATOM 2744 N N . PHE A 1 359 ? -0.111 -2.345 12.521 1.00 94.88 359 PHE A N 1
ATOM 2745 C CA . PHE A 1 359 ? -0.735 -3.485 13.202 1.00 94.88 359 PHE A CA 1
ATOM 2746 C C . PHE A 1 359 ? -2.235 -3.287 13.398 1.00 94.88 359 PHE A C 1
ATOM 2748 O O . PHE A 1 359 ? -3.004 -4.239 13.253 1.00 94.88 359 PHE A O 1
ATOM 2755 N N . LEU A 1 360 ? -2.665 -2.061 13.718 1.00 95.94 360 LEU A N 1
ATOM 2756 C CA . LEU A 1 360 ? -4.083 -1.748 13.872 1.00 95.94 360 LEU A CA 1
ATOM 2757 C C . LEU A 1 360 ? -4.808 -1.808 12.532 1.00 95.94 360 LEU A C 1
ATOM 2759 O O . LEU A 1 360 ? -5.848 -2.454 12.453 1.00 95.94 360 LEU A O 1
ATOM 2763 N N . SER A 1 361 ? -4.265 -1.195 11.482 1.00 96.94 361 SER A N 1
ATOM 2764 C CA . SER A 1 361 ? -4.885 -1.221 10.156 1.00 96.94 361 SER A CA 1
ATOM 2765 C C . SER A 1 361 ? -4.929 -2.637 9.563 1.00 96.94 361 SER A C 1
ATOM 2767 O O . SER A 1 361 ? -5.974 -3.046 9.051 1.00 96.94 361 SER A O 1
ATOM 2769 N N . GLY A 1 362 ? -3.875 -3.440 9.743 1.00 96.81 362 GLY A N 1
ATOM 2770 C CA . GLY A 1 362 ? -3.867 -4.860 9.377 1.00 96.81 362 GLY A CA 1
ATOM 2771 C C . GLY A 1 362 ? -4.893 -5.693 10.157 1.00 96.81 362 GLY A C 1
ATOM 2772 O O . GLY A 1 362 ? -5.686 -6.423 9.559 1.00 96.81 362 GLY A O 1
ATOM 2773 N N . SER A 1 363 ? -4.941 -5.541 11.486 1.00 97.56 363 SER A N 1
ATOM 2774 C CA . SER A 1 363 ? -5.911 -6.248 12.342 1.00 97.56 363 SER A CA 1
ATOM 2775 C C . SER A 1 363 ? -7.355 -5.860 12.016 1.00 97.56 363 SER A C 1
ATOM 2777 O O . SER A 1 363 ? -8.239 -6.718 11.970 1.00 97.56 363 SER A O 1
ATOM 2779 N N . LEU A 1 364 ? -7.598 -4.575 11.738 1.00 98.06 364 LEU A N 1
ATOM 2780 C CA . LEU A 1 364 ? -8.889 -4.077 11.274 1.00 98.06 364 LEU A CA 1
ATOM 2781 C C . LEU A 1 364 ? -9.281 -4.714 9.946 1.00 98.06 364 LEU A C 1
ATOM 2783 O O . LEU A 1 364 ? -10.407 -5.181 9.832 1.00 98.06 364 LEU A O 1
ATOM 2787 N N . ALA A 1 365 ? -8.376 -4.787 8.967 1.00 98.00 365 ALA A N 1
ATOM 2788 C CA . ALA A 1 365 ? -8.686 -5.377 7.666 1.00 98.00 365 ALA A CA 1
ATOM 2789 C C . ALA A 1 365 ? -9.157 -6.836 7.800 1.00 98.00 365 ALA A C 1
ATOM 2791 O O . ALA A 1 365 ? -10.147 -7.223 7.178 1.00 98.00 365 ALA A O 1
ATOM 2792 N N . VAL A 1 366 ? -8.515 -7.621 8.673 1.00 97.31 366 VAL A N 1
ATOM 2793 C CA . VAL A 1 366 ? -8.920 -9.007 8.957 1.00 97.31 366 VAL A CA 1
ATOM 2794 C C . VAL A 1 366 ? -10.286 -9.063 9.645 1.00 97.31 366 VAL A C 1
ATOM 2796 O O . VAL A 1 366 ? -11.205 -9.714 9.144 1.00 97.31 366 VAL A O 1
ATOM 2799 N N . LEU A 1 367 ? -10.447 -8.372 10.777 1.00 97.38 367 LEU A N 1
ATOM 2800 C CA . LEU A 1 367 ? -11.655 -8.482 11.601 1.00 97.38 367 LEU A CA 1
ATOM 2801 C C . LEU A 1 367 ? -12.885 -7.869 10.925 1.00 97.38 367 LEU A C 1
ATOM 2803 O O . LEU A 1 367 ? -13.971 -8.446 10.988 1.00 97.38 367 LEU A O 1
ATOM 2807 N N . VAL A 1 368 ? -12.725 -6.737 10.238 1.00 97.56 368 VAL A N 1
ATOM 2808 C CA . VAL A 1 368 ? -13.787 -6.107 9.441 1.00 97.56 368 VAL A CA 1
ATOM 2809 C C . VAL A 1 368 ? -14.155 -7.001 8.258 1.00 97.56 368 VAL A C 1
ATOM 2811 O O . VAL A 1 368 ? -15.342 -7.202 8.007 1.00 97.56 368 VAL A O 1
ATOM 2814 N N . GLY A 1 369 ? -13.171 -7.599 7.576 1.00 97.25 369 GLY A N 1
ATOM 2815 C CA . GLY A 1 369 ? -13.419 -8.554 6.493 1.00 97.25 369 GLY A CA 1
ATOM 2816 C C . GLY A 1 369 ? -14.216 -9.775 6.960 1.00 97.25 369 GLY A C 1
ATOM 2817 O O . GLY A 1 369 ? -15.223 -10.139 6.350 1.00 97.25 369 GLY A O 1
ATOM 2818 N N . TRP A 1 370 ? -13.836 -10.381 8.088 1.00 96.50 370 TRP A N 1
ATOM 2819 C CA . TRP A 1 370 ? -14.585 -11.493 8.681 1.00 96.50 370 TRP A CA 1
ATOM 2820 C C . TRP A 1 370 ? -15.985 -11.090 9.139 1.00 96.50 370 TRP A C 1
ATOM 2822 O O . TRP A 1 370 ? -16.943 -11.830 8.902 1.00 96.50 370 TRP A O 1
ATOM 2832 N N . ALA A 1 371 ? -16.128 -9.922 9.767 1.00 96.06 371 ALA A N 1
ATOM 2833 C CA . ALA A 1 371 ? -17.427 -9.421 10.184 1.00 96.06 371 ALA A CA 1
ATOM 2834 C C . ALA A 1 371 ? -18.345 -9.187 8.978 1.00 96.06 371 ALA A C 1
ATOM 2836 O O . ALA A 1 371 ? -19.485 -9.646 9.001 1.00 96.06 371 ALA A O 1
ATOM 2837 N N . ALA A 1 372 ? -17.842 -8.588 7.896 1.00 94.62 372 ALA A N 1
ATOM 2838 C CA . ALA A 1 372 ? -18.594 -8.394 6.659 1.00 94.62 372 ALA A CA 1
ATOM 2839 C C . ALA A 1 372 ? -19.040 -9.732 6.043 1.00 94.62 372 ALA A C 1
ATOM 2841 O O . ALA A 1 372 ? -20.229 -9.923 5.779 1.00 94.62 372 ALA A O 1
ATOM 2842 N N . LEU A 1 373 ? -18.124 -10.700 5.909 1.00 94.38 373 LEU A N 1
ATOM 2843 C CA . LEU A 1 373 ? -18.426 -12.046 5.397 1.00 94.38 373 LEU A CA 1
ATOM 2844 C C . LEU A 1 373 ? -19.508 -12.763 6.209 1.00 94.38 373 LEU A C 1
ATOM 2846 O O . LEU A 1 373 ? -20.351 -13.470 5.658 1.00 94.38 373 LEU A O 1
ATOM 2850 N N . ARG A 1 374 ? -19.491 -12.588 7.533 1.00 94.69 374 ARG A N 1
ATOM 2851 C CA . ARG A 1 374 ? -20.445 -13.212 8.458 1.00 94.69 374 ARG A CA 1
ATOM 2852 C C . ARG A 1 374 ? -21.658 -12.331 8.767 1.00 94.69 374 ARG A C 1
ATOM 2854 O O . ARG A 1 374 ? -22.454 -12.716 9.623 1.00 94.69 374 ARG A O 1
ATOM 2861 N N . ARG A 1 375 ? -21.805 -11.176 8.101 1.00 92.88 375 ARG A N 1
ATOM 2862 C CA . ARG A 1 375 ? -22.865 -10.176 8.337 1.00 92.88 375 ARG A CA 1
ATOM 2863 C C . ARG A 1 375 ? -22.994 -9.786 9.820 1.00 92.88 375 ARG A C 1
ATOM 2865 O O . ARG A 1 375 ? -24.090 -9.723 10.372 1.00 92.88 375 ARG A O 1
ATOM 2872 N N . ARG A 1 376 ? -21.854 -9.586 10.482 1.00 93.81 376 ARG A N 1
ATOM 2873 C CA . ARG A 1 376 ? -21.729 -9.134 11.876 1.00 93.81 376 ARG A CA 1
ATOM 2874 C C . ARG A 1 376 ? -21.461 -7.629 11.933 1.00 93.81 376 ARG A C 1
ATOM 2876 O O . ARG A 1 376 ? -21.137 -7.009 10.925 1.00 93.81 376 ARG A O 1
ATOM 2883 N N . ASP A 1 377 ? -21.599 -7.048 13.123 1.00 93.50 377 ASP A N 1
ATOM 2884 C CA . ASP A 1 377 ? -21.400 -5.612 13.330 1.00 93.50 377 ASP A CA 1
ATOM 2885 C C . ASP A 1 377 ? -19.921 -5.219 13.173 1.00 93.50 377 ASP A C 1
ATOM 2887 O O . ASP A 1 377 ? -19.075 -5.603 13.986 1.00 93.50 377 ASP A O 1
ATOM 2891 N N . LEU A 1 378 ? -19.622 -4.416 12.148 1.00 96.06 378 LEU A N 1
ATOM 2892 C CA . LEU A 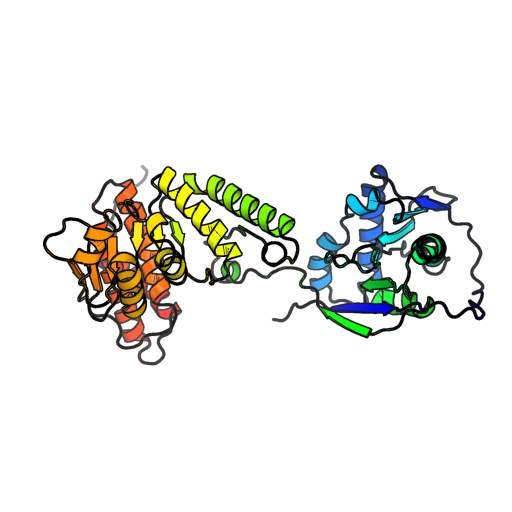1 378 ? -18.278 -3.894 11.887 1.00 96.06 378 LEU A CA 1
ATOM 2893 C C . LEU A 1 378 ? -17.765 -3.021 13.042 1.00 96.06 378 LEU A C 1
ATOM 2895 O O . LEU A 1 378 ? -16.567 -2.997 13.305 1.00 96.06 378 LEU A O 1
ATOM 2899 N N . LEU A 1 379 ? -18.658 -2.353 13.783 1.00 96.06 379 LEU A N 1
ATOM 2900 C CA . LEU A 1 379 ? -18.285 -1.524 14.930 1.00 96.06 379 LEU A CA 1
ATOM 2901 C C . LEU A 1 379 ? -17.605 -2.359 16.028 1.00 96.06 379 LEU A C 1
ATOM 2903 O O . LEU A 1 379 ? -16.612 -1.927 16.612 1.00 96.06 379 LEU A O 1
ATOM 2907 N N . ARG A 1 380 ? -18.100 -3.582 16.266 1.00 95.38 380 ARG A N 1
ATOM 2908 C CA . ARG A 1 380 ? -17.513 -4.529 17.229 1.00 95.38 380 ARG A CA 1
ATOM 2909 C C . ARG A 1 380 ? -16.214 -5.142 16.720 1.00 95.38 380 ARG A C 1
ATOM 2911 O O . ARG A 1 380 ? -15.313 -5.387 17.515 1.00 95.38 380 ARG A O 1
ATOM 2918 N N . ALA A 1 381 ? -16.089 -5.338 15.408 1.00 96.56 381 ALA A N 1
ATOM 2919 C CA . ALA A 1 381 ? -14.823 -5.740 14.803 1.00 96.56 381 ALA A CA 1
ATOM 2920 C C . ALA A 1 381 ? -13.734 -4.674 15.016 1.00 96.56 381 ALA A C 1
ATOM 2922 O O . ALA A 1 381 ? -12.602 -5.018 15.355 1.00 96.56 381 ALA A O 1
ATOM 2923 N N . CYS A 1 382 ? -14.086 -3.388 14.898 1.00 97.94 382 CYS A N 1
ATOM 2924 C CA . CYS A 1 382 ? -13.165 -2.288 15.178 1.00 97.94 382 CYS A CA 1
ATOM 2925 C C . CYS A 1 382 ? -12.719 -2.250 16.645 1.00 97.94 382 CYS A C 1
ATOM 2927 O O . CYS A 1 382 ? -11.530 -2.115 16.924 1.00 97.94 382 CYS A O 1
ATOM 2929 N N . GLU A 1 383 ? -13.656 -2.411 17.580 1.00 97.19 383 GLU A N 1
ATOM 2930 C CA . GLU A 1 383 ? -13.354 -2.487 19.014 1.00 97.19 383 GLU A CA 1
ATOM 2931 C C . GLU A 1 383 ? -12.415 -3.659 19.334 1.00 97.19 383 GLU A C 1
ATOM 2933 O O . GLU A 1 383 ? -11.400 -3.471 20.007 1.00 97.19 383 GLU A O 1
ATOM 2938 N N . ALA A 1 384 ? -12.699 -4.847 18.791 1.00 96.62 384 ALA A N 1
ATOM 2939 C CA . ALA A 1 384 ? -11.858 -6.028 18.962 1.00 96.62 384 ALA A CA 1
ATOM 2940 C C . ALA A 1 384 ? -10.433 -5.816 18.416 1.00 96.62 384 ALA A C 1
ATOM 2942 O O . ALA A 1 384 ? -9.471 -6.221 19.067 1.00 96.62 384 ALA A O 1
ATOM 2943 N N . ALA A 1 385 ? -10.279 -5.135 17.274 1.00 97.50 385 ALA A N 1
ATOM 2944 C CA . ALA A 1 385 ? -8.968 -4.801 16.715 1.00 97.50 385 ALA A CA 1
ATOM 2945 C C . ALA A 1 385 ? -8.165 -3.861 17.633 1.00 97.50 385 ALA A C 1
ATOM 2947 O O . ALA A 1 385 ? -6.977 -4.091 17.865 1.00 97.50 385 ALA A O 1
ATOM 2948 N N . CYS A 1 386 ? -8.812 -2.832 18.196 1.00 97.25 386 CYS A N 1
ATOM 2949 C CA . CYS A 1 386 ? -8.184 -1.929 19.164 1.00 97.25 386 CYS A CA 1
ATOM 2950 C C . CYS A 1 386 ? -7.708 -2.684 20.414 1.00 97.25 386 CYS A C 1
ATOM 2952 O O . CYS A 1 386 ? -6.563 -2.511 20.837 1.00 97.25 386 CYS A O 1
ATOM 2954 N N . VAL A 1 387 ? -8.557 -3.553 20.977 1.00 97.31 387 VAL A N 1
ATOM 2955 C CA . VAL A 1 387 ? -8.211 -4.380 22.147 1.00 97.31 387 VAL A CA 1
ATOM 2956 C C . VAL A 1 387 ? -7.036 -5.307 21.831 1.00 97.31 387 VAL A C 1
ATOM 2958 O O . VAL A 1 387 ? -6.075 -5.354 22.599 1.00 97.31 387 VAL A O 1
ATOM 2961 N N . LEU A 1 388 ? -7.083 -6.003 20.691 1.00 97.19 388 LEU A N 1
ATOM 2962 C CA . LEU A 1 388 ? -6.038 -6.927 20.248 1.00 97.19 388 LEU A CA 1
ATOM 2963 C C . LEU A 1 388 ? -4.667 -6.249 20.201 1.00 97.19 388 LEU A C 1
ATOM 2965 O O . LEU A 1 388 ? -3.719 -6.712 20.837 1.00 97.19 388 LEU A O 1
ATOM 2969 N N . VAL A 1 389 ? -4.566 -5.129 19.483 1.00 96.44 389 VAL A N 1
ATOM 2970 C CA . VAL A 1 389 ? -3.282 -4.443 19.297 1.00 96.44 389 VAL A CA 1
ATOM 2971 C C . VAL A 1 389 ? -2.778 -3.845 20.606 1.00 96.44 389 VAL A C 1
ATOM 2973 O O . VAL A 1 389 ? -1.580 -3.911 20.879 1.00 96.44 389 VAL A O 1
ATOM 2976 N N . ARG A 1 390 ? -3.665 -3.317 21.460 1.00 96.19 390 ARG A N 1
ATOM 2977 C CA . ARG A 1 390 ? -3.280 -2.806 22.786 1.00 96.19 390 ARG A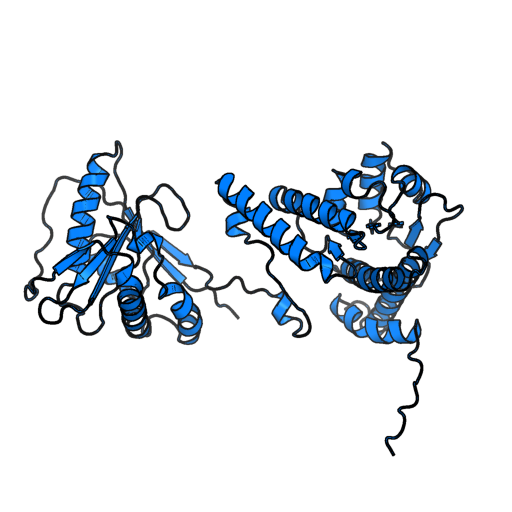 CA 1
ATOM 2978 C C . ARG A 1 390 ? -2.714 -3.912 23.674 1.00 96.19 390 ARG A C 1
ATOM 2980 O O . ARG A 1 390 ? -1.635 -3.721 24.235 1.00 96.19 390 ARG A O 1
ATOM 2987 N N . ARG A 1 391 ? -3.355 -5.084 23.721 1.00 96.62 391 ARG A N 1
ATOM 2988 C CA . ARG A 1 391 ? -2.851 -6.255 24.461 1.00 96.62 391 ARG A CA 1
ATOM 2989 C C . ARG A 1 391 ? -1.512 -6.752 23.928 1.00 96.62 391 ARG A C 1
ATOM 2991 O O . ARG A 1 391 ? -0.598 -6.956 24.724 1.00 96.62 391 ARG A O 1
ATOM 2998 N N . ALA A 1 392 ? -1.370 -6.870 22.608 1.00 96.88 392 ALA A N 1
ATOM 2999 C CA . ALA A 1 392 ? -0.107 -7.260 21.982 1.00 96.88 392 ALA A CA 1
ATOM 3000 C C . ALA A 1 392 ? 1.017 -6.264 22.318 1.00 96.88 392 ALA A C 1
ATOM 3002 O O . ALA A 1 392 ? 2.095 -6.660 22.751 1.00 96.88 392 ALA A O 1
ATOM 3003 N N . CYS A 1 393 ? 0.743 -4.955 22.237 1.00 96.38 393 CYS A N 1
ATOM 3004 C CA . CYS A 1 393 ? 1.696 -3.920 22.642 1.00 96.38 393 CYS A CA 1
ATOM 3005 C C . CYS A 1 393 ? 2.082 -4.041 24.123 1.00 96.38 393 CYS A C 1
ATOM 3007 O O . CYS A 1 393 ? 3.262 -3.942 24.463 1.00 96.38 393 CYS A O 1
ATOM 3009 N N . LYS A 1 394 ? 1.103 -4.233 25.016 1.00 96.50 394 LYS A N 1
ATOM 3010 C CA . LYS A 1 394 ? 1.341 -4.381 26.457 1.00 96.50 394 LYS A CA 1
ATOM 3011 C C . LYS A 1 394 ? 2.256 -5.569 26.745 1.00 96.50 394 LYS A C 1
ATOM 3013 O O . LYS A 1 394 ? 3.194 -5.431 27.531 1.00 96.50 394 LYS A O 1
ATOM 3018 N N . GLU A 1 395 ? 2.015 -6.701 26.095 1.00 97.00 395 GLU A N 1
ATOM 3019 C CA . GLU A 1 395 ? 2.814 -7.909 26.278 1.00 97.00 395 GLU A CA 1
ATOM 3020 C C . GLU A 1 395 ? 4.230 -7.758 25.701 1.00 97.00 395 GLU A C 1
ATOM 3022 O O . GLU A 1 395 ? 5.210 -8.042 26.394 1.00 97.00 395 GLU A O 1
ATOM 3027 N N . ALA A 1 396 ? 4.365 -7.180 24.506 1.00 96.94 396 ALA A N 1
ATOM 3028 C CA . ALA A 1 396 ? 5.665 -6.884 23.909 1.00 96.94 396 ALA A CA 1
ATOM 3029 C C . ALA A 1 396 ? 6.481 -5.943 24.809 1.00 96.94 396 ALA A C 1
ATOM 3031 O O . ALA A 1 396 ? 7.661 -6.175 25.081 1.00 96.94 396 ALA A O 1
ATOM 3032 N N . PHE A 1 397 ? 5.836 -4.920 25.379 1.00 97.50 397 PHE A N 1
ATOM 3033 C CA . PHE A 1 397 ? 6.482 -4.021 26.331 1.00 97.50 397 PHE A CA 1
ATOM 3034 C C . PHE A 1 397 ? 6.825 -4.722 27.645 1.00 97.50 397 PHE A C 1
ATOM 3036 O O . PHE A 1 397 ? 7.858 -4.426 28.249 1.00 97.50 397 PHE A O 1
ATOM 3043 N N . ARG A 1 398 ? 5.992 -5.657 28.113 1.00 97.19 398 ARG A N 1
ATOM 3044 C CA . ARG A 1 398 ? 6.281 -6.448 29.314 1.00 97.19 398 ARG A CA 1
ATOM 3045 C C . ARG A 1 398 ? 7.604 -7.199 29.160 1.00 97.19 398 ARG A C 1
ATOM 3047 O O . ARG A 1 398 ? 8.373 -7.191 30.123 1.00 97.19 398 ARG A O 1
ATOM 3054 N N . LYS A 1 399 ? 7.864 -7.767 27.976 1.00 97.06 399 LYS A N 1
ATOM 3055 C CA . LYS A 1 399 ? 9.080 -8.525 27.639 1.00 97.06 399 LYS A CA 1
ATOM 3056 C C . LYS A 1 399 ? 10.278 -7.619 27.334 1.00 97.06 399 LYS A C 1
ATOM 3058 O O . LYS A 1 399 ? 11.316 -7.753 27.970 1.00 97.06 399 LYS A O 1
ATOM 3063 N N . GLN A 1 400 ? 10.116 -6.659 26.424 1.00 97.19 400 GLN A N 1
ATOM 3064 C CA . GLN A 1 400 ? 11.228 -5.888 25.843 1.00 97.19 400 GLN A CA 1
ATOM 3065 C C . GLN A 1 400 ? 11.464 -4.525 26.509 1.00 97.19 400 GLN A C 1
ATOM 3067 O O . GLN A 1 400 ? 12.492 -3.873 26.306 1.00 97.19 400 GLN A O 1
ATOM 3072 N N . LYS A 1 401 ? 10.518 -4.061 27.334 1.00 95.69 401 LYS A N 1
ATOM 3073 C CA . LYS A 1 401 ? 10.586 -2.788 28.068 1.00 95.69 401 LYS A CA 1
ATOM 3074 C C . LYS A 1 401 ? 10.959 -1.628 27.135 1.00 95.69 401 LYS A C 1
ATOM 3076 O O . LYS A 1 401 ? 10.328 -1.397 26.106 1.00 95.69 401 LYS A O 1
ATOM 3081 N N . ARG A 1 402 ? 11.981 -0.848 27.499 1.00 95.12 402 ARG A N 1
ATOM 3082 C CA . ARG A 1 402 ? 12.419 0.338 26.752 1.00 95.12 402 ARG A CA 1
ATOM 3083 C C . ARG A 1 402 ? 12.935 -0.001 25.349 1.00 95.12 402 ARG A C 1
ATOM 3085 O O . ARG A 1 402 ? 12.836 0.863 24.477 1.00 95.12 402 ARG A O 1
ATOM 3092 N N . ALA A 1 403 ? 13.440 -1.221 25.150 1.00 94.88 403 ALA A N 1
ATOM 3093 C CA . ALA A 1 403 ? 13.991 -1.692 23.884 1.00 94.88 403 ALA A CA 1
ATOM 3094 C C . ALA A 1 403 ? 12.917 -2.108 22.865 1.00 94.88 403 ALA A C 1
ATOM 3096 O O . ALA A 1 403 ? 13.266 -2.317 21.711 1.00 94.88 403 ALA A O 1
ATOM 3097 N N . MET A 1 404 ? 11.636 -2.154 23.259 1.00 95.50 404 MET A N 1
ATOM 3098 C CA . MET A 1 404 ? 10.538 -2.576 22.385 1.00 95.50 404 MET A CA 1
ATOM 3099 C C . MET A 1 404 ? 10.528 -1.828 21.040 1.00 95.50 404 MET A C 1
ATOM 3101 O O . MET A 1 404 ? 10.494 -0.585 20.988 1.00 95.50 404 MET A O 1
ATOM 3105 N N . VAL A 1 405 ? 10.495 -2.612 19.967 1.00 94.06 405 VAL A N 1
ATOM 3106 C CA . VAL A 1 405 ? 10.325 -2.222 18.566 1.00 94.06 405 VAL A CA 1
ATOM 3107 C C . VAL A 1 405 ? 9.032 -2.815 17.990 1.00 94.06 405 VAL A C 1
ATOM 3109 O O . VAL A 1 405 ? 8.334 -3.582 18.642 1.00 94.06 405 VAL A O 1
ATOM 3112 N N . ALA A 1 406 ? 8.663 -2.408 16.773 1.00 91.94 406 ALA A N 1
ATOM 3113 C CA . ALA A 1 406 ? 7.445 -2.878 16.110 1.00 91.94 406 ALA A CA 1
ATOM 3114 C C . ALA A 1 406 ? 7.403 -4.407 15.889 1.00 91.94 406 ALA A C 1
ATOM 3116 O O . ALA A 1 406 ? 6.373 -4.992 16.211 1.00 91.94 406 ALA A O 1
ATOM 3117 N N . PRO A 1 407 ? 8.476 -5.076 15.414 1.00 92.81 407 PRO A N 1
ATOM 3118 C CA . PRO A 1 407 ? 8.481 -6.535 15.264 1.00 92.81 407 PRO A CA 1
ATOM 3119 C C . PRO A 1 407 ? 8.160 -7.302 16.550 1.00 92.81 407 PRO A C 1
ATOM 3121 O O . PRO A 1 407 ? 7.439 -8.287 16.485 1.00 92.81 407 PRO A O 1
ATOM 3124 N N . ASP A 1 408 ? 8.572 -6.803 17.718 1.00 94.56 408 ASP A N 1
ATOM 3125 C CA . ASP A 1 408 ? 8.236 -7.449 18.994 1.00 94.56 408 ASP A CA 1
ATOM 3126 C C . ASP A 1 408 ? 6.720 -7.504 19.233 1.00 94.56 408 ASP A C 1
ATOM 3128 O O . ASP A 1 408 ? 6.228 -8.393 19.914 1.00 94.56 408 ASP A O 1
ATOM 3132 N N . VAL A 1 409 ? 5.958 -6.546 18.692 1.00 95.31 409 VAL A N 1
ATOM 3133 C CA . VAL A 1 409 ? 4.491 -6.555 18.774 1.00 95.31 409 VAL A CA 1
ATOM 3134 C C . VAL A 1 409 ? 3.907 -7.632 17.869 1.00 95.31 409 VAL A C 1
ATOM 3136 O O . VAL A 1 409 ? 2.928 -8.259 18.265 1.00 95.31 409 VAL A O 1
ATOM 3139 N N . LEU A 1 410 ? 4.507 -7.869 16.693 1.00 93.31 410 LEU A N 1
ATOM 3140 C CA . LEU A 1 410 ? 4.078 -8.910 15.754 1.00 93.31 410 LEU A CA 1
ATOM 3141 C C . LEU A 1 410 ? 4.087 -10.289 16.421 1.00 93.31 410 LEU A C 1
ATOM 3143 O O . LEU A 1 410 ? 3.108 -11.025 16.295 1.00 93.31 410 LEU A O 1
ATOM 3147 N N . ASP A 1 411 ? 5.146 -10.585 17.176 1.00 94.00 411 ASP A N 1
ATOM 3148 C CA . ASP A 1 411 ? 5.323 -11.856 17.886 1.00 94.00 411 ASP A CA 1
ATOM 3149 C C . ASP A 1 411 ? 4.222 -12.107 18.934 1.00 94.00 411 ASP A C 1
ATOM 3151 O O . ASP A 1 411 ? 3.865 -13.253 19.211 1.00 94.00 411 ASP A O 1
ATOM 3155 N N . GLU A 1 412 ? 3.619 -11.045 19.479 1.00 96.50 412 GLU A N 1
ATOM 3156 C CA . GLU A 1 412 ? 2.553 -11.149 20.482 1.00 96.50 412 GLU A CA 1
ATOM 3157 C C . GLU A 1 412 ? 1.136 -11.141 19.898 1.00 96.50 412 GLU A C 1
ATOM 3159 O O . GLU A 1 412 ? 0.188 -11.473 20.615 1.00 96.50 412 GLU A O 1
ATOM 3164 N N . VAL A 1 413 ? 0.951 -10.784 18.617 1.00 95.25 413 VAL A N 1
ATOM 3165 C CA . VAL A 1 413 ? -0.392 -10.691 18.007 1.00 95.25 413 VAL A CA 1
ATOM 3166 C C . VAL A 1 413 ? -1.128 -12.026 18.095 1.00 95.25 413 VAL A C 1
ATOM 3168 O O . VAL A 1 413 ? -2.301 -12.045 18.463 1.00 95.25 413 VAL A O 1
ATOM 3171 N N . GLY A 1 414 ? -0.453 -13.141 17.803 1.00 94.06 414 GLY A N 1
ATOM 3172 C CA . GLY A 1 414 ? -1.068 -14.471 17.831 1.00 94.06 414 GLY A CA 1
ATOM 3173 C C . GLY A 1 414 ? -1.578 -14.858 19.221 1.00 94.06 414 GLY A C 1
ATOM 3174 O O . GLY A 1 414 ? -2.738 -15.237 19.374 1.00 94.06 414 GLY A O 1
ATOM 3175 N N . ALA A 1 415 ? -0.744 -14.694 20.252 1.00 94.00 415 ALA A N 1
ATOM 3176 C CA . ALA A 1 415 ? -1.121 -15.011 21.628 1.00 94.00 415 ALA A CA 1
ATOM 3177 C C . ALA A 1 415 ? -2.221 -14.071 22.155 1.00 94.00 415 ALA A C 1
ATOM 3179 O O . ALA A 1 415 ? -3.156 -14.513 22.825 1.00 94.00 415 ALA A O 1
ATOM 3180 N N . ALA A 1 416 ? -2.143 -12.777 21.824 1.00 95.06 416 ALA A N 1
ATOM 3181 C CA . ALA A 1 416 ? -3.169 -11.803 22.183 1.00 95.06 416 ALA A CA 1
ATOM 3182 C C . ALA A 1 416 ? -4.512 -12.095 21.491 1.00 95.06 416 ALA A C 1
ATOM 3184 O O . ALA A 1 416 ? -5.568 -11.905 22.101 1.00 95.06 416 ALA A O 1
ATOM 3185 N N . PHE A 1 417 ? -4.477 -12.580 20.246 1.00 94.44 417 PHE A N 1
ATOM 3186 C CA . PHE A 1 417 ? -5.668 -12.990 19.512 1.00 94.44 417 PHE A CA 1
ATOM 3187 C C . PHE A 1 417 ? -6.304 -14.239 20.121 1.00 94.44 417 PHE A C 1
ATOM 3189 O O . PHE A 1 417 ? -7.501 -14.219 20.383 1.00 94.44 417 PHE A O 1
ATOM 3196 N N . GLU A 1 418 ? -5.519 -15.268 20.443 1.00 92.94 418 GLU A N 1
ATOM 3197 C CA . GLU A 1 418 ? -6.009 -16.485 21.107 1.00 92.94 418 GLU A CA 1
ATOM 3198 C C . GLU A 1 418 ? -6.637 -16.176 22.478 1.00 92.94 418 GLU A C 1
ATOM 3200 O O . GLU A 1 418 ? -7.684 -16.709 22.832 1.00 92.94 418 GLU A O 1
ATOM 3205 N N . ALA A 1 419 ? -6.059 -15.243 23.240 1.00 90.25 419 ALA A N 1
ATOM 3206 C CA . ALA A 1 419 ? -6.639 -14.797 24.506 1.00 90.25 419 ALA A CA 1
ATOM 3207 C C . ALA A 1 419 ? -7.975 -14.044 24.334 1.00 90.25 419 ALA A C 1
ATOM 3209 O O . ALA A 1 419 ? -8.806 -14.038 25.244 1.00 90.25 419 ALA A O 1
ATOM 3210 N N . LEU A 1 420 ? -8.181 -13.373 23.195 1.00 87.69 420 LEU A N 1
ATOM 3211 C CA . LEU A 1 420 ? -9.416 -12.649 22.877 1.00 87.69 420 LEU A CA 1
ATOM 3212 C C . LEU A 1 420 ? -10.481 -13.562 22.249 1.00 87.69 420 LEU A C 1
ATOM 3214 O O . LEU A 1 420 ? -11.673 -13.381 22.489 1.00 87.69 420 LEU A O 1
ATOM 3218 N N . CYS A 1 421 ? -10.054 -14.513 21.426 1.00 83.69 421 CYS A N 1
ATOM 3219 C CA . CYS A 1 421 ? -10.876 -15.444 20.664 1.00 83.69 421 CYS A CA 1
ATOM 3220 C C . CYS A 1 421 ? -10.270 -16.851 20.781 1.00 83.69 421 CYS A C 1
ATOM 3222 O O . CYS A 1 421 ? -9.611 -17.293 19.839 1.00 83.69 421 CYS A O 1
ATOM 3224 N N . PRO A 1 422 ? -10.488 -17.554 21.909 1.00 81.06 422 PRO A N 1
ATOM 3225 C CA . PRO A 1 422 ? -9.901 -18.869 22.120 1.00 81.06 422 PRO A CA 1
ATOM 3226 C C . PRO A 1 422 ? -10.336 -19.848 21.037 1.00 81.06 422 PRO A C 1
ATOM 3228 O O . PRO A 1 422 ? -11.524 -19.946 20.705 1.00 81.06 422 PRO A O 1
ATOM 3231 N N . SER A 1 423 ? -9.376 -20.599 20.512 1.00 76.25 423 SER A N 1
ATOM 3232 C CA . SER A 1 423 ? -9.632 -21.733 19.647 1.00 76.25 423 SER A CA 1
ATOM 3233 C C . SER A 1 423 ? -10.540 -22.720 20.381 1.00 76.25 423 SER A C 1
ATOM 3235 O O . SER A 1 423 ? -10.279 -23.168 21.499 1.00 76.25 423 SER A O 1
ATOM 3237 N N . CYS A 1 424 ? -11.677 -23.038 19.765 1.00 63.34 424 CYS A N 1
ATOM 3238 C CA . CYS A 1 424 ? -12.517 -24.112 20.262 1.00 63.34 424 CYS A CA 1
ATOM 3239 C C . CYS A 1 424 ? -11.834 -25.425 19.857 1.00 63.34 424 CYS A C 1
ATOM 3241 O O . CYS A 1 424 ? -11.636 -25.628 18.654 1.00 63.34 424 CYS A O 1
ATOM 3243 N N . PRO A 1 425 ? -11.453 -26.313 20.793 1.00 58.22 425 PRO A N 1
ATOM 3244 C CA . PRO A 1 425 ? -10.934 -27.618 20.422 1.00 58.22 425 PRO A CA 1
ATOM 3245 C C . PRO A 1 425 ? -12.057 -28.395 19.732 1.00 58.22 425 PRO A C 1
ATOM 3247 O O . PRO A 1 425 ? -12.940 -28.952 20.381 1.00 58.22 425 PRO A O 1
ATOM 3250 N N . VAL A 1 426 ? -12.050 -28.412 18.400 1.00 50.84 426 VAL A N 1
ATOM 3251 C CA . VAL A 1 426 ? -12.881 -29.335 17.631 1.00 50.84 426 VAL A CA 1
ATOM 3252 C C . VAL A 1 426 ? -12.232 -30.709 17.802 1.00 50.84 426 VAL A C 1
ATOM 3254 O O . VAL A 1 426 ? -11.079 -30.870 17.393 1.00 50.84 426 VAL A O 1
ATOM 3257 N N . PRO A 1 427 ? -12.893 -31.699 18.430 1.00 47.50 427 PRO A N 1
ATOM 3258 C CA . PRO A 1 427 ? -12.336 -33.038 18.498 1.00 47.50 427 PRO A CA 1
ATOM 3259 C C . PRO A 1 427 ? -12.135 -33.544 17.070 1.00 47.50 427 PRO A C 1
ATOM 3261 O O . PRO A 1 427 ? -13.086 -33.620 16.294 1.00 47.50 427 PRO A O 1
ATOM 3264 N N . ILE A 1 428 ? -10.887 -33.864 16.726 1.00 50.25 428 ILE A N 1
ATOM 3265 C CA . ILE A 1 428 ? -10.548 -34.534 15.472 1.00 50.25 428 ILE A CA 1
ATOM 3266 C C . ILE A 1 428 ? -11.313 -35.864 15.492 1.00 50.25 428 ILE A C 1
ATOM 3268 O O . ILE A 1 428 ? -11.062 -36.670 16.398 1.00 50.25 428 ILE A O 1
ATOM 3272 N N . PRO A 1 429 ? -12.249 -36.121 14.559 1.00 47.81 429 PRO A N 1
ATOM 3273 C CA . PRO A 1 429 ? -12.826 -37.447 14.428 1.00 47.81 429 PRO A CA 1
ATOM 3274 C C . PRO A 1 429 ? -11.661 -38.400 14.180 1.00 47.81 429 PRO A C 1
ATOM 3276 O O . PRO A 1 429 ? -10.948 -38.264 13.186 1.00 47.81 429 PRO A O 1
ATOM 3279 N N . ARG A 1 430 ? -11.412 -39.325 15.113 1.00 50.75 430 ARG A N 1
ATOM 3280 C CA . ARG A 1 430 ? -10.482 -40.422 14.856 1.00 50.75 430 ARG A CA 1
ATOM 3281 C C . ARG A 1 430 ? -11.041 -41.151 13.642 1.00 50.75 430 ARG A C 1
ATOM 3283 O O . ARG A 1 430 ? -12.130 -41.712 13.731 1.00 50.75 430 ARG A O 1
ATOM 3290 N N . HIS A 1 431 ? -10.346 -41.061 12.514 1.00 51.84 431 HIS A N 1
ATOM 3291 C CA . HIS A 1 431 ? -10.650 -41.880 11.352 1.00 51.84 431 HIS A CA 1
ATOM 3292 C C . HIS A 1 431 ? -10.641 -43.344 11.813 1.00 51.84 431 HIS A C 1
ATOM 3294 O O . HIS A 1 431 ? -9.636 -43.805 12.359 1.00 51.84 431 HIS A O 1
ATOM 3300 N N . ALA A 1 432 ? -11.799 -43.995 11.698 1.00 41.66 432 ALA A N 1
ATOM 3301 C CA . ALA A 1 432 ? -11.967 -45.433 11.858 1.00 41.66 432 ALA A CA 1
ATOM 3302 C C . ALA A 1 432 ? -11.613 -46.139 10.549 1.00 41.66 432 ALA A C 1
ATOM 3304 O O . ALA A 1 432 ? -11.889 -45.535 9.483 1.00 41.66 432 ALA A O 1
#

pLDDT: mean 85.37, std 16.21, range [27.78, 98.69]

Radius of gyration: 30.54 Å; chains: 1; bounding box: 72×69×76 Å

Foldseek 3Di:
DDDFAWFFWQWFLPFDDPDDDDDDDDADDDPKDKAQAAQVCQVLQLVQLLQFCVPQCPVPDDPVNCVLCSVPLSHDDNVLRHDRFKIFIARPVPRGTFWIWGWDCADPLGHRAIEIDDTGGRPVCPPNCRSVVSVVSRVVVVVVVCVVDPDRHTYIYRHGPSCPVVVVSVVTGGDGMDTDDSDPPPVVCVVDVVDDDDDLFDPSQCVDPDVVSVVVRLVSSLVVLLVCLVVALADEDAVVQDDDVSSLVSVLSSLQSNQVVLHQYEQEHVSLVSCLVVVVSCQLAQSYEYEDELVSQQSSCCSQVVGRPDDQAVSQQSSNHYWYFHDDCWTWIYHHPDPGTDTHNAAAAPDDAPPLVVQLSVQLRVLSSVCVVVVHDSSVSSSLSSNLSRQLRRVLCVPQPNNRHPVSSVVSSVVSVCVSPPDDPDPDPPDD

Sequence (432 aa):
MKSAAVIAVLIASLILGTGTGFMASSYKKVNWIVRPADASDKEAVDNLLHLSYSNLLAGDYAPEMLETALPLICQTRPELLTSSTWYVVEDPDTGAIVGCGGWTPKSPFGEDIPHLRHFATDPRQLRKGVGKAIWDRTWEDWCKYAASLDDRPSMEVLSTLTAQSFYASLGFEKVKDITIPLREDCPIKGYSPELMVSEVYSWSRMSSADPGVVSAEKDRMVAKMEALLPRFHALCIGPGLGRDDRVLDAVARVITAAKARAVPLVIDADGLWLIERRPELVQGYANAVLTPNAAEFRRLAKAVLGREDVNVLELCTKMDGPIIVQKGAVDRIGRPKLEKALECAEEGAPRRPGGLGDFLSGSLAVLVGWAALRRRDLLRACEAACVLVRRACKEAFRKQKRAMVAPDVLDEVGAAFEALCPSCPVPIPRHA

Secondary structure (DSSP, 8-state):
-----EEEEEEE--------------------EEEE--GGGHHHHHHHHHHHHHHHGGGTS-HHHHHHHHHHHSSPPHHHHT-TTEEEEE-TTT--EEEEEEEESS-TTS-S--EEEEEEE-GGGTTTTHHHHHHHHHHHHHHHHHTT-SS---EEEE--TTTHHHHHHTTPPP-EEEE--SS---HHHHH-TT------S-HHHHT-S-HHHHHHHHHHHHHHHHHHGGG-S-EEE-TT----HHHHHHHHHHHHHHHHTT--EEE-HHHHHHHHH-GGGTTT-TTEEE---HHHHHHHHHHHHS-S---HHHHHHHHTS-EEEE-SSSEEEE-TT-SS-EEE-----S---TTHHHHHHHHHHHHHHHHHHTT--HHHHHHHHHHHHHHHHHHHHHHHGGG--HHHHHHHHHHHHHHHSPPP--------